Protein AF-0000000078802687 (afdb_homodimer)

Solvent-accessible surface area (backbone atoms only — not comparable to full-atom values): 29583 Å² total; per-residue (Å²): 138,76,59,78,44,52,25,27,7,28,20,50,43,70,62,38,30,32,38,32,34,28,34,64,87,77,72,41,74,79,43,75,52,71,48,68,23,56,48,91,68,33,53,70,45,31,53,50,41,49,50,50,52,51,49,52,50,27,66,76,66,72,50,68,71,58,44,36,7,31,13,31,63,26,30,59,27,67,86,78,52,20,25,40,79,30,81,54,57,67,48,41,71,31,45,57,58,61,53,47,24,66,76,67,70,31,49,61,46,80,38,25,46,36,39,10,34,19,38,14,26,49,72,74,16,38,40,26,71,78,40,72,81,50,48,28,36,36,16,35,34,25,21,84,45,35,37,21,9,39,23,51,73,82,38,72,46,49,39,55,67,38,42,21,14,42,48,23,54,37,66,73,33,86,82,40,55,79,37,95,84,75,49,38,10,20,38,24,50,52,58,4,41,59,22,40,27,51,51,37,19,71,74,70,71,46,88,52,57,52,72,56,40,52,53,38,23,77,71,64,35,65,63,29,40,51,41,51,48,50,41,32,46,51,46,6,49,58,49,19,48,46,36,25,33,55,12,33,37,28,36,35,31,31,48,70,53,39,66,44,63,62,46,67,73,49,20,60,62,37,18,48,76,53,33,77,50,97,66,83,79,52,44,72,41,60,58,67,50,65,89,49,16,36,25,48,6,6,14,45,67,60,103,138,75,58,78,43,54,25,27,5,28,20,51,42,70,61,40,30,34,39,33,35,28,34,64,88,78,70,42,74,78,43,75,51,73,48,70,23,55,49,91,68,33,52,71,45,32,53,49,41,50,48,50,51,50,50,52,51,26,67,75,67,73,51,70,72,59,46,36,8,32,13,30,64,26,29,56,27,67,83,79,54,21,26,39,78,29,79,54,57,68,46,41,72,32,46,59,58,59,54,47,24,66,76,67,71,30,50,61,46,79,40,25,47,36,40,10,35,18,38,15,27,49,72,72,16,37,39,25,73,77,40,73,82,50,49,29,36,36,17,34,34,25,21,84,43,36,39,21,8,40,24,50,73,82,39,71,48,49,39,55,66,39,42,21,14,42,47,24,55,36,67,72,34,87,83,41,54,79,38,95,83,75,48,38,10,19,38,23,50,52,58,5,39,59,22,41,25,50,52,38,19,70,75,70,71,47,87,52,60,52,72,58,39,53,52,39,23,76,71,63,34,64,62,30,40,51,41,52,47,50,40,33,46,50,46,6,48,56,49,18,48,46,35,24,32,56,13,35,38,29,35,34,31,31,49,70,53,40,67,45,64,62,47,66,72,49,20,60,62,37,17,47,76,53,33,76,50,96,68,81,78,53,43,72,42,59,59,66,50,65,90,48,16,34,26,49,7,6,15,45,69,60,102

Organism: NCBI:txid675817

InterPro domains:
  IPR000600 ROK family [PF00480] (7-303)
  IPR000600 ROK family [PTHR18964] (3-302)
  IPR043129 ATPase, nucleotide binding domain [SSF53067] (6-302)
  IPR049874 ROK, conserved site [PS01125] (142-169)

Secondary structure (DSSP, 8-state):
--GGGEEEEEEE-SSEEEEEEEETTT--EEEEEEEE--GGG-HHHHHHHHHHHHHHHHHHH----SEEEEEESSEE-TTT-SEES-SSGGGTT--HHHHHHHHH-SEEEEEEHHHHHHHHHHHTSHHHHH-TT-SEEEEEEESSSEEEEEEETTEE---SSS-TTGGGGSBSSTT--B-TTS-BSBHHHHHSHHHHHHHHHHHHS----HHHHHHHHHTT-HHHHHHHHHHHHHHHHHHHHHHHHH--SEEEEESSGGG-THHHHHHHHHHHTT-SSSS--SEEE--SSGGGHHHHHHHHTT-/--GGGEEEEEEE-SSEEEEEEEETTT--EEEEEEEE--GGG-HHHHHHHHHHHHHHHHHHH----SEEEEEESSEE-TTT-SEES-SSGGGTT--HHHHHHHHH-SEEEEEEHHHHHHHHHHHTSHHHHH-TT-SEEEEEEESSSEEEEEEETTEE---SSS-TTGGGGSBSSTT--B-TTS-BSBHHHHHSHHHHHHHHHHHHS----HHHHHHHHHTT-HHHHHHHHHHHHHHHHHHHHHHHHH--SEEEEESSGGG-THHHHHHHHHHHTT-SSSS--SEEE--SSGGGHHHHHHHHTT-

pLDDT: mean 95.71, std 6.41, range [32.69, 98.88]

Nearest PDB structures (foldseek):
  4db3-assembly1_A  TM=9.211E-01  e=9.855E-33  Vibrio vulnificus
  2ap1-assembly1_A  TM=9.062E-01  e=1.113E-32  Salmonella enterica subsp. enterica serovar Typhimurium
  3vov-assembly1_B  TM=9.106E-01  e=1.259E-29  Thermus thermophilus HB8
  3vov-assembly1_C  TM=9.259E-01  e=1.119E-26  Thermus thermophilus HB8
  3vov-assembly1_D  TM=9.141E-01  e=3.757E-27  Thermus thermophilus HB8

Foldseek 3Di:
DPQLQWFWFWEQDQFKIKIWIAGNVVRHTPDIDMDTQPLVVADVSSLVVVLVNQVVRCVVPVHQHQEFFYAFQFFQFPVLQATDDHPSCRRGPHNVQVSNCVSRVHHYHYAYQQLLLQLLCLPPKDVCVPPVPWQWEWEWEAELFIWIWIAGNSATDCDNGRRHGVLQQDADDQVAPDDPVGHHRGNGLCQHQVNLQVQLCVVPVDRDGLVVLCVCVVVPNPSSVVSVVSNLLSLLQSVLVVCQPVNTQEYEYHYPSLVRVVNQVRNLVSNCVNHPDNHDRRHYYYIGQHPNSRRSSSSSNSD/DPQLQWFKFWEDDQFKIKIWIAGNVVRDTPDIDMDTQPLVVADVSSLVVVLVNQVVRCVVPVHQHQEFFYEFQFFQFPVLQATDDHPSCRRGPHNVQVSNCVSRVHHYHYAYQQQLLQLLCLPPKDVCVVPVPWQWEKEWEAELFIWIWIAGNSATDCDNGRCHGVLQQDADDQVAPDDPVGHHRGNGCCQHQVNLQVQLCVVPVDRDGLVVLCVCVVVPNPSSVVSVVSNLLSLLQSVLVVCQPVNTQEYEYHYPSLVRVVNQVRNLVSNCVNHPDNHDRRHYYYIGQHPNSRRSSSSSNSD

Sequence (606 aa):
MKNEQYYWGVDLGGTKIECAVIDRNTEECVVRERIATEGQFGYEHVLNRIKELIDLCKEKSGITPARIGFGTPGTLDPKLGVMKNCNSTSLNGKPLDKDLERILGCDVVLANDANCFALAEAHFGAAKRLKPDAEVVFGIIMGTGVGSGIVVNGKVINGCHGIGGEWGHNVIEPNGRDCYCGKKGCLETVMSGKGLEAYYQQLTGQNLPLPEIVAKARLGDEDGIKTLSRMIETFGLAVSQIINTIDPDVIVVGGGVGNIDELYEQGPKAILAHLFNPELNTLIVKPDLGDSAGVFGAAALVKMKNEQYYWGVDLGGTKIECAVIDRNTEECVVRERIATEGQFGYEHVLNRIKELIDLCKEKSGITPARIGFGTPGTLDPKLGVMKNCNSTSLNGKPLDKDLERILGCDVVLANDANCFALAEAHFGAAKRLKPDAEVVFGIIMGTGVGSGIVVNGKVINGCHGIGGEWGHNVIEPNGRDCYCGKKGCLETVMSGKGLEAYYQQLTGQNLPLPEIVAKARLGDEDGIKTLSRMIETFGLAVSQIINTIDPDVIVVGGGVGNIDELYEQGPKAILAHLFNPELNTLIVKPDLGDSAGVFGAAALVK

Structure (mmCIF, N/CA/C/O backbone):
data_AF-0000000078802687-model_v1
#
loop_
_entity.id
_entity.type
_entity.pdbx_description
1 polymer 'ROK family protein'
#
loop_
_atom_site.group_PDB
_atom_site.id
_atom_site.type_symbol
_atom_site.label_atom_id
_atom_site.label_alt_id
_atom_site.label_comp_id
_atom_site.label_asym_id
_atom_site.label_entity_id
_atom_site.label_seq_id
_atom_site.pdbx_PDB_ins_code
_atom_site.Cartn_x
_atom_site.Cartn_y
_atom_site.Cartn_z
_atom_site.occupancy
_atom_site.B_iso_or_equiv
_atom_site.auth_seq_id
_atom_site.auth_comp_id
_atom_site.auth_asym_id
_atom_site.auth_atom_id
_atom_site.pdbx_PDB_model_num
ATOM 1 N N . MET A 1 1 ? -23.781 22.641 -16.25 1 32.69 1 MET A N 1
ATOM 2 C CA . MET A 1 1 ? -22.672 21.906 -16.859 1 32.69 1 MET A CA 1
ATOM 3 C C . MET A 1 1 ? -21.328 22.5 -16.422 1 32.69 1 MET A C 1
ATOM 5 O O . MET A 1 1 ? -20.266 22.062 -16.875 1 32.69 1 MET A O 1
ATOM 9 N N . LYS A 1 2 ? -21.391 23.953 -16.125 1 40.72 2 LYS A N 1
ATOM 10 C CA . LYS A 1 2 ? -20.469 25.078 -15.922 1 40.72 2 LYS A CA 1
ATOM 11 C C . LYS A 1 2 ? -19.75 24.969 -14.586 1 40.72 2 LYS A C 1
ATOM 13 O O . LYS A 1 2 ? -18.734 25.625 -14.375 1 40.72 2 LYS A O 1
ATOM 18 N N . ASN A 1 3 ? -20.297 24.484 -13.484 1 50.22 3 ASN A N 1
ATOM 19 C CA . ASN A 1 3 ? -19.922 24.5 -12.078 1 50.22 3 ASN A CA 1
ATOM 20 C C . ASN A 1 3 ? -18.844 23.453 -11.773 1 50.22 3 ASN A C 1
ATOM 22 O O . ASN A 1 3 ? -18.328 23.391 -10.656 1 50.22 3 ASN A O 1
ATOM 26 N N . GLU A 1 4 ? -18.469 22.672 -12.727 1 66.88 4 GLU A N 1
ATOM 27 C CA . GLU A 1 4 ? -17.484 21.594 -12.656 1 66.88 4 GLU A CA 1
ATOM 28 C C . GLU A 1 4 ? -16.094 22.078 -13.078 1 66.88 4 GLU A C 1
ATOM 30 O O . GLU A 1 4 ? -15.141 21.297 -13.102 1 66.88 4 GLU A O 1
ATOM 35 N N . GLN A 1 5 ? -15.969 23.438 -13.023 1 86.62 5 GLN A N 1
ATOM 36 C CA . GLN A 1 5 ? -14.734 24 -13.562 1 86.62 5 GLN A CA 1
ATOM 37 C C . GLN A 1 5 ? -13.727 24.297 -12.453 1 86.62 5 GLN A C 1
ATOM 39 O O . GLN A 1 5 ? -12.539 24.484 -12.727 1 86.62 5 GLN A O 1
ATOM 44 N N . TYR A 1 6 ? -14.273 24.25 -11.227 1 93.25 6 TYR A N 1
ATOM 45 C CA . TYR A 1 6 ? -13.383 24.625 -10.125 1 93.25 6 TYR A CA 1
ATOM 46 C C . TYR A 1 6 ? -13.375 23.547 -9.039 1 93.25 6 TYR A C 1
ATOM 48 O O . TYR A 1 6 ? -14.414 22.953 -8.758 1 93.25 6 TYR A O 1
ATOM 56 N N . TYR A 1 7 ? -12.203 23.344 -8.5 1 94.31 7 TYR A N 1
ATOM 57 C CA . TYR A 1 7 ? -12.07 22.547 -7.293 1 94.31 7 TYR A CA 1
ATOM 58 C C . TYR A 1 7 ? -11.961 23.422 -6.055 1 94.31 7 TYR A C 1
ATOM 60 O O . TYR A 1 7 ? -11.227 24.422 -6.051 1 94.31 7 TYR A O 1
ATOM 68 N N . TRP A 1 8 ? -12.758 23.078 -5.074 1 97.56 8 TRP A N 1
ATOM 69 C CA . TRP A 1 8 ? -12.68 23.781 -3.797 1 97.56 8 TRP A CA 1
ATOM 70 C C . TRP A 1 8 ? -12.047 22.891 -2.727 1 97.56 8 TRP A C 1
ATOM 72 O O . TRP A 1 8 ? -12.359 21.703 -2.623 1 97.56 8 TRP A O 1
ATOM 82 N N . GLY A 1 9 ? -11.094 23.469 -2.02 1 98.31 9 GLY A N 1
ATOM 83 C CA . GLY A 1 9 ? -10.492 22.797 -0.882 1 98.31 9 GLY A CA 1
ATOM 84 C C . GLY A 1 9 ? -10.453 23.656 0.369 1 98.31 9 GLY A C 1
ATOM 85 O O . GLY A 1 9 ? -10.219 24.859 0.293 1 98.31 9 GLY A O 1
ATOM 86 N N . VAL A 1 10 ? -10.703 23.062 1.479 1 98.56 10 VAL A N 1
ATOM 87 C CA . VAL A 1 10 ? -10.602 23.734 2.771 1 98.56 10 VAL A CA 1
ATOM 88 C C . VAL A 1 10 ? -9.656 22.953 3.682 1 98.56 10 VAL A C 1
ATOM 90 O O . VAL A 1 10 ? -9.797 21.75 3.85 1 98.56 10 VAL A O 1
ATOM 93 N N . ASP A 1 11 ? -8.695 23.562 4.168 1 97.94 11 ASP A N 1
ATOM 94 C CA . ASP A 1 11 ? -7.816 23.031 5.207 1 97.94 11 ASP A CA 1
ATOM 95 C C . ASP A 1 11 ? -8.281 23.469 6.594 1 97.94 11 ASP A C 1
ATOM 97 O O . ASP A 1 11 ? -8.141 24.625 6.969 1 97.94 11 ASP A O 1
ATOM 101 N N . LEU A 1 12 ? -8.805 22.531 7.344 1 97.19 12 LEU A N 1
ATOM 102 C CA . LEU A 1 12 ? -9.336 22.797 8.672 1 97.19 12 LEU A CA 1
ATOM 103 C C . LEU A 1 12 ? -8.258 22.641 9.734 1 97.19 12 LEU A C 1
ATOM 105 O O . LEU A 1 12 ? -8.07 21.562 10.281 1 97.19 12 LEU A O 1
ATOM 109 N N . GLY A 1 13 ? -7.641 23.75 10.055 1 93.44 13 GLY A N 1
ATOM 110 C CA . GLY A 1 13 ? -6.645 23.75 11.117 1 93.44 13 GLY A CA 1
ATOM 111 C C . GLY A 1 13 ? -7.215 24.109 12.469 1 93.44 13 GLY A C 1
ATOM 112 O O . GLY A 1 13 ? -8.336 24.609 12.562 1 93.44 13 GLY A O 1
ATOM 113 N N . GLY A 1 14 ? -6.469 23.859 13.477 1 90.88 14 GLY A N 1
ATOM 114 C CA . GLY A 1 14 ? -6.898 24.188 14.828 1 90.88 14 GLY A CA 1
ATOM 115 C C . GLY A 1 14 ? -6.965 25.688 15.07 1 90.88 14 GLY A C 1
ATOM 116 O O . GLY A 1 14 ? -7.836 26.156 15.805 1 90.88 14 GLY A O 1
ATOM 117 N N . THR A 1 15 ? -6.078 26.438 14.422 1 92.38 15 THR A N 1
ATOM 118 C CA . THR A 1 15 ? -5.98 27.875 14.648 1 92.38 15 THR A CA 1
ATOM 119 C C . THR A 1 15 ? -6.605 28.641 13.492 1 92.38 15 THR A C 1
ATOM 121 O O . THR A 1 15 ? -7.312 29.625 13.719 1 92.38 15 THR A O 1
ATOM 124 N N . LYS A 1 16 ? -6.355 28.141 12.328 1 95.56 16 LYS A N 1
ATOM 125 C CA . LYS A 1 16 ? -6.875 28.828 11.148 1 95.56 16 LYS A CA 1
ATOM 126 C C . LYS A 1 16 ? -7.52 27.828 10.18 1 95.56 16 LYS A C 1
ATOM 128 O O . LYS A 1 16 ? -7.137 26.656 10.141 1 95.56 16 LYS A O 1
ATOM 133 N N . ILE A 1 17 ? -8.461 28.328 9.477 1 97.62 17 ILE A N 1
ATOM 134 C CA . ILE A 1 17 ? -9.078 27.625 8.367 1 97.62 17 ILE A CA 1
ATOM 135 C C . ILE A 1 17 ? -8.781 28.344 7.059 1 97.62 17 ILE A C 1
ATOM 137 O O . ILE A 1 17 ? -8.828 29.578 7 1 97.62 17 ILE A O 1
ATOM 141 N N . GLU A 1 18 ? -8.43 27.578 6.07 1 97.94 18 GLU A N 1
ATOM 142 C CA . GLU A 1 18 ? -8.078 28.156 4.781 1 97.94 18 GLU A CA 1
ATOM 143 C C . GLU A 1 18 ? -8.867 27.516 3.646 1 97.94 18 GLU A C 1
ATOM 145 O O . GLU A 1 18 ? -9.078 26.297 3.646 1 97.94 18 GLU A O 1
ATOM 150 N N . CYS A 1 19 ? -9.312 28.312 2.723 1 98.44 19 CYS A N 1
ATOM 151 C CA . CYS A 1 19 ? -10.016 27.828 1.536 1 98.44 19 CYS A CA 1
ATOM 152 C C . CYS A 1 19 ? -9.289 28.266 0.265 1 98.44 19 CYS A C 1
ATOM 154 O O . CYS A 1 19 ? -8.797 29.391 0.173 1 98.44 19 CYS A O 1
ATOM 156 N N . ALA A 1 20 ? -9.18 27.312 -0.633 1 97.5 20 ALA A N 1
ATOM 157 C CA . ALA A 1 20 ? -8.633 27.609 -1.954 1 97.5 20 ALA A CA 1
ATOM 158 C C . ALA A 1 20 ? -9.586 27.156 -3.057 1 97.5 20 ALA A C 1
ATOM 160 O O . ALA A 1 20 ? -10.195 26.094 -2.961 1 97.5 20 ALA A O 1
ATOM 161 N N . VAL A 1 21 ? -9.773 28.016 -4.016 1 97.5 21 VAL A N 1
ATOM 162 C CA . VAL A 1 21 ? -10.531 27.719 -5.227 1 97.5 21 VAL A CA 1
ATOM 163 C C . VAL A 1 21 ? -9.586 27.641 -6.422 1 97.5 21 VAL A C 1
ATOM 165 O O . VAL A 1 21 ? -8.914 28.625 -6.754 1 97.5 21 VAL A O 1
ATOM 168 N N . ILE A 1 22 ? -9.539 26.453 -7.039 1 95.88 22 ILE A N 1
ATOM 169 C CA . ILE A 1 22 ? -8.562 26.219 -8.094 1 95.88 22 ILE A CA 1
ATOM 170 C C . ILE A 1 22 ? -9.273 26.016 -9.43 1 95.88 22 ILE A C 1
ATOM 172 O O . ILE A 1 22 ? -10.234 25.25 -9.516 1 95.88 22 ILE A O 1
ATOM 176 N N . ASP A 1 23 ? -8.766 26.672 -10.492 1 95 23 ASP A N 1
ATOM 177 C CA . ASP A 1 23 ? -9.305 26.516 -11.836 1 95 23 ASP A CA 1
ATOM 178 C C . ASP A 1 23 ? -8.883 25.203 -12.461 1 95 23 ASP A C 1
ATOM 180 O O . ASP A 1 23 ? -7.688 24.906 -12.562 1 95 23 ASP A O 1
ATOM 184 N N . ARG A 1 24 ? -9.805 24.391 -12.891 1 91.44 24 ARG A N 1
ATOM 185 C CA . ARG A 1 24 ? -9.531 23.047 -13.406 1 91.44 24 ARG A CA 1
ATOM 186 C C . ARG A 1 24 ? -8.711 23.109 -14.688 1 91.44 24 ARG A C 1
ATOM 188 O O . ARG A 1 24 ? -7.91 22.219 -14.969 1 91.44 24 ARG A O 1
ATOM 195 N N . ASN A 1 25 ? -8.852 24.141 -15.461 1 91.38 25 ASN A N 1
ATOM 196 C CA . ASN A 1 25 ? -8.211 24.25 -16.766 1 91.38 25 ASN A CA 1
ATOM 197 C C . ASN A 1 25 ? -6.773 24.75 -16.641 1 91.38 25 ASN A C 1
ATOM 199 O O . ASN A 1 25 ? -5.875 24.234 -17.312 1 91.38 25 ASN A O 1
ATOM 203 N N . THR A 1 26 ? -6.578 25.688 -15.742 1 91.31 26 THR A N 1
ATOM 204 C CA . THR A 1 26 ? -5.258 26.312 -15.648 1 91.31 26 THR A CA 1
ATOM 205 C C . THR A 1 26 ? -4.488 25.75 -14.453 1 91.31 26 THR A C 1
ATOM 207 O O . THR A 1 26 ? -3.277 25.953 -14.344 1 91.31 26 THR A O 1
ATOM 210 N N . GLU A 1 27 ? -5.18 25.109 -13.508 1 89.19 27 GLU A N 1
ATOM 211 C CA . GLU A 1 27 ? -4.617 24.594 -12.258 1 89.19 27 GLU A CA 1
ATOM 212 C C . GLU A 1 27 ? -4.102 25.734 -11.375 1 89.19 27 GLU A C 1
ATOM 214 O O . GLU A 1 27 ? -3.238 25.516 -10.523 1 89.19 27 GLU A O 1
ATOM 219 N N . GLU A 1 28 ? -4.688 26.938 -11.617 1 92.56 28 GLU A N 1
ATOM 220 C CA . GLU A 1 28 ? -4.301 28.094 -10.828 1 92.56 28 GLU A CA 1
ATOM 221 C C . GLU A 1 28 ? -5.316 28.375 -9.719 1 92.56 28 GLU A C 1
ATOM 223 O O . GLU A 1 28 ? -6.523 28.219 -9.922 1 92.56 28 GLU A O 1
ATOM 228 N N . CYS A 1 29 ? -4.793 28.797 -8.617 1 94.06 29 CYS A N 1
ATOM 229 C CA . CYS A 1 29 ? -5.645 29.219 -7.512 1 94.06 29 CYS A CA 1
ATOM 230 C C . CYS A 1 29 ? -6.227 30.594 -7.77 1 94.06 29 CYS A C 1
ATOM 232 O O . CYS A 1 29 ? -5.484 31.578 -7.859 1 94.06 29 CYS A O 1
ATOM 234 N N . VAL A 1 30 ? -7.527 30.734 -7.832 1 95.38 30 VAL A N 1
ATOM 235 C CA . VAL A 1 30 ? -8.148 32 -8.219 1 95.38 30 VAL A CA 1
ATOM 236 C C . VAL A 1 30 ? -8.625 32.75 -6.973 1 95.38 30 VAL A C 1
ATOM 238 O O . VAL A 1 30 ? -8.781 33.969 -6.996 1 95.38 30 VAL A O 1
ATOM 241 N N . VAL A 1 31 ? -8.906 32 -5.906 1 96.75 31 VAL A N 1
ATOM 242 C CA . VAL A 1 31 ? -9.273 32.594 -4.617 1 96.75 31 VAL A CA 1
ATOM 243 C C . VAL A 1 31 ? -8.602 31.797 -3.494 1 96.75 31 VAL A C 1
ATOM 245 O O . VAL A 1 31 ? -8.5 30.562 -3.566 1 96.75 31 VAL A O 1
ATOM 248 N N . ARG A 1 32 ? -8.07 32.469 -2.586 1 96.88 32 ARG A N 1
ATOM 249 C CA . ARG A 1 32 ? -7.504 31.875 -1.376 1 96.88 32 ARG A CA 1
ATOM 250 C C . ARG A 1 32 ? -7.746 32.781 -0.169 1 96.88 32 ARG A C 1
ATOM 252 O O . ARG A 1 32 ? -7.316 33.938 -0.154 1 96.88 32 ARG A O 1
ATOM 259 N N . GLU A 1 33 ? -8.484 32.281 0.81 1 97.94 33 GLU A N 1
ATOM 260 C CA . GLU A 1 33 ? -8.852 33.062 1.998 1 97.94 33 GLU A CA 1
ATOM 261 C C . GLU A 1 33 ? -8.609 32.25 3.271 1 97.94 33 GLU A C 1
ATOM 263 O O . GLU A 1 33 ? -8.641 31.016 3.244 1 97.94 33 GLU A O 1
ATOM 268 N N . ARG A 1 34 ? -8.352 32.938 4.32 1 97.56 34 ARG A N 1
ATOM 269 C CA . ARG A 1 34 ? -8.102 32.281 5.609 1 97.56 34 ARG A CA 1
ATOM 270 C C . ARG A 1 34 ? -8.727 33.094 6.746 1 97.56 34 ARG A C 1
ATOM 272 O O . ARG A 1 34 ? -8.727 34.312 6.723 1 97.56 34 ARG A O 1
ATOM 279 N N . ILE A 1 35 ? -9.289 32.406 7.699 1 98.25 35 ILE A N 1
ATOM 280 C CA . ILE A 1 35 ? -9.844 33.031 8.891 1 98.25 35 ILE A CA 1
ATOM 281 C C . ILE A 1 35 ? -9.492 32.188 10.125 1 98.25 35 ILE A C 1
ATOM 283 O O . ILE A 1 35 ? -9.039 31.047 10 1 98.25 35 ILE A O 1
ATOM 287 N N . ALA A 1 36 ? -9.703 32.781 11.281 1 97.81 36 ALA A N 1
ATOM 288 C CA . ALA A 1 36 ? -9.453 32.062 12.531 1 97.81 36 ALA A CA 1
ATOM 289 C C . ALA A 1 36 ? -10.469 30.938 12.727 1 97.81 36 ALA A C 1
ATOM 291 O O . ALA A 1 36 ? -11.656 31.109 12.453 1 97.81 36 ALA A O 1
ATOM 292 N N . THR A 1 37 ? -10.047 29.75 13.164 1 96.56 37 THR A N 1
ATOM 293 C CA . THR A 1 37 ? -10.914 28.594 13.398 1 96.56 37 THR A CA 1
ATOM 294 C C . THR A 1 37 ? -11.836 28.859 14.586 1 96.56 37 THR A C 1
ATOM 296 O O . THR A 1 37 ? -13.023 28.531 14.539 1 96.56 37 THR A O 1
ATOM 299 N N . GLU A 1 38 ? -11.18 29.516 15.656 1 96.38 38 GLU A N 1
ATOM 300 C CA . GLU A 1 38 ? -11.875 29.812 16.906 1 96.38 38 GLU A CA 1
ATOM 301 C C . GLU A 1 38 ? -12.492 28.547 17.5 1 96.38 38 GLU A C 1
ATOM 303 O O . GLU A 1 38 ? -13.672 28.547 17.875 1 96.38 38 GLU A O 1
ATOM 308 N N . GLY A 1 39 ? -11.68 27.5 17.562 1 93.81 39 GLY A N 1
ATOM 309 C CA . GLY A 1 39 ? -12.125 26.188 18.016 1 93.81 39 GLY A CA 1
ATOM 310 C C . GLY A 1 39 ? -12.562 26.188 19.469 1 93.81 39 GLY A C 1
ATOM 311 O O . GLY A 1 39 ? -13.375 25.359 19.875 1 93.81 39 GLY A O 1
ATOM 312 N N . GLN A 1 40 ? -12.07 27.078 20.234 1 93.88 40 GLN A N 1
ATOM 313 C CA . GLN A 1 40 ? -12.383 27.156 21.656 1 93.88 40 GLN A CA 1
ATOM 314 C C . GLN A 1 40 ? -13.875 27.406 21.875 1 93.88 40 GLN A C 1
ATOM 316 O O . GLN A 1 40 ? -14.398 27.188 22.969 1 93.88 40 GLN A O 1
ATOM 321 N N . PHE A 1 41 ? -14.516 27.875 20.828 1 96.19 41 PHE A N 1
ATOM 322 C CA . PHE A 1 41 ? -15.938 28.188 20.984 1 96.19 41 PHE A CA 1
ATOM 323 C C . PHE A 1 41 ? -16.797 26.984 20.609 1 96.19 41 PHE A C 1
ATOM 325 O O . PHE A 1 41 ? -18.031 27.062 20.625 1 96.19 41 PHE A O 1
ATOM 332 N N . GLY A 1 42 ? -16.203 25.891 20.234 1 95.5 42 GLY A N 1
ATOM 333 C CA . GLY A 1 42 ? -16.938 24.641 20.109 1 95.5 42 GLY A CA 1
ATOM 334 C C . GLY A 1 42 ? -17.219 24.25 18.672 1 95.5 42 GLY A C 1
ATOM 335 O O . GLY A 1 42 ? -16.969 25.031 17.75 1 95.5 42 GLY A O 1
ATOM 336 N N . TYR A 1 43 ? -17.812 23.125 18.5 1 97.5 43 TYR A N 1
ATOM 337 C CA . TYR A 1 43 ? -18.047 22.453 17.219 1 97.5 43 TYR A CA 1
ATOM 338 C C . TYR A 1 43 ? -18.969 23.297 16.344 1 97.5 43 TYR A C 1
ATOM 340 O O . TYR A 1 43 ? -18.672 23.531 15.172 1 97.5 43 TYR A O 1
ATOM 348 N N . GLU A 1 44 ? -20.047 23.734 16.875 1 98.06 44 GLU A N 1
ATOM 349 C CA . GLU A 1 44 ? -21.016 24.516 16.094 1 98.06 44 GLU A CA 1
ATOM 350 C C . GLU A 1 44 ? -20.406 25.812 15.594 1 98.06 44 GLU A C 1
ATOM 352 O O . GLU A 1 44 ? -20.688 26.25 14.484 1 98.06 44 GLU A O 1
ATOM 357 N N . HIS A 1 45 ? -19.625 26.391 16.438 1 98.06 45 HIS A N 1
ATOM 358 C CA . HIS A 1 45 ? -18.953 27.625 16.062 1 98.06 45 HIS A CA 1
ATOM 359 C C . HIS A 1 45 ? -17.984 27.375 14.898 1 98.06 45 HIS A C 1
ATOM 361 O O . HIS A 1 45 ? -17.938 28.172 13.953 1 98.06 45 HIS A O 1
ATOM 367 N N . VAL A 1 46 ? -17.234 26.328 14.93 1 97.75 46 VAL A N 1
ATOM 368 C CA . VAL A 1 46 ? -16.312 25.969 13.867 1 97.75 46 VAL A CA 1
ATOM 369 C C . VAL A 1 46 ? -17.062 25.781 12.555 1 97.75 46 VAL A C 1
ATOM 371 O O . VAL A 1 46 ? -16.641 26.266 11.5 1 97.75 46 VAL A O 1
ATOM 374 N N . LEU A 1 47 ? -18.219 25.109 12.609 1 98.44 47 LEU A N 1
ATOM 375 C CA . LEU A 1 47 ? -19.047 24.938 11.422 1 98.44 47 LEU A CA 1
ATOM 376 C C . LEU A 1 47 ? -19.438 26.281 10.828 1 98.44 47 LEU A C 1
ATOM 378 O O . LEU A 1 47 ? -19.375 26.469 9.617 1 98.44 47 LEU A O 1
ATOM 382 N N . ASN A 1 48 ? -19.781 27.125 11.688 1 98.31 48 ASN A N 1
ATOM 383 C CA . ASN A 1 48 ? -20.203 28.438 11.234 1 98.31 48 ASN A CA 1
ATOM 384 C C . ASN A 1 48 ? -19.031 29.219 10.625 1 98.31 48 ASN A C 1
ATOM 386 O O . ASN A 1 48 ? -19.219 29.984 9.672 1 98.31 48 ASN A O 1
ATOM 390 N N . ARG A 1 49 ? -17.875 29.094 11.258 1 98.38 49 ARG A N 1
ATOM 391 C CA . ARG A 1 49 ? -16.672 29.719 10.703 1 98.38 49 ARG A CA 1
ATOM 392 C C . ARG A 1 49 ? -16.391 29.203 9.297 1 98.38 49 ARG A C 1
ATOM 394 O O . ARG A 1 49 ? -16.016 29.984 8.414 1 98.38 49 ARG A O 1
ATOM 401 N N . ILE A 1 50 ? -16.547 27.953 9.117 1 98.62 50 ILE A N 1
ATOM 402 C CA . ILE A 1 50 ? -16.328 27.344 7.805 1 98.62 50 ILE A CA 1
ATOM 403 C C . ILE A 1 50 ? -17.328 27.938 6.805 1 98.62 50 ILE A C 1
ATOM 405 O O . ILE A 1 50 ? -16.953 28.312 5.695 1 98.62 50 ILE A O 1
ATOM 409 N N . LYS A 1 51 ? -18.578 28.016 7.191 1 98.62 51 LYS A N 1
ATOM 410 C CA . LYS A 1 51 ? -19.594 28.578 6.316 1 98.62 51 LYS A CA 1
ATOM 411 C C . LYS A 1 51 ? -19.266 30.016 5.945 1 98.62 51 LYS A C 1
ATOM 413 O O . LYS A 1 51 ? -19.406 30.422 4.785 1 98.62 51 LYS A O 1
ATOM 418 N N . GLU A 1 52 ? -18.812 30.719 6.945 1 98.69 52 GLU A N 1
ATOM 419 C CA . GLU A 1 52 ? -18.406 32.094 6.707 1 98.69 52 GLU A CA 1
ATOM 420 C C . GLU A 1 52 ? -17.297 32.188 5.672 1 98.69 52 GLU A C 1
ATOM 422 O O . GLU A 1 52 ? -17.344 33 4.766 1 98.69 52 GLU A O 1
ATOM 427 N N . LEU A 1 53 ? -16.344 31.344 5.836 1 98.69 53 LEU A N 1
ATOM 428 C CA . LEU A 1 53 ? -15.203 31.312 4.926 1 98.69 53 LEU A CA 1
ATOM 429 C C . LEU A 1 53 ? -15.656 30.969 3.51 1 98.69 53 LEU A C 1
ATOM 431 O O . LEU A 1 53 ? -15.211 31.578 2.541 1 98.69 53 LEU A O 1
ATOM 435 N N . ILE A 1 54 ? -16.516 29.953 3.379 1 98.5 54 ILE A N 1
ATOM 436 C CA . ILE A 1 54 ? -17 29.516 2.078 1 98.5 54 ILE A CA 1
ATOM 437 C C . ILE A 1 54 ? -17.812 30.641 1.431 1 98.5 54 ILE A C 1
ATOM 439 O O . ILE A 1 54 ? -17.656 30.922 0.242 1 98.5 54 ILE A O 1
ATOM 443 N N . ASP A 1 55 ? -18.641 31.266 2.201 1 98.31 55 ASP A N 1
ATOM 444 C CA . ASP A 1 55 ? -19.438 32.375 1.69 1 98.31 55 ASP A CA 1
ATOM 445 C C . ASP A 1 55 ? -18.547 33.531 1.206 1 98.31 55 ASP A C 1
ATOM 447 O O . ASP A 1 55 ? -18.812 34.125 0.176 1 98.31 55 ASP A O 1
ATOM 451 N N . LEU A 1 56 ? -17.516 33.781 2.004 1 98.31 56 LEU A N 1
ATOM 452 C CA . LEU A 1 56 ? -16.547 34.812 1.605 1 98.31 56 LEU A CA 1
ATOM 453 C C . LEU A 1 56 ? -15.938 34.469 0.254 1 98.31 56 LEU A C 1
ATOM 455 O O . LEU A 1 56 ? -15.82 35.344 -0.618 1 98.31 56 LEU A O 1
ATOM 459 N N . CYS A 1 57 ? -15.539 33.219 0.047 1 98.06 57 CYS A N 1
ATOM 460 C CA . CYS A 1 57 ? -14.922 32.781 -1.202 1 98.06 57 CYS A CA 1
ATOM 461 C C . CYS A 1 57 ? -15.93 32.844 -2.35 1 98.06 57 CYS A C 1
ATOM 463 O O . CYS A 1 57 ? -15.562 33.188 -3.479 1 98.06 57 CYS A O 1
ATOM 465 N N . LYS A 1 58 ? -17.219 32.5 -2.072 1 97.19 58 LYS A N 1
ATOM 466 C CA . LYS A 1 58 ? -18.266 32.625 -3.074 1 97.19 58 LYS A CA 1
ATOM 467 C C . LYS A 1 58 ? -18.406 34.062 -3.553 1 97.19 58 LYS A C 1
ATOM 469 O O . LYS A 1 58 ? -18.484 34.312 -4.758 1 97.19 58 LYS A O 1
ATOM 474 N N . GLU A 1 59 ? -18.406 34.875 -2.639 1 97.31 59 GLU A N 1
ATOM 475 C CA . GLU A 1 59 ? -18.562 36.312 -2.943 1 97.31 59 GLU A CA 1
ATOM 476 C C . GLU A 1 59 ? -17.406 36.812 -3.777 1 97.31 59 GLU A C 1
ATOM 478 O O . GLU A 1 59 ? -17.609 37.531 -4.762 1 97.31 59 GLU A O 1
ATOM 483 N N . LYS A 1 60 ? -16.234 36.469 -3.451 1 96.88 60 LYS A N 1
ATOM 484 C CA . LYS A 1 60 ? -15.031 36.969 -4.109 1 96.88 60 LYS A CA 1
ATOM 485 C C . LYS A 1 60 ? -14.883 36.375 -5.508 1 96.88 60 LYS A C 1
ATOM 487 O O . LYS A 1 60 ? -14.375 37.062 -6.418 1 96.88 60 LYS A O 1
ATOM 492 N N . SER A 1 61 ? -15.266 35.188 -5.66 1 93.88 61 SER A N 1
ATOM 493 C CA . SER A 1 61 ? -15.016 34.469 -6.918 1 93.88 61 SER A CA 1
ATOM 494 C C . SER A 1 61 ? -16.25 34.531 -7.824 1 93.88 61 SER A C 1
ATOM 496 O O . SER A 1 61 ? -16.125 34.375 -9.039 1 93.88 61 SER A O 1
ATOM 498 N N . GLY A 1 62 ? -17.438 34.656 -7.238 1 95.19 62 GLY A N 1
ATOM 499 C CA . GLY A 1 62 ? -18.688 34.5 -7.977 1 95.19 62 GLY A CA 1
ATOM 500 C C . GLY A 1 62 ? -19.016 33.094 -8.336 1 95.19 62 GLY A C 1
ATOM 501 O O . GLY A 1 62 ? -19.859 32.844 -9.195 1 95.19 62 GLY A O 1
ATOM 502 N N . ILE A 1 63 ? -18.297 32.188 -7.723 1 94.38 63 ILE A N 1
ATOM 503 C CA . ILE A 1 63 ? -18.453 30.781 -8.047 1 94.38 63 ILE A CA 1
ATOM 504 C C . ILE A 1 63 ? -19.125 30.047 -6.879 1 94.38 63 ILE A C 1
ATOM 506 O O . ILE A 1 63 ? -18.797 30.312 -5.715 1 94.38 63 ILE A O 1
ATOM 510 N N . THR A 1 64 ? -20.062 29.125 -7.168 1 95.06 64 THR A N 1
ATOM 511 C CA . THR A 1 64 ? -20.672 28.266 -6.168 1 95.06 64 THR A CA 1
ATOM 512 C C . THR A 1 64 ? -20.188 26.828 -6.332 1 95.06 64 THR A C 1
ATOM 514 O O . THR A 1 64 ? -20.266 26.266 -7.426 1 95.06 64 THR A O 1
ATOM 517 N N . PRO A 1 65 ? -19.703 26.281 -5.281 1 95.25 65 PRO A N 1
ATOM 518 C CA . PRO A 1 65 ? -19.156 24.922 -5.414 1 95.25 65 PRO A CA 1
ATOM 519 C C . PRO A 1 65 ? -20.25 23.844 -5.438 1 95.25 65 PRO A C 1
ATOM 521 O O . PRO A 1 65 ? -21.25 23.969 -4.73 1 95.25 65 PRO A O 1
ATOM 524 N N . ALA A 1 66 ? -20.016 22.797 -6.285 1 94.56 66 ALA A N 1
ATOM 525 C CA . ALA A 1 66 ? -20.844 21.594 -6.246 1 94.56 66 ALA A CA 1
ATOM 526 C C . ALA A 1 66 ? -20.312 20.594 -5.227 1 94.56 66 ALA A C 1
ATOM 528 O O . ALA A 1 66 ? -21.078 19.797 -4.66 1 94.56 66 ALA A O 1
ATOM 529 N N . ARG A 1 67 ? -19.047 20.562 -5.07 1 96.62 67 ARG A N 1
ATOM 530 C CA . ARG A 1 67 ? -18.328 19.688 -4.133 1 96.62 67 ARG A CA 1
ATOM 531 C C . ARG A 1 67 ? -17.172 20.438 -3.48 1 96.62 67 ARG A C 1
ATOM 533 O O . ARG A 1 67 ? -16.516 21.266 -4.121 1 96.62 67 ARG A O 1
ATOM 540 N N . ILE A 1 68 ? -16.859 20.172 -2.227 1 98.31 68 ILE A N 1
ATOM 541 C CA . ILE A 1 68 ? -15.734 20.75 -1.508 1 98.31 68 ILE A CA 1
ATOM 542 C C . ILE A 1 68 ? -14.945 19.656 -0.798 1 98.31 68 ILE A C 1
ATOM 544 O O . ILE A 1 68 ? -15.531 18.797 -0.144 1 98.31 68 ILE A O 1
ATOM 548 N N . GLY A 1 69 ? -13.648 19.625 -1.044 1 98.38 69 GLY A N 1
ATOM 549 C CA . GLY A 1 69 ? -12.773 18.781 -0.251 1 98.38 69 GLY A CA 1
ATOM 550 C C . GLY A 1 69 ? -12.305 19.438 1.031 1 98.38 69 GLY A C 1
ATOM 551 O O . GLY A 1 69 ? -12.008 20.625 1.048 1 98.38 69 GLY A O 1
ATOM 552 N N . PHE A 1 70 ? -12.211 18.672 2.078 1 98.44 70 PHE A N 1
ATOM 553 C CA . PHE A 1 70 ? -11.766 19.172 3.369 1 98.44 70 PHE A CA 1
ATOM 554 C C . PHE A 1 70 ? -10.586 18.359 3.891 1 98.44 70 PHE A C 1
ATOM 556 O O . PHE A 1 70 ? -10.664 17.141 3.98 1 98.44 70 PHE A O 1
ATOM 563 N N . GLY A 1 71 ? -9.484 18.969 4.168 1 97.62 71 GLY A N 1
ATOM 564 C CA . GLY A 1 71 ? -8.453 18.406 5.016 1 97.62 71 GLY A CA 1
ATOM 565 C C . GLY A 1 71 ? -8.727 18.594 6.496 1 97.62 71 GLY A C 1
ATOM 566 O O . GLY A 1 71 ? -8.961 19.719 6.957 1 97.62 71 GLY A O 1
ATOM 567 N N . THR A 1 72 ? -8.656 17.562 7.273 1 96.62 72 THR A N 1
ATOM 568 C CA . THR A 1 72 ? -9.039 17.609 8.68 1 96.62 72 THR A CA 1
ATOM 569 C C . THR A 1 72 ? -7.926 17.047 9.562 1 96.62 72 THR A C 1
ATOM 571 O O . THR A 1 72 ? -7.125 16.219 9.117 1 96.62 72 THR A O 1
ATOM 574 N N . PRO A 1 73 ? -7.711 17.531 10.938 1 90.69 73 PRO A N 1
ATOM 575 C CA . PRO A 1 73 ? -6.746 16.938 11.875 1 90.69 73 PRO A CA 1
ATOM 576 C C . PRO A 1 73 ? -7.164 15.555 12.359 1 90.69 73 PRO A C 1
ATOM 578 O O . PRO A 1 73 ? -6.508 14.984 13.234 1 90.69 73 PRO A O 1
ATOM 581 N N . GLY A 1 74 ? -7.797 14.742 11.766 1 91.62 74 GLY A N 1
ATOM 582 C CA . GLY A 1 74 ? -8.359 13.422 12.023 1 91.62 74 GLY A CA 1
ATOM 583 C C . GLY A 1 74 ? -9.047 12.82 10.812 1 91.62 74 GLY A C 1
ATOM 584 O O . GLY A 1 74 ? -8.773 13.219 9.68 1 91.62 74 GLY A O 1
ATOM 585 N N . THR A 1 75 ? -9.688 11.758 11.195 1 94.31 75 THR A N 1
ATOM 586 C CA . THR A 1 75 ? -10.305 11.07 10.062 1 94.31 75 THR A CA 1
ATOM 587 C C . THR A 1 75 ? -11.742 10.68 10.383 1 94.31 75 THR A C 1
ATOM 589 O O . THR A 1 75 ? -12.125 10.609 11.547 1 94.31 75 THR A O 1
ATOM 592 N N . LEU A 1 76 ? -12.5 10.609 9.359 1 95.06 76 LEU A N 1
ATOM 593 C CA . LEU A 1 76 ? -13.859 10.07 9.469 1 95.06 76 LEU A CA 1
ATOM 594 C C . LEU A 1 76 ? -13.836 8.547 9.531 1 95.06 76 LEU A C 1
ATOM 596 O O . LEU A 1 76 ? -13.266 7.891 8.664 1 95.06 76 LEU A O 1
ATOM 600 N N . ASP A 1 77 ? -14.414 8.008 10.609 1 94.12 77 ASP A N 1
ATOM 601 C CA . ASP A 1 77 ? -14.562 6.559 10.711 1 94.12 77 ASP A CA 1
ATOM 602 C C . ASP A 1 77 ? -15.594 6.039 9.719 1 94.12 77 ASP A C 1
ATOM 604 O O . ASP A 1 77 ? -16.781 6.371 9.812 1 94.12 77 ASP A O 1
ATOM 608 N N . PRO A 1 78 ? -15.172 5.195 8.805 1 92.88 78 PRO A N 1
ATOM 609 C CA . PRO A 1 78 ? -16.109 4.777 7.766 1 92.88 78 PRO A CA 1
ATOM 610 C C . PRO A 1 78 ? -17.297 3.988 8.32 1 92.88 78 PRO A C 1
ATOM 612 O O . PRO A 1 78 ? -18.391 4.027 7.754 1 92.88 78 PRO A O 1
ATOM 615 N N . LYS A 1 79 ? -17.109 3.32 9.375 1 91.06 79 LYS A N 1
ATOM 616 C CA . LYS A 1 79 ? -18.172 2.486 9.938 1 91.06 79 LYS A CA 1
ATOM 617 C C . LYS A 1 79 ? -19.125 3.314 10.797 1 91.06 79 LYS A C 1
ATOM 619 O O . LYS A 1 79 ? -20.344 3.242 10.633 1 91.06 79 LYS A O 1
ATOM 624 N N . LEU A 1 80 ? -18.562 4.199 11.656 1 93.69 80 LEU A N 1
ATOM 625 C CA . LEU A 1 80 ? -19.375 4.938 12.617 1 93.69 80 LEU A CA 1
ATOM 626 C C . LEU A 1 80 ? -19.875 6.246 12.023 1 93.69 80 LEU A C 1
ATOM 628 O O . LEU A 1 80 ? -20.844 6.828 12.516 1 93.69 80 LEU A O 1
ATOM 632 N N . GLY A 1 81 ? -19.172 6.738 11.07 1 96.12 81 GLY A N 1
ATOM 633 C CA . GLY A 1 81 ? -19.578 7.961 10.398 1 96.12 81 GLY A CA 1
ATOM 634 C C . GLY A 1 81 ? -19.297 9.211 11.211 1 96.12 81 GLY A C 1
ATOM 635 O O . GLY A 1 81 ? -19.969 10.234 11.047 1 96.12 81 GLY A O 1
ATOM 636 N N . VAL A 1 82 ? -18.328 9.062 12.148 1 97.69 82 VAL A N 1
ATOM 637 C CA . VAL A 1 82 ? -17.984 10.211 12.977 1 97.69 82 VAL A CA 1
ATOM 638 C C . VAL A 1 82 ? -16.469 10.383 12.992 1 97.69 82 VAL A C 1
ATOM 640 O O . VAL A 1 82 ? -15.719 9.438 12.703 1 97.69 82 VAL A 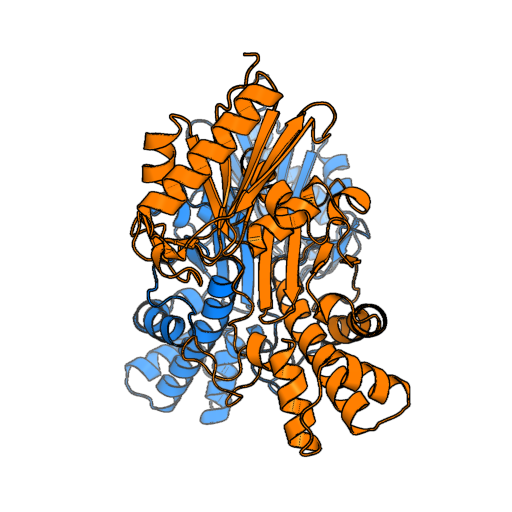O 1
ATOM 643 N N . MET A 1 83 ? -16.062 11.578 13.297 1 97.31 83 MET A N 1
ATOM 644 C CA . MET A 1 83 ? -14.633 11.898 13.352 1 97.31 83 MET A CA 1
ATOM 645 C C . MET A 1 83 ? -13.953 11.18 14.516 1 97.31 83 MET A C 1
ATOM 647 O O . MET A 1 83 ? -14.562 10.977 15.562 1 97.31 83 MET A O 1
ATOM 651 N N . LYS A 1 84 ? -12.703 10.789 14.281 1 94.62 84 LYS A N 1
ATOM 652 C CA . LYS A 1 84 ? -11.883 10.195 15.328 1 94.62 84 LYS A CA 1
ATOM 653 C C . LYS A 1 84 ? -10.438 10.68 15.242 1 94.62 84 LYS A C 1
ATOM 655 O O . LYS A 1 84 ? -10 11.156 14.188 1 94.62 84 LYS A O 1
ATOM 660 N N . ASN A 1 85 ? -9.68 10.688 16.328 1 89.69 85 ASN A N 1
ATOM 661 C CA . ASN A 1 85 ? -8.25 10.969 16.406 1 89.69 85 ASN A CA 1
ATOM 662 C C . ASN A 1 85 ? -7.938 12.406 16 1 89.69 85 ASN A C 1
ATOM 664 O O . ASN A 1 85 ? -6.914 12.672 15.367 1 89.69 85 ASN A O 1
ATOM 668 N N . CYS A 1 86 ? -8.875 13.305 16.312 1 92.5 86 CYS A N 1
ATOM 669 C CA . CYS A 1 86 ? -8.633 14.719 16.062 1 92.5 86 CYS A CA 1
ATOM 670 C C . CYS A 1 86 ? -7.918 15.367 17.234 1 92.5 86 CYS A C 1
ATOM 672 O O . CYS A 1 86 ? -8.32 15.188 18.391 1 92.5 86 CYS A O 1
ATOM 674 N N . ASN A 1 87 ? -6.879 16.078 16.922 1 87 87 ASN A N 1
ATOM 675 C CA . ASN A 1 87 ? -6.27 16.891 17.969 1 87 87 ASN A CA 1
ATOM 676 C C . ASN A 1 87 ? -7.199 18 18.438 1 87 87 ASN A C 1
ATOM 678 O O . ASN A 1 87 ? -7.113 18.453 19.578 1 87 87 ASN A O 1
ATOM 682 N N . SER A 1 88 ? -7.965 18.516 17.453 1 90.75 88 SER A N 1
ATOM 683 C CA . SER A 1 88 ? -9.102 19.344 17.828 1 90.75 88 SER A CA 1
ATOM 684 C C . SER A 1 88 ? -10.242 18.516 18.391 1 90.75 88 SER A C 1
ATOM 686 O O . SER A 1 88 ? -11.148 18.109 17.656 1 90.75 88 SER A O 1
ATOM 688 N N . THR A 1 89 ? -10.297 18.328 19.609 1 90.94 89 THR A N 1
ATOM 689 C CA . THR A 1 89 ? -11.062 17.266 20.266 1 90.94 89 THR A CA 1
ATOM 690 C C . THR A 1 89 ? -12.562 17.5 20.094 1 90.94 89 THR A C 1
ATOM 692 O O . THR A 1 89 ? -13.352 16.562 20.172 1 90.94 89 THR A O 1
ATOM 695 N N . SER A 1 90 ? -12.922 18.719 19.859 1 93.38 90 SER A N 1
ATOM 696 C CA . SER A 1 90 ? -14.344 19.016 19.688 1 93.38 90 SER A CA 1
ATOM 697 C C . SER A 1 90 ? -14.898 18.344 18.438 1 93.38 90 SER A C 1
ATOM 699 O O . SER A 1 90 ? -16.109 18.203 18.297 1 93.38 90 SER A O 1
ATOM 701 N N . LEU A 1 91 ? -14.023 17.938 17.562 1 96.06 91 LEU A N 1
ATOM 702 C CA . LEU A 1 91 ? -14.453 17.297 16.312 1 96.06 91 LEU A CA 1
ATOM 703 C C . LEU A 1 91 ? -14.742 15.82 16.531 1 96.06 91 LEU A C 1
ATOM 705 O O . LEU A 1 91 ? -15.484 15.203 15.766 1 96.06 91 LEU A O 1
ATOM 709 N N . ASN A 1 92 ? -14.117 15.203 17.516 1 96 92 ASN A N 1
ATOM 710 C CA . ASN A 1 92 ? -14.242 13.773 17.734 1 96 92 ASN A CA 1
ATOM 711 C C . ASN A 1 92 ? -15.688 13.383 18.062 1 96 92 ASN A C 1
ATOM 713 O O . ASN A 1 92 ? -16.359 14.062 18.844 1 96 92 ASN A O 1
ATOM 717 N N . GLY A 1 93 ? -16.125 12.359 17.406 1 97.25 93 GLY A N 1
ATOM 718 C CA . GLY A 1 93 ? -17.453 11.852 17.641 1 97.25 93 GLY A CA 1
ATOM 719 C C . GLY A 1 93 ? -18.531 12.602 16.859 1 97.25 93 GLY A C 1
ATOM 720 O O . GLY A 1 93 ? -19.719 12.281 16.953 1 97.25 93 GLY A O 1
ATOM 721 N N . LYS A 1 94 ? -18.141 13.586 16.047 1 98 94 LYS A N 1
ATOM 722 C CA . LYS A 1 94 ? -19.109 14.398 15.312 1 98 94 LYS A CA 1
ATOM 723 C C . LYS A 1 94 ? -19.219 13.938 13.859 1 98 94 LYS A C 1
ATOM 725 O O . LYS A 1 94 ? -18.203 13.57 13.242 1 98 94 LYS A O 1
ATOM 730 N N . PRO A 1 95 ? -20.438 13.961 13.305 1 98.25 95 PRO A N 1
ATOM 731 C CA . PRO A 1 95 ? -20.625 13.664 11.883 1 98.25 95 PRO A CA 1
ATOM 732 C C . PRO A 1 95 ? -20.297 14.867 10.992 1 98.25 95 PRO A C 1
ATOM 734 O O . PRO A 1 95 ? -21.203 15.406 10.336 1 98.25 95 PRO A O 1
ATOM 737 N N . LEU A 1 96 ? -19.062 15.203 10.93 1 98.12 96 LEU A N 1
ATOM 738 C CA . LEU A 1 96 ? -18.594 16.453 10.336 1 98.12 96 LEU A CA 1
ATOM 739 C C . LEU A 1 96 ? -19.016 16.547 8.875 1 98.12 96 LEU A C 1
ATOM 741 O O . LEU A 1 96 ? -19.469 17.609 8.422 1 98.12 96 LEU A O 1
ATOM 745 N N . ASP A 1 97 ? -18.891 15.445 8.117 1 98 97 ASP A N 1
ATOM 746 C CA . ASP A 1 97 ? -19.219 15.477 6.699 1 98 97 ASP A CA 1
ATOM 747 C C . ASP A 1 97 ? -20.703 15.797 6.492 1 98 97 ASP A C 1
ATOM 749 O O . ASP A 1 97 ? -21.047 16.672 5.703 1 98 97 ASP A O 1
ATOM 753 N N . LYS A 1 98 ? -21.562 15.18 7.258 1 98.31 98 LYS A N 1
ATOM 754 C CA . LYS A 1 98 ? -23 15.391 7.129 1 98.31 98 LYS A CA 1
ATOM 755 C C . LYS A 1 98 ? -23.391 16.797 7.562 1 98.31 98 LYS A C 1
ATOM 757 O O . LYS A 1 98 ? -24.234 17.438 6.93 1 98.31 98 LYS A O 1
ATOM 762 N N . ASP A 1 99 ? -22.781 17.203 8.648 1 98.62 99 ASP A N 1
ATOM 763 C CA . ASP A 1 99 ? -23.078 18.547 9.133 1 98.62 99 ASP A CA 1
ATOM 764 C C . ASP A 1 99 ? -22.625 19.609 8.141 1 98.62 99 ASP A C 1
ATOM 766 O O . ASP A 1 99 ? -23.328 20.594 7.906 1 98.62 99 ASP A O 1
ATOM 770 N N . LEU A 1 100 ? -21.484 19.406 7.562 1 98.56 100 LEU A N 1
ATOM 771 C CA . LEU A 1 100 ? -20.984 20.328 6.555 1 98.56 100 LEU A CA 1
ATOM 772 C C . LEU A 1 100 ? -21.875 20.344 5.32 1 98.56 100 LEU A C 1
ATOM 774 O O . LEU A 1 100 ? -22.172 21.391 4.766 1 98.56 100 LEU A O 1
ATOM 778 N N . GLU A 1 101 ? -22.266 19.156 4.906 1 98.38 101 GLU A N 1
ATOM 779 C CA . GLU A 1 101 ? -23.172 19.078 3.756 1 98.38 101 GLU A CA 1
ATOM 780 C C . GLU A 1 101 ? -24.469 19.828 4.016 1 98.38 101 GLU A C 1
ATOM 782 O O . GLU A 1 101 ? -24.969 20.531 3.131 1 98.38 101 GLU A O 1
ATOM 787 N N . ARG A 1 102 ? -24.969 19.672 5.16 1 98.06 102 ARG A N 1
ATOM 788 C CA . ARG A 1 102 ? -26.219 20.328 5.535 1 98.06 102 ARG A CA 1
ATOM 789 C C . ARG A 1 102 ? -26.078 21.844 5.492 1 98.06 102 ARG A C 1
ATOM 791 O O . ARG A 1 102 ? -26.938 22.531 4.938 1 98.06 102 ARG A O 1
ATOM 798 N N . ILE A 1 103 ? -25.047 22.391 5.996 1 97.81 103 ILE A N 1
ATOM 799 C CA . ILE A 1 103 ? -24.953 23.828 6.16 1 97.81 103 ILE A CA 1
ATOM 800 C C . ILE A 1 103 ? -24.453 24.469 4.867 1 97.81 103 ILE A C 1
ATOM 802 O O . ILE A 1 103 ? -24.734 25.641 4.59 1 97.81 103 ILE A O 1
ATOM 806 N N . LEU A 1 104 ? -23.672 23.719 4.094 1 97.88 104 LEU A N 1
ATOM 807 C CA . LEU A 1 104 ? -23.078 24.281 2.889 1 97.88 104 LEU A CA 1
ATOM 808 C C . LEU A 1 104 ? -23.938 24 1.668 1 97.88 104 LEU A C 1
ATOM 810 O O . LEU A 1 104 ? -23.812 24.656 0.636 1 97.88 104 LEU A O 1
ATOM 814 N N . GLY A 1 105 ? -24.75 22.953 1.736 1 96.94 105 GLY A N 1
ATOM 815 C CA . GLY A 1 105 ? -25.656 22.625 0.654 1 96.94 105 GLY A CA 1
ATOM 816 C C . GLY A 1 105 ? -24.969 22 -0.542 1 96.94 105 GLY A C 1
ATOM 817 O O . GLY A 1 105 ? -25.406 22.172 -1.68 1 96.94 105 GLY A O 1
ATOM 818 N N . CYS A 1 106 ? -23.859 21.422 -0.354 1 96.75 106 CYS A N 1
ATOM 819 C CA . CYS A 1 106 ? -23.109 20.766 -1.423 1 96.75 106 CYS A CA 1
ATOM 820 C C . CYS A 1 106 ? -22.406 19.516 -0.906 1 96.75 106 CYS A C 1
ATOM 822 O O . CYS A 1 106 ? -22.406 19.25 0.298 1 96.75 106 CYS A O 1
ATOM 824 N N . ASP A 1 107 ? -21.875 18.656 -1.837 1 96.81 107 ASP A N 1
ATOM 825 C CA . ASP A 1 107 ? -21.172 17.438 -1.463 1 96.81 107 ASP A CA 1
ATOM 826 C C . ASP A 1 107 ? -19.828 17.766 -0.799 1 96.81 107 ASP A C 1
ATOM 828 O O . ASP A 1 107 ? -19.156 18.719 -1.18 1 96.81 107 ASP A O 1
ATOM 832 N N . VAL A 1 108 ? -19.516 16.953 0.167 1 97.62 108 VAL A N 1
ATOM 833 C CA . VAL A 1 108 ? -18.281 17.156 0.921 1 97.62 108 VAL A CA 1
ATOM 834 C C . VAL A 1 108 ? -17.469 15.867 0.955 1 97.62 108 VAL A C 1
ATOM 836 O O . VAL A 1 108 ? -18.016 14.781 1.085 1 97.62 108 VAL A O 1
ATOM 839 N N . VAL A 1 109 ? -16.172 15.984 0.78 1 97.06 109 VAL A N 1
ATOM 840 C CA . VAL A 1 109 ? -15.25 14.867 0.917 1 97.06 109 VAL A CA 1
ATOM 841 C C . VAL A 1 109 ? -14.164 15.219 1.937 1 97.06 109 VAL A C 1
ATOM 843 O O . VAL A 1 109 ? -13.562 16.297 1.868 1 97.06 109 VAL A O 1
ATOM 846 N N . LEU A 1 110 ? -13.953 14.344 2.887 1 97.69 110 LEU A N 1
ATOM 847 C CA . LEU A 1 110 ? -12.984 14.602 3.945 1 97.69 110 LEU A CA 1
ATOM 848 C C . LEU A 1 110 ? -11.75 13.719 3.773 1 97.69 110 LEU A C 1
ATOM 850 O O . LEU A 1 110 ? -11.852 12.578 3.322 1 97.69 110 LEU A O 1
ATOM 854 N N . ALA A 1 111 ? -10.625 14.195 4.148 1 96.81 111 ALA A N 1
ATOM 855 C CA . ALA A 1 111 ? -9.391 13.422 4.293 1 96.81 111 ALA A CA 1
ATOM 856 C C . ALA A 1 111 ? -8.492 14.023 5.375 1 96.81 111 ALA A C 1
ATOM 858 O O . ALA A 1 111 ? -8.586 15.211 5.684 1 96.81 111 ALA A O 1
ATOM 859 N N . ASN A 1 112 ? -7.676 13.234 5.949 1 94.94 112 ASN A N 1
ATOM 860 C CA . ASN A 1 112 ? -6.777 13.75 6.977 1 94.94 112 ASN A CA 1
ATOM 861 C C . ASN A 1 112 ? -5.613 14.523 6.367 1 94.94 112 ASN A C 1
ATOM 863 O O . ASN A 1 112 ? -5.48 14.594 5.145 1 94.94 112 ASN A O 1
ATOM 867 N N . ASP A 1 113 ? -4.824 15.156 7.168 1 92.5 113 ASP A N 1
ATOM 868 C CA . ASP A 1 113 ? -3.762 16.062 6.762 1 92.5 113 ASP A CA 1
ATOM 869 C C . ASP A 1 113 ? -2.701 15.344 5.934 1 92.5 113 ASP A C 1
ATOM 871 O O . ASP A 1 113 ? -2.285 15.828 4.883 1 92.5 113 ASP A O 1
ATOM 875 N N . ALA A 1 114 ? -2.312 14.164 6.316 1 95.19 114 ALA A N 1
ATOM 876 C CA . ALA A 1 114 ? -1.29 13.414 5.586 1 95.19 114 ALA A CA 1
ATOM 877 C C . ALA A 1 114 ? -1.78 13.039 4.191 1 95.19 114 ALA A C 1
ATOM 879 O O . ALA A 1 114 ? -1.019 13.086 3.225 1 95.19 114 ALA A O 1
ATOM 880 N N . ASN A 1 115 ? -3.057 12.641 4.109 1 97.44 115 ASN A N 1
ATOM 881 C CA . ASN A 1 115 ? -3.65 12.352 2.807 1 97.44 115 ASN A CA 1
ATOM 882 C C . ASN A 1 115 ? -3.668 13.586 1.908 1 97.44 115 ASN A C 1
ATOM 884 O O . ASN A 1 115 ? -3.32 13.5 0.729 1 97.44 115 ASN A O 1
ATOM 888 N N . CYS A 1 116 ? -4.051 14.719 2.459 1 97.38 116 CYS A N 1
ATOM 889 C CA . CYS A 1 116 ? -4.07 15.945 1.681 1 97.38 116 CYS A CA 1
ATOM 890 C C . CYS A 1 116 ? -2.668 16.328 1.226 1 97.38 116 CYS A C 1
ATOM 892 O O . CYS A 1 116 ? -2.48 16.797 0.099 1 97.38 116 CYS A O 1
ATOM 894 N N . PHE A 1 117 ? -1.727 16.125 2.129 1 97 117 PHE A N 1
ATOM 895 C CA . PHE A 1 117 ? -0.341 16.375 1.76 1 97 117 PHE A CA 1
ATOM 896 C C . PHE A 1 117 ? 0.06 15.555 0.542 1 97 117 PHE A C 1
ATOM 898 O O . PHE A 1 117 ? 0.59 16.094 -0.432 1 97 117 PHE A O 1
ATOM 905 N N . ALA A 1 118 ? -0.203 14.242 0.598 1 98.31 118 ALA A N 1
ATOM 906 C CA . ALA A 1 118 ? 0.141 13.344 -0.5 1 98.31 118 ALA A CA 1
ATOM 907 C C . ALA A 1 118 ? -0.574 13.75 -1.785 1 98.31 118 ALA A C 1
ATOM 909 O O . ALA A 1 118 ? 0.035 13.789 -2.857 1 98.31 118 ALA A O 1
ATOM 910 N N . LEU A 1 119 ? -1.798 14.109 -1.674 1 98.12 119 LEU A N 1
ATOM 911 C CA . LEU A 1 119 ? -2.596 14.508 -2.83 1 98.12 119 LEU A CA 1
ATOM 912 C C . LEU A 1 119 ? -2.047 15.789 -3.451 1 98.12 119 LEU A C 1
ATOM 914 O O . LEU A 1 119 ? -1.94 15.891 -4.676 1 98.12 119 LEU A O 1
ATOM 918 N N . ALA A 1 120 ? -1.733 16.734 -2.568 1 97.88 120 ALA A N 1
ATOM 919 C CA . ALA A 1 120 ? -1.214 18.016 -3.055 1 97.88 120 ALA A CA 1
ATOM 920 C C . ALA A 1 120 ? 0.051 17.812 -3.883 1 97.88 120 ALA A C 1
ATOM 922 O O . ALA A 1 120 ? 0.171 18.344 -4.988 1 97.88 120 ALA A O 1
ATOM 923 N N . GLU A 1 121 ? 0.923 17 -3.373 1 98.06 121 GLU A N 1
ATOM 924 C CA . GLU A 1 121 ? 2.201 16.781 -4.047 1 98.06 121 GLU A CA 1
ATOM 925 C C . GLU A 1 121 ? 2.031 15.922 -5.297 1 98.06 121 GLU A C 1
ATOM 927 O O . GLU A 1 121 ? 2.752 16.109 -6.281 1 98.06 121 GLU A O 1
ATOM 932 N N . ALA A 1 122 ? 1.076 15.039 -5.34 1 98.06 122 ALA A N 1
ATOM 933 C CA . ALA A 1 122 ? 0.804 14.18 -6.492 1 98.06 122 ALA A CA 1
ATOM 934 C C . ALA A 1 122 ? 0.21 14.977 -7.645 1 98.06 122 ALA A C 1
ATOM 936 O O . ALA A 1 122 ? 0.537 14.734 -8.812 1 98.06 122 ALA A O 1
ATOM 937 N N . HIS A 1 123 ? -0.599 15.969 -7.324 1 96.56 123 HIS A N 1
ATOM 938 C CA . HIS A 1 123 ? -1.364 16.641 -8.367 1 96.56 123 HIS A CA 1
ATOM 939 C C . HIS A 1 123 ? -0.729 17.984 -8.734 1 96.56 123 HIS A C 1
ATOM 941 O O . HIS A 1 123 ? -0.86 18.438 -9.875 1 96.56 123 HIS A O 1
ATOM 947 N N . PHE A 1 124 ? -0.077 18.625 -7.703 1 95.5 124 PHE A N 1
ATOM 948 C CA . PHE A 1 124 ? 0.332 20 -7.938 1 95.5 124 PHE A CA 1
ATOM 949 C C . PHE A 1 124 ? 1.799 20.203 -7.578 1 95.5 124 PHE A C 1
ATOM 951 O O . PHE A 1 124 ? 2.383 21.25 -7.883 1 95.5 124 PHE A O 1
ATOM 958 N N . GLY A 1 125 ? 2.383 19.266 -6.953 1 97.06 125 GLY A N 1
ATOM 959 C CA . GLY A 1 125 ? 3.697 19.5 -6.379 1 97.06 125 GLY A CA 1
ATOM 960 C C . GLY A 1 125 ? 4.789 18.656 -7.012 1 97.06 125 GLY A C 1
ATOM 961 O O . GLY A 1 125 ? 4.844 18.516 -8.234 1 97.06 125 GLY A O 1
ATOM 962 N N . ALA A 1 126 ? 5.684 18.141 -6.164 1 98.31 126 ALA A N 1
ATOM 963 C CA . ALA A 1 126 ? 6.945 17.547 -6.594 1 98.31 126 ALA A CA 1
ATOM 964 C C . ALA A 1 126 ? 6.695 16.297 -7.438 1 98.31 126 ALA A C 1
ATOM 966 O O . ALA A 1 126 ? 7.363 16.078 -8.453 1 98.31 126 ALA A O 1
ATOM 967 N N . ALA A 1 127 ? 5.746 15.461 -7.016 1 98.38 127 ALA A N 1
ATOM 968 C CA . ALA A 1 127 ? 5.492 14.234 -7.773 1 98.38 127 ALA A CA 1
ATOM 969 C C . ALA A 1 127 ? 4.992 14.555 -9.18 1 98.38 127 ALA A C 1
ATOM 971 O O . ALA A 1 127 ? 5.422 13.938 -10.156 1 98.38 127 ALA A O 1
ATOM 972 N N . LYS A 1 128 ? 4.129 15.531 -9.242 1 97.06 128 LYS A N 1
ATOM 973 C CA . LYS A 1 128 ? 3.611 15.938 -10.539 1 97.06 128 LYS A CA 1
ATOM 974 C C . LYS A 1 128 ? 4.727 16.484 -11.43 1 97.06 128 LYS A C 1
ATOM 976 O O . LYS A 1 128 ? 4.801 16.172 -12.617 1 97.06 128 LYS A O 1
ATOM 981 N N . ARG A 1 129 ? 5.523 17.328 -10.836 1 97.88 129 ARG A N 1
ATOM 982 C CA . ARG A 1 129 ? 6.602 17.984 -11.578 1 97.88 129 ARG A CA 1
ATOM 983 C C . ARG A 1 129 ? 7.605 16.953 -12.086 1 97.88 129 ARG A C 1
ATOM 985 O O . ARG A 1 129 ? 8.008 17 -13.25 1 97.88 129 ARG A O 1
ATOM 992 N N . LEU A 1 130 ? 8.008 16.047 -11.312 1 98.38 130 LEU A N 1
ATOM 993 C CA . LEU A 1 130 ? 9.133 15.156 -11.602 1 98.38 130 LEU A CA 1
ATOM 994 C C . LEU A 1 130 ? 8.664 13.914 -12.352 1 98.38 130 LEU A C 1
ATOM 996 O O . LEU A 1 130 ? 9.414 13.352 -13.156 1 98.38 130 LEU A O 1
ATOM 1000 N N . LYS A 1 131 ? 7.453 13.406 -12.016 1 98.25 131 LYS A N 1
ATOM 1001 C CA . LYS A 1 131 ? 6.887 12.203 -12.609 1 98.25 131 LYS A CA 1
ATOM 1002 C C . LYS A 1 131 ? 5.383 12.359 -12.844 1 98.25 131 LYS A C 1
ATOM 1004 O O . LYS A 1 131 ? 4.578 11.734 -12.141 1 98.25 131 LYS A O 1
ATOM 1009 N N . PRO A 1 132 ? 4.973 13.031 -13.875 1 97.19 132 PRO A N 1
ATOM 1010 C CA . PRO A 1 132 ? 3.557 13.344 -14.102 1 97.19 132 PRO A CA 1
ATOM 1011 C C . PRO A 1 132 ? 2.705 12.094 -14.305 1 97.19 132 PRO A C 1
ATOM 1013 O O . PRO A 1 132 ? 1.496 12.117 -14.055 1 97.19 132 PRO A O 1
ATOM 1016 N N . ASP A 1 133 ? 3.318 10.969 -14.688 1 96.25 133 ASP A N 1
ATOM 1017 C CA . ASP A 1 133 ? 2.566 9.742 -14.938 1 96.25 133 ASP A CA 1
ATOM 1018 C C . ASP A 1 133 ? 2.703 8.766 -13.766 1 96.25 133 ASP A C 1
ATOM 1020 O O . ASP A 1 133 ? 2.457 7.566 -13.922 1 96.25 133 ASP A O 1
ATOM 1024 N N . ALA A 1 134 ? 3.086 9.273 -12.594 1 98.06 134 ALA A N 1
ATOM 1025 C CA . ALA A 1 134 ? 3.242 8.406 -11.438 1 98.06 134 ALA A CA 1
ATOM 1026 C C . ALA A 1 134 ? 1.931 7.703 -11.094 1 98.06 134 ALA A C 1
ATOM 1028 O O . ALA A 1 134 ? 0.884 8.344 -10.992 1 98.06 134 ALA A O 1
ATOM 1029 N N . GLU A 1 135 ? 2.004 6.402 -11 1 97.88 135 GLU A N 1
ATOM 1030 C CA . GLU A 1 135 ? 0.841 5.621 -10.586 1 97.88 135 GLU A CA 1
ATOM 1031 C C . GLU A 1 135 ? 0.667 5.648 -9.07 1 97.88 135 GLU A C 1
ATOM 1033 O O . GLU A 1 135 ? -0.451 5.789 -8.57 1 97.88 135 GLU A O 1
ATOM 1038 N N . VAL A 1 136 ? 1.756 5.496 -8.391 1 98.81 136 VAL A N 1
ATOM 1039 C CA . VAL A 1 136 ? 1.72 5.418 -6.93 1 98.81 136 VAL A CA 1
ATOM 1040 C C . VAL A 1 136 ? 2.629 6.492 -6.332 1 98.81 136 VAL A C 1
ATOM 1042 O O . VAL A 1 136 ? 3.816 6.559 -6.66 1 98.81 136 VAL A O 1
ATOM 1045 N N . VAL A 1 137 ? 2.086 7.391 -5.52 1 98.88 137 VAL A N 1
ATOM 1046 C CA . VAL A 1 137 ? 2.818 8.414 -4.777 1 98.88 137 VAL A CA 1
ATOM 1047 C C . VAL A 1 137 ? 2.629 8.195 -3.275 1 98.88 137 VAL A C 1
ATOM 1049 O O . VAL A 1 137 ? 1.507 7.984 -2.809 1 98.88 137 VAL A O 1
ATOM 1052 N N . PHE A 1 138 ? 3.732 8.117 -2.566 1 98.88 138 PHE A N 1
ATOM 1053 C CA . PHE A 1 138 ? 3.734 7.992 -1.113 1 98.88 138 PHE A CA 1
ATOM 1054 C C . PHE A 1 138 ? 4.219 9.281 -0.457 1 98.88 138 PHE A C 1
ATOM 1056 O O . PHE A 1 138 ? 5.379 9.664 -0.612 1 98.88 138 PHE A O 1
ATOM 1063 N N . GLY A 1 139 ? 3.295 9.969 0.229 1 98.31 139 GLY A N 1
ATOM 1064 C CA . GLY A 1 139 ? 3.65 11.18 0.952 1 98.31 139 GLY A CA 1
ATOM 1065 C C . GLY A 1 139 ? 3.885 10.945 2.432 1 98.31 139 GLY A C 1
ATOM 1066 O O . GLY A 1 139 ? 3.01 10.43 3.131 1 98.31 139 GLY A O 1
ATOM 1067 N N . ILE A 1 140 ? 5.02 11.328 2.889 1 97.81 140 ILE A N 1
ATOM 1068 C CA . ILE A 1 140 ? 5.387 11.18 4.293 1 97.81 140 ILE A CA 1
ATOM 1069 C C . ILE A 1 140 ? 5.48 12.562 4.945 1 97.81 140 ILE A C 1
ATOM 1071 O O . ILE A 1 140 ? 6.027 13.5 4.355 1 97.81 140 ILE A O 1
ATOM 1075 N N . ILE A 1 141 ? 4.891 12.703 6.059 1 95.25 141 ILE A N 1
ATOM 1076 C CA . ILE A 1 141 ? 5.109 13.883 6.887 1 95.25 141 ILE A CA 1
ATOM 1077 C C . ILE A 1 141 ? 5.859 13.492 8.156 1 95.25 141 ILE A C 1
ATOM 1079 O O . ILE A 1 141 ? 5.34 12.742 8.984 1 95.25 141 ILE A O 1
ATOM 1083 N N . MET A 1 142 ? 7.094 13.93 8.289 1 94.69 142 MET A N 1
ATOM 1084 C CA . MET A 1 142 ? 7.91 13.688 9.469 1 94.69 142 MET A CA 1
ATOM 1085 C C . MET A 1 142 ? 8.156 14.984 10.234 1 94.69 142 MET A C 1
ATOM 1087 O O . MET A 1 142 ? 8.938 15.828 9.797 1 94.69 142 MET A O 1
ATOM 1091 N N . GLY A 1 143 ? 7.539 15.211 11.281 1 92.62 143 GLY A N 1
ATOM 1092 C CA . GLY A 1 143 ? 7.684 16.344 12.172 1 92.62 143 GLY A CA 1
ATOM 1093 C C . GLY A 1 143 ? 7.473 15.992 13.633 1 92.62 143 GLY A C 1
ATOM 1094 O O . GLY A 1 143 ? 8.18 15.141 14.18 1 92.62 143 GLY A O 1
ATOM 1095 N N . THR A 1 144 ? 6.387 16.578 14.195 1 87.12 144 THR A N 1
ATOM 1096 C CA . THR A 1 144 ? 6.02 16.203 15.555 1 87.12 144 THR A CA 1
ATOM 1097 C C . THR A 1 144 ? 5.602 14.727 15.602 1 87.12 144 THR A C 1
ATOM 1099 O O . THR A 1 144 ? 5.891 14.023 16.578 1 87.12 144 THR A O 1
ATOM 1102 N N . GLY A 1 145 ? 4.988 14.312 14.609 1 90.75 145 GLY A N 1
ATOM 1103 C CA . GLY A 1 145 ? 4.648 12.914 14.391 1 90.75 145 GLY A CA 1
ATOM 1104 C C . GLY A 1 145 ? 5.113 12.391 13.047 1 90.75 145 GLY A C 1
ATOM 1105 O O . GLY A 1 145 ? 5.926 13.023 12.375 1 90.75 145 GLY A O 1
ATOM 1106 N N . VAL A 1 146 ? 4.801 11.188 12.781 1 94.69 146 VAL A N 1
ATOM 1107 C CA . VAL A 1 146 ? 5.074 10.586 11.484 1 94.69 146 VAL A CA 1
ATOM 1108 C C . VAL A 1 146 ? 3.777 10.078 10.867 1 94.69 146 VAL A C 1
ATOM 1110 O O . VAL A 1 146 ? 3.141 9.172 11.406 1 94.69 146 VAL A O 1
ATOM 1113 N N . GLY A 1 147 ? 3.289 10.703 9.812 1 94.25 147 GLY A N 1
ATOM 1114 C CA . GLY A 1 147 ? 2.121 10.305 9.047 1 94.25 147 GLY A CA 1
ATOM 1115 C C . GLY A 1 147 ? 2.406 10.148 7.566 1 94.25 147 GLY A C 1
ATOM 1116 O O . GLY A 1 147 ? 3.482 10.516 7.094 1 94.25 147 GLY A O 1
ATOM 1117 N N . SER A 1 148 ? 1.48 9.531 6.902 1 97.44 148 SER A N 1
ATOM 1118 C CA . SER A 1 148 ? 1.655 9.383 5.461 1 97.44 148 SER A CA 1
ATOM 1119 C C . SER A 1 148 ? 0.311 9.25 4.75 1 97.44 148 SER A C 1
ATOM 1121 O O . SER A 1 148 ? -0.725 9.086 5.398 1 97.44 148 SER A O 1
ATOM 1123 N N . GLY A 1 149 ? 0.328 9.5 3.521 1 98.06 149 GLY A N 1
ATOM 1124 C CA . GLY A 1 149 ? -0.764 9.227 2.6 1 98.06 149 GLY A CA 1
ATOM 1125 C C . GLY A 1 149 ? -0.319 8.492 1.349 1 98.06 149 GLY A C 1
ATOM 1126 O O . GLY A 1 149 ? 0.834 8.617 0.929 1 98.06 149 GLY A O 1
ATOM 1127 N N . ILE A 1 150 ? -1.226 7.719 0.804 1 98.81 150 ILE A N 1
ATOM 1128 C CA . ILE A 1 150 ? -0.945 6.941 -0.398 1 98.81 150 ILE A CA 1
ATOM 1129 C C . ILE A 1 150 ? -1.912 7.344 -1.51 1 98.81 150 ILE A C 1
ATOM 1131 O O . ILE A 1 150 ? -3.131 7.27 -1.337 1 98.81 150 ILE A O 1
ATOM 1135 N N . VAL A 1 151 ? -1.361 7.816 -2.578 1 98.69 151 VAL A N 1
ATOM 1136 C CA . VAL A 1 151 ? -2.143 8.18 -3.756 1 98.69 151 VAL A CA 1
ATOM 1137 C C . VAL A 1 151 ? -1.896 7.172 -4.875 1 98.69 151 VAL A C 1
ATOM 1139 O O . VAL A 1 151 ? -0.75 6.926 -5.254 1 98.69 151 VAL A O 1
ATOM 1142 N N . VAL A 1 152 ? -2.955 6.523 -5.363 1 98.69 152 VAL A N 1
ATOM 1143 C CA . VAL A 1 152 ? -2.893 5.582 -6.477 1 98.69 152 VAL A CA 1
ATOM 1144 C C . VAL A 1 152 ? -3.764 6.078 -7.629 1 98.69 152 VAL A C 1
ATOM 1146 O O . VAL A 1 152 ? -4.969 6.285 -7.457 1 98.69 152 VAL A O 1
ATOM 1149 N N . ASN A 1 153 ? -3.166 6.293 -8.742 1 97.38 153 ASN A N 1
ATOM 1150 C CA . ASN A 1 153 ? -3.85 6.828 -9.914 1 97.38 153 ASN A CA 1
ATOM 1151 C C . ASN A 1 153 ? -4.617 8.102 -9.586 1 97.38 153 ASN A C 1
ATOM 1153 O O . ASN A 1 153 ? -5.785 8.242 -9.953 1 97.38 153 ASN A O 1
ATOM 1157 N N . GLY A 1 154 ? -4.02 8.891 -8.766 1 97.06 154 GLY A N 1
ATOM 1158 C CA . GLY A 1 154 ? -4.504 10.227 -8.492 1 97.06 154 GLY A CA 1
ATOM 1159 C C . GLY A 1 154 ? -5.516 10.281 -7.367 1 97.06 154 GLY A C 1
ATOM 1160 O O . GLY A 1 154 ? -6.008 11.359 -7.012 1 97.06 154 GLY A O 1
ATOM 1161 N N . LYS A 1 155 ? -5.809 9.148 -6.762 1 97.38 155 LYS A N 1
ATOM 1162 C CA . LYS A 1 155 ? -6.781 9.094 -5.676 1 97.38 155 LYS A CA 1
ATOM 1163 C C . LYS A 1 155 ? -6.145 8.562 -4.395 1 97.38 155 LYS A C 1
ATOM 1165 O O . LYS A 1 155 ? -5.32 7.648 -4.434 1 97.38 155 LYS A O 1
ATOM 1170 N N . VAL A 1 156 ? -6.547 9.117 -3.291 1 97.25 156 VAL A N 1
ATOM 1171 C CA . VAL A 1 156 ? -5.977 8.703 -2.014 1 97.25 156 VAL A CA 1
ATOM 1172 C C . VAL A 1 156 ? -6.656 7.426 -1.535 1 97.25 156 VAL A C 1
ATOM 1174 O O . VAL A 1 156 ? -7.832 7.191 -1.828 1 97.25 156 VAL A O 1
ATOM 1177 N N . ILE A 1 157 ? -5.941 6.586 -0.824 1 97.44 157 ILE A N 1
ATOM 1178 C CA . ILE A 1 157 ? -6.5 5.434 -0.127 1 97.44 157 ILE A CA 1
ATOM 1179 C C . ILE A 1 157 ? -6.887 5.828 1.296 1 97.44 157 ILE A C 1
ATOM 1181 O O . ILE A 1 157 ? -6.02 6.051 2.143 1 97.44 157 ILE A O 1
ATOM 1185 N N . ASN A 1 158 ? -8.148 5.949 1.533 1 95.38 158 ASN A N 1
ATOM 1186 C CA . ASN A 1 158 ? -8.586 6.195 2.9 1 95.38 158 ASN A CA 1
ATOM 1187 C C . ASN A 1 158 ? -8.547 4.922 3.74 1 95.38 158 ASN A C 1
ATOM 1189 O O . ASN A 1 158 ? -8.031 4.926 4.859 1 95.38 158 ASN A O 1
ATOM 1193 N N . GLY A 1 159 ? -9.109 3.803 3.119 1 96.5 159 GLY A N 1
ATOM 1194 C CA . GLY A 1 159 ? -9 2.486 3.727 1 96.5 159 GLY A CA 1
ATOM 1195 C C . GLY A 1 159 ? -10.25 2.059 4.465 1 96.5 159 GLY A C 1
ATOM 1196 O O . GLY A 1 159 ? -11.109 2.889 4.773 1 96.5 159 GLY A O 1
ATOM 1197 N N . CYS A 1 160 ? -10.289 0.788 4.801 1 97.12 160 CYS A N 1
ATOM 1198 C CA . CYS A 1 160 ? -11.414 0.108 5.441 1 97.12 160 CYS A CA 1
ATOM 1199 C C . CYS A 1 160 ? -11.734 0.737 6.789 1 97.12 160 CYS A C 1
ATOM 1201 O O . CYS A 1 160 ? -12.898 0.891 7.148 1 97.12 160 CYS A O 1
ATOM 1203 N N . HIS A 1 161 ? -10.719 1.185 7.539 1 97 161 HIS A N 1
ATOM 1204 C CA . HIS A 1 161 ? -10.867 1.726 8.883 1 97 161 HIS A CA 1
ATOM 1205 C C . HIS A 1 161 ? -10.688 3.24 8.891 1 97 161 HIS A C 1
ATOM 1207 O O . HIS A 1 161 ? -10.859 3.883 9.93 1 97 161 HIS A O 1
ATOM 1213 N N . GLY A 1 162 ? -10.344 3.818 7.738 1 95.75 162 GLY A N 1
ATOM 1214 C CA . GLY A 1 162 ? -9.977 5.227 7.695 1 95.75 162 GLY A CA 1
ATOM 1215 C C . GLY A 1 162 ? -8.562 5.488 8.172 1 95.75 162 GLY A C 1
ATOM 1216 O O . GLY A 1 162 ? -8.242 6.602 8.594 1 95.75 162 GLY A O 1
ATOM 1217 N N . ILE A 1 163 ? -7.738 4.453 8.125 1 96.38 163 ILE A N 1
ATOM 1218 C CA . ILE A 1 163 ? -6.402 4.641 8.68 1 96.38 163 ILE A CA 1
ATOM 1219 C C . ILE A 1 163 ? -5.355 4.387 7.594 1 96.38 163 ILE A C 1
ATOM 1221 O O . ILE A 1 163 ? -4.188 4.125 7.898 1 96.38 163 ILE A O 1
ATOM 1225 N N . GLY A 1 164 ? -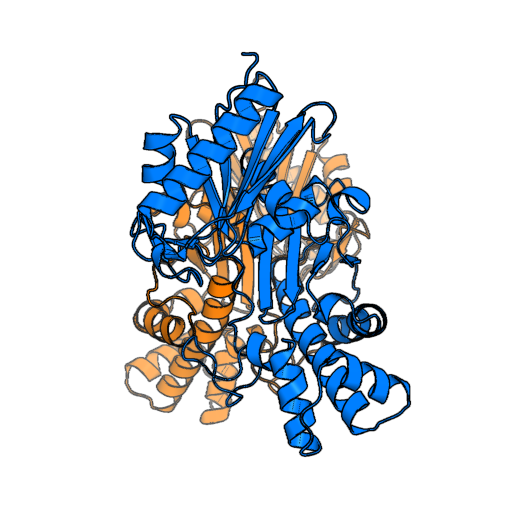5.793 4.375 6.277 1 97.12 164 GLY A N 1
ATOM 1226 C CA . GLY A 1 164 ? -4.805 4.266 5.215 1 97.12 164 GLY A CA 1
ATOM 1227 C C . GLY A 1 164 ? -3.674 5.266 5.344 1 97.12 164 GLY A C 1
ATOM 1228 O O . GLY A 1 164 ? -3.912 6.473 5.449 1 97.12 164 GLY A O 1
ATOM 1229 N N . GLY A 1 165 ? -2.41 4.711 5.406 1 96.81 165 GLY A N 1
ATOM 1230 C CA . GLY A 1 165 ? -1.251 5.582 5.516 1 96.81 165 GLY A CA 1
ATOM 1231 C C . GLY A 1 165 ? -0.736 5.711 6.938 1 96.81 165 GLY A C 1
ATOM 1232 O O . GLY A 1 165 ? 0.288 6.355 7.176 1 96.81 165 GLY A O 1
ATOM 1233 N N . GLU A 1 166 ? -1.362 5.109 7.922 1 96.5 166 GLU A N 1
ATOM 1234 C CA . GLU A 1 166 ? -0.898 5.223 9.297 1 96.5 166 GLU A CA 1
ATOM 1235 C C . GLU A 1 166 ? 0.289 4.301 9.562 1 96.5 166 GLU A C 1
ATOM 1237 O O . GLU A 1 166 ? 0.337 3.619 10.586 1 96.5 166 GLU A O 1
ATOM 1242 N N . TRP A 1 167 ? 1.136 4.383 8.609 1 94.56 167 TRP A N 1
ATOM 1243 C CA . TRP A 1 167 ? 2.375 3.613 8.578 1 94.56 167 TRP A CA 1
ATOM 1244 C C . TRP A 1 167 ? 3.27 3.963 9.758 1 94.56 167 TRP A C 1
ATOM 1246 O O . TRP A 1 167 ? 4.09 3.148 10.188 1 94.56 167 TRP A O 1
ATOM 1256 N N . GLY A 1 168 ? 3.176 5.148 10.344 1 96.62 168 GLY A N 1
ATOM 1257 C CA . GLY A 1 168 ? 3.973 5.645 11.453 1 96.62 168 GLY A CA 1
ATOM 1258 C C . GLY A 1 168 ? 3.746 4.875 12.742 1 96.62 168 GLY A C 1
ATOM 1259 O O . GLY A 1 168 ? 4.531 4.988 13.688 1 96.62 168 GLY A O 1
ATOM 1260 N N . HIS A 1 169 ? 2.729 4.035 12.758 1 97.12 169 HIS A N 1
ATOM 1261 C CA . HIS A 1 169 ? 2.387 3.332 13.992 1 97.12 169 HIS A CA 1
ATOM 1262 C C . HIS A 1 169 ? 2.707 1.845 13.883 1 97.12 169 HIS A C 1
ATOM 1264 O O . HIS A 1 169 ? 2.283 1.051 14.727 1 97.12 169 HIS A O 1
ATOM 1270 N N . ASN A 1 170 ? 3.4 1.495 12.852 1 97.38 170 ASN A N 1
ATOM 1271 C CA . ASN A 1 170 ? 4.039 0.183 12.836 1 97.38 170 ASN A CA 1
ATOM 1272 C C . ASN A 1 170 ? 5.254 0.141 13.758 1 97.38 170 ASN A C 1
ATOM 1274 O O . ASN A 1 170 ? 6.055 1.075 13.781 1 97.38 170 ASN A O 1
ATOM 1278 N N . VAL A 1 171 ? 5.383 -0.916 14.484 1 95.62 171 VAL A N 1
ATOM 1279 C CA . VAL A 1 171 ? 6.461 -1.058 15.453 1 95.62 171 VAL A CA 1
ATOM 1280 C C . VAL A 1 171 ? 7.77 -1.387 14.734 1 95.62 171 VAL A C 1
ATOM 1282 O O . VAL A 1 171 ? 7.809 -2.283 13.891 1 95.62 171 VAL A O 1
ATOM 1285 N N . ILE A 1 172 ? 8.805 -0.676 15.031 1 94.5 172 ILE A N 1
ATOM 1286 C CA . ILE A 1 172 ? 10.109 -0.921 14.43 1 94.5 172 ILE A CA 1
ATOM 1287 C C . ILE A 1 172 ? 11.109 -1.318 15.508 1 94.5 172 ILE A C 1
ATOM 1289 O O . ILE A 1 172 ? 12.102 -2.002 15.219 1 94.5 172 ILE A O 1
ATOM 1293 N N . GLU A 1 173 ? 10.938 -0.896 16.688 1 93.31 173 GLU A N 1
ATOM 1294 C CA . GLU A 1 173 ? 11.742 -1.264 17.859 1 93.31 173 GLU A CA 1
ATOM 1295 C C . GLU A 1 173 ? 10.883 -1.897 18.938 1 93.31 173 GLU A C 1
ATOM 1297 O O . GLU A 1 173 ? 10.398 -1.203 19.844 1 93.31 173 GLU A O 1
ATOM 1302 N N . PRO A 1 174 ? 11.008 -3.23 18.828 1 88.06 174 PRO A N 1
ATOM 1303 C CA . PRO A 1 174 ? 10.25 -3.869 19.906 1 88.06 174 PRO A CA 1
ATOM 1304 C C . PRO A 1 174 ? 10.742 -3.473 21.297 1 88.06 174 PRO A C 1
ATOM 1306 O O . PRO A 1 174 ? 11.953 -3.336 21.516 1 88.06 174 PRO A O 1
ATOM 1309 N N . ASN A 1 175 ? 10.055 -3.031 22.188 1 90.19 175 ASN A N 1
ATOM 1310 C CA . ASN A 1 175 ? 10.367 -2.592 23.547 1 90.19 175 ASN A CA 1
ATOM 1311 C C . ASN A 1 175 ? 10.852 -1.146 23.562 1 90.19 175 ASN A C 1
ATOM 1313 O O . ASN A 1 175 ? 11.57 -0.739 24.484 1 90.19 175 ASN A O 1
ATOM 1317 N N . GLY A 1 176 ? 10.664 -0.47 22.531 1 93.94 176 GLY A N 1
ATOM 1318 C CA . GLY A 1 176 ? 11.023 0.937 22.469 1 93.94 176 GLY A CA 1
ATOM 1319 C C . GLY A 1 176 ? 10.125 1.825 23.312 1 93.94 176 GLY A C 1
ATOM 1320 O O . GLY A 1 176 ? 9.531 1.367 24.281 1 93.94 176 GLY A O 1
ATOM 1321 N N . ARG A 1 177 ? 10.141 3.113 23.047 1 94.5 177 ARG A N 1
ATOM 1322 C CA . ARG A 1 177 ? 9.414 4.125 23.797 1 94.5 177 ARG A CA 1
ATOM 1323 C C . ARG A 1 177 ? 7.906 3.943 23.641 1 94.5 177 ARG A C 1
ATOM 1325 O O . ARG A 1 177 ? 7.438 3.469 22.609 1 94.5 177 ARG A O 1
ATOM 1332 N N . ASP A 1 178 ? 7.191 4.426 24.594 1 95.69 178 ASP A N 1
ATOM 1333 C CA . ASP A 1 178 ? 5.73 4.391 24.562 1 95.69 178 ASP A CA 1
ATOM 1334 C C . ASP A 1 178 ? 5.184 5.309 23.469 1 95.69 178 ASP A C 1
ATOM 1336 O O . ASP A 1 178 ? 5.703 6.406 23.266 1 95.69 178 ASP A O 1
ATOM 1340 N N . CYS A 1 179 ? 4.242 4.805 22.859 1 95.06 179 CYS A N 1
ATOM 1341 C CA . CYS A 1 179 ? 3.48 5.613 21.922 1 95.06 179 CYS A CA 1
ATOM 1342 C C . CYS A 1 179 ? 2.07 5.875 22.438 1 95.06 179 CYS A C 1
ATOM 1344 O O . CYS A 1 179 ? 1.5 5.047 23.141 1 95.06 179 CYS A O 1
ATOM 1346 N N . TYR A 1 180 ? 1.484 6.945 22.078 1 90.44 180 TYR A N 1
ATOM 1347 C CA . TYR A 1 180 ? 0.143 7.281 22.547 1 90.44 180 TYR A CA 1
ATOM 1348 C C . TYR A 1 180 ? -0.878 6.27 22.031 1 90.44 180 TYR A C 1
ATOM 1350 O O . TYR A 1 180 ? -1.986 6.176 22.562 1 90.44 180 TYR A O 1
ATOM 1358 N N . CYS A 1 181 ? -0.556 5.508 21 1 91.94 181 CYS A N 1
ATOM 1359 C CA . CYS A 1 181 ? -1.488 4.562 20.391 1 91.94 181 CYS A CA 1
ATOM 1360 C C . CYS A 1 181 ? -1.589 3.291 21.234 1 91.94 181 CYS A C 1
ATOM 1362 O O . CYS A 1 181 ? -2.35 2.383 20.891 1 91.94 181 CYS A O 1
ATOM 1364 N N . GLY A 1 182 ? -0.797 3.182 22.219 1 93.19 182 GLY A N 1
ATOM 1365 C CA . GLY A 1 182 ? -0.843 2.039 23.109 1 93.19 182 GLY A CA 1
ATOM 1366 C C . GLY A 1 182 ? 0.254 1.025 22.844 1 93.19 182 GLY A C 1
ATOM 1367 O O . GLY A 1 182 ? 0.426 0.072 23.609 1 93.19 182 GLY A O 1
ATOM 1368 N N . LYS A 1 183 ? 1.065 1.232 21.812 1 94.88 183 LYS A N 1
ATOM 1369 C CA . LYS A 1 183 ? 2.178 0.34 21.5 1 94.88 183 LYS A CA 1
ATOM 1370 C C . LYS A 1 183 ? 3.512 0.969 21.891 1 94.88 183 LYS A C 1
ATOM 1372 O O . LYS A 1 183 ? 3.555 2.111 22.359 1 94.88 183 LYS A O 1
ATOM 1377 N N . LYS A 1 184 ? 4.527 0.167 21.719 1 95.56 184 LYS A N 1
ATOM 1378 C CA . LYS A 1 184 ? 5.883 0.639 21.984 1 95.56 184 LYS A CA 1
ATOM 1379 C C . LYS A 1 184 ? 6.758 0.554 20.734 1 95.56 184 LYS A C 1
ATOM 1381 O O . LYS A 1 184 ? 6.699 -0.433 20 1 95.56 184 LYS A O 1
ATOM 1386 N N . GLY A 1 185 ? 7.496 1.566 20.578 1 96.12 185 GLY A N 1
ATOM 1387 C CA . GLY A 1 185 ? 8.531 1.519 19.562 1 96.12 185 GLY A CA 1
ATOM 1388 C C . GLY A 1 185 ? 7.992 1.693 18.156 1 96.12 185 GLY A C 1
ATOM 1389 O O . GLY A 1 185 ? 8.547 1.138 17.203 1 96.12 185 GLY A O 1
ATOM 1390 N N . CYS A 1 186 ? 6.867 2.457 18.047 1 97.44 186 CYS A N 1
ATOM 1391 C CA . CYS A 1 186 ? 6.363 2.797 16.719 1 97.44 186 CYS A CA 1
ATOM 1392 C C . CYS A 1 186 ? 7.375 3.637 15.945 1 97.44 186 CYS A C 1
ATOM 1394 O O . CYS A 1 186 ? 8.195 4.336 16.547 1 97.44 186 CYS A O 1
ATOM 1396 N N . LEU A 1 187 ? 7.297 3.596 14.648 1 97.56 187 LEU A N 1
ATOM 1397 C CA . LEU A 1 187 ? 8.133 4.418 13.781 1 97.56 187 LEU A CA 1
ATOM 1398 C C . LEU A 1 187 ? 8.117 5.875 14.234 1 97.56 187 LEU A C 1
ATOM 1400 O O . LEU A 1 187 ? 9.164 6.531 14.258 1 97.56 187 LEU A O 1
ATOM 1404 N N . GLU A 1 188 ? 6.973 6.359 14.602 1 96.88 188 GLU A N 1
ATOM 1405 C CA . GLU A 1 188 ? 6.805 7.742 15.047 1 96.88 188 GLU A CA 1
ATOM 1406 C C . GLU A 1 188 ? 7.691 8.047 16.25 1 96.88 188 GLU A C 1
ATOM 1408 O O . GLU A 1 188 ? 8.297 9.125 16.328 1 96.88 188 GLU A O 1
ATOM 1413 N N . THR A 1 189 ? 7.812 7.145 17.188 1 96.44 189 THR A N 1
ATOM 1414 C CA . THR A 1 189 ? 8.578 7.379 18.406 1 96.44 189 THR A CA 1
ATOM 1415 C C . THR A 1 189 ? 10.078 7.383 18.109 1 96.44 189 THR A C 1
ATOM 1417 O O . THR A 1 189 ? 10.875 7.828 18.938 1 96.44 189 THR A O 1
ATOM 1420 N N . VAL A 1 190 ? 10.445 6.934 16.938 1 96.38 190 VAL A N 1
ATOM 1421 C CA . VAL A 1 190 ? 11.859 6.801 16.609 1 96.38 190 VAL A CA 1
ATOM 1422 C C . VAL A 1 190 ? 12.266 7.914 15.641 1 96.38 190 VAL A C 1
ATOM 1424 O O . VAL A 1 190 ? 13.305 8.555 15.828 1 96.38 190 VAL A O 1
ATOM 1427 N N . MET A 1 191 ? 11.367 8.219 14.703 1 95.75 191 MET A N 1
ATOM 1428 C CA . MET A 1 191 ? 11.797 9.023 13.562 1 95.75 191 MET A CA 1
ATOM 1429 C C . MET A 1 191 ? 11.25 10.445 13.664 1 95.75 191 MET A C 1
ATOM 1431 O O . MET A 1 191 ? 11.664 11.328 12.922 1 95.75 191 MET A O 1
ATOM 1435 N N . SER A 1 192 ? 10.328 10.695 14.555 1 96.44 192 SER A N 1
ATOM 1436 C CA . SER A 1 192 ? 9.805 12.055 14.711 1 96.44 192 SER A CA 1
ATOM 1437 C C . SER A 1 192 ? 10.844 12.984 15.32 1 96.44 192 SER A C 1
ATOM 1439 O O . SER A 1 192 ? 11.844 12.523 15.875 1 96.44 192 SER A O 1
ATOM 1441 N N . GLY A 1 193 ? 10.586 14.281 15.148 1 96.5 193 GLY A N 1
ATOM 1442 C CA . GLY A 1 193 ? 11.469 15.242 15.797 1 96.5 193 GLY A CA 1
ATOM 1443 C C . GLY A 1 193 ? 11.648 14.969 17.281 1 96.5 193 GLY A C 1
ATOM 1444 O O . GLY A 1 193 ? 12.773 14.867 17.766 1 96.5 193 GLY A O 1
ATOM 1445 N N . LYS A 1 194 ? 10.594 14.727 17.953 1 95.44 194 LYS A N 1
ATOM 1446 C CA . LYS A 1 194 ? 10.625 14.445 19.391 1 95.44 194 LYS A CA 1
ATOM 1447 C C . LYS A 1 194 ? 11.344 13.125 19.672 1 95.44 194 LYS A C 1
ATOM 1449 O O . LYS A 1 194 ? 12.031 12.992 20.688 1 95.44 194 LYS A O 1
ATOM 1454 N N . GLY A 1 195 ? 11.125 12.18 18.797 1 96.56 195 GLY A N 1
ATOM 1455 C CA . GLY A 1 195 ? 11.812 10.914 18.953 1 96.56 195 GLY A CA 1
ATOM 1456 C C . GLY A 1 195 ? 13.328 11.039 18.859 1 96.56 195 GLY A C 1
ATOM 1457 O O . GLY A 1 195 ? 14.055 10.461 19.672 1 96.56 195 GLY A O 1
ATOM 1458 N N . LEU A 1 196 ? 13.758 11.82 17.938 1 97.75 196 LEU A N 1
ATOM 1459 C CA . LEU A 1 196 ? 15.188 12.023 17.734 1 97.75 196 LEU A CA 1
ATOM 1460 C C . LEU A 1 196 ? 15.789 12.844 18.875 1 97.75 196 LEU A C 1
ATOM 1462 O O . LEU A 1 196 ? 16.891 12.539 19.344 1 97.75 196 LEU A O 1
ATOM 1466 N N . GLU A 1 197 ? 15.062 13.852 19.281 1 98.06 197 GLU A N 1
ATOM 1467 C CA . GLU A 1 197 ? 15.508 14.641 20.438 1 98.06 197 GLU A CA 1
ATOM 1468 C C . GLU A 1 197 ? 15.641 13.773 21.672 1 98.06 197 GLU A C 1
ATOM 1470 O O . GLU A 1 197 ? 16.625 13.875 22.406 1 98.06 197 GLU A O 1
ATOM 1475 N N . ALA A 1 198 ? 14.688 12.906 21.906 1 97.31 198 ALA A N 1
ATOM 1476 C CA . ALA A 1 198 ? 14.719 12.016 23.062 1 97.31 198 ALA A CA 1
ATOM 1477 C C . ALA A 1 198 ? 15.914 11.07 23 1 97.31 198 ALA A C 1
ATOM 1479 O O . ALA A 1 198 ? 16.531 10.773 24.031 1 97.31 198 ALA A O 1
ATOM 1480 N N . TYR A 1 199 ? 16.203 10.57 21.859 1 97.56 199 TYR A N 1
ATOM 1481 C CA . TYR A 1 199 ? 17.344 9.68 21.688 1 97.56 199 TYR A CA 1
ATOM 1482 C C . TYR A 1 199 ? 18.656 10.391 22.031 1 97.56 199 TYR A C 1
ATOM 1484 O O . TYR A 1 199 ? 19.5 9.844 22.75 1 97.56 199 TYR A O 1
ATOM 1492 N N . TYR A 1 200 ? 18.812 11.594 21.5 1 98.5 200 TYR A N 1
ATOM 1493 C CA . TYR A 1 200 ? 19.984 12.383 21.797 1 98.5 200 TYR A CA 1
ATOM 1494 C C . TYR A 1 200 ? 20.109 12.633 23.297 1 98.5 200 TYR A C 1
ATOM 1496 O O . TYR A 1 200 ? 21.203 12.547 23.859 1 98.5 200 TYR A O 1
ATOM 1504 N N . GLN A 1 201 ? 19.031 12.938 23.891 1 98.38 201 GLN A N 1
ATOM 1505 C CA . GLN A 1 201 ? 19 13.156 25.328 1 98.38 201 GLN A CA 1
ATOM 1506 C C . GLN A 1 201 ? 19.438 11.906 26.094 1 98.38 201 GLN A C 1
ATOM 1508 O O . GLN A 1 201 ? 20.172 11.992 27.094 1 98.38 201 GLN A O 1
ATOM 1513 N N . GLN A 1 202 ? 18.984 10.844 25.656 1 97.5 202 GLN A N 1
ATOM 1514 C CA . GLN A 1 202 ? 19.375 9.578 26.281 1 97.5 202 GLN A CA 1
ATOM 1515 C C . GLN A 1 202 ? 20.875 9.367 26.203 1 97.5 202 GLN A C 1
ATOM 1517 O O . GLN A 1 202 ? 21.484 8.836 27.141 1 97.5 202 GLN A O 1
ATOM 1522 N N . LEU A 1 203 ? 21.438 9.781 25.109 1 97.88 203 LEU A N 1
ATOM 1523 C CA . LEU A 1 203 ? 22.875 9.578 24.891 1 97.88 203 LEU A CA 1
ATOM 1524 C C . LEU A 1 203 ? 23.703 10.562 25.719 1 97.88 203 LEU A C 1
ATOM 1526 O O . LEU A 1 203 ? 24.781 10.219 26.188 1 97.88 203 LEU A O 1
ATOM 1530 N N . THR A 1 204 ? 23.172 11.773 25.906 1 98.25 204 THR A N 1
ATOM 1531 C CA . THR A 1 204 ? 24.062 12.836 26.359 1 98.25 204 THR A CA 1
ATOM 1532 C C . THR A 1 204 ? 23.578 13.414 27.688 1 98.25 204 THR A C 1
ATOM 1534 O O . THR A 1 204 ? 24.328 14.117 28.375 1 98.25 204 THR A O 1
ATOM 1537 N N . GLY A 1 205 ? 22.297 13.227 27.922 1 97.94 205 GLY A N 1
ATOM 1538 C CA . GLY A 1 205 ? 21.688 13.883 29.062 1 97.94 205 GLY A CA 1
ATOM 1539 C C . GLY A 1 205 ? 21.234 15.297 28.766 1 97.94 205 GLY A C 1
ATOM 1540 O O . GLY A 1 205 ? 20.625 15.945 29.609 1 97.94 205 GLY A O 1
ATOM 1541 N N . GLN A 1 206 ? 21.391 15.773 27.547 1 97.81 206 GLN A N 1
ATOM 1542 C CA . GLN A 1 206 ? 21.062 17.141 27.172 1 97.81 206 GLN A CA 1
ATOM 1543 C C . GLN A 1 206 ? 19.781 17.188 26.344 1 97.81 206 GLN A C 1
ATOM 1545 O O . GLN A 1 206 ? 19.594 16.375 25.422 1 97.81 206 GLN A O 1
ATOM 1550 N N . ASN A 1 207 ? 18.922 18.078 26.719 1 97.25 207 ASN A N 1
ATOM 1551 C CA . ASN A 1 207 ? 17.719 18.344 25.938 1 97.25 207 ASN A CA 1
ATOM 1552 C C . ASN A 1 207 ? 17.969 19.438 24.891 1 97.25 207 ASN A C 1
ATOM 1554 O O . ASN A 1 207 ? 18.125 20.609 25.234 1 97.25 207 ASN A O 1
ATOM 1558 N N . LEU A 1 208 ? 18.062 19.078 23.672 1 97.81 208 LEU A N 1
ATOM 1559 C CA . LEU A 1 208 ? 18.297 20.031 22.578 1 97.81 208 LEU A CA 1
ATOM 1560 C C . LEU A 1 208 ? 17.25 19.859 21.484 1 97.81 208 LEU A C 1
ATOM 1562 O O . LEU A 1 208 ? 16.859 18.734 21.156 1 97.81 208 LEU A O 1
ATOM 1566 N N . PRO A 1 209 ? 16.891 21.016 20.906 1 97.5 209 PRO A N 1
ATOM 1567 C CA . PRO A 1 209 ? 16.031 20.891 19.734 1 97.5 209 PRO A CA 1
ATOM 1568 C C . PRO A 1 209 ? 16.734 20.234 18.547 1 97.5 209 PRO A C 1
ATOM 1570 O O . PRO A 1 209 ? 17.953 20.344 18.422 1 97.5 209 PRO A O 1
ATOM 1573 N N . LEU A 1 210 ? 15.961 19.625 17.703 1 97.31 210 LEU A N 1
ATOM 1574 C CA . LEU A 1 210 ? 16.484 18.828 16.594 1 97.31 210 LEU A CA 1
ATOM 1575 C C . LEU A 1 210 ? 17.406 19.656 15.719 1 97.31 210 LEU A C 1
ATOM 1577 O O . LEU A 1 210 ? 18.484 19.188 15.336 1 97.31 210 LEU A O 1
ATOM 1581 N N . PRO A 1 211 ? 17.031 20.922 15.391 1 97.5 211 PRO A N 1
ATOM 1582 C CA . PRO A 1 211 ? 17.953 21.703 14.547 1 97.5 211 PRO A CA 1
ATOM 1583 C C . PRO A 1 211 ? 19.344 21.844 15.172 1 97.5 211 PRO A C 1
ATOM 1585 O O . PRO A 1 211 ? 20.344 21.828 14.461 1 97.5 211 PRO A O 1
ATOM 1588 N N . GLU A 1 212 ? 19.422 21.953 16.406 1 98.38 212 GLU A N 1
ATOM 1589 C CA . GLU A 1 212 ? 20.703 22.062 17.094 1 98.38 212 GLU A CA 1
ATOM 1590 C C . GLU A 1 212 ? 21.453 20.734 17.047 1 98.38 212 GLU A C 1
ATOM 1592 O O . GLU A 1 212 ? 22.688 20.719 16.906 1 98.38 212 GLU A O 1
ATOM 1597 N N . ILE A 1 213 ? 20.781 19.672 17.234 1 98.44 213 ILE A N 1
ATOM 1598 C CA . ILE A 1 213 ? 21.391 18.359 17.188 1 98.44 213 ILE A CA 1
ATOM 1599 C C . ILE A 1 213 ? 22 18.125 15.797 1 98.44 213 ILE A C 1
ATOM 1601 O O . ILE A 1 213 ? 23.141 17.656 15.68 1 98.44 213 ILE A O 1
ATOM 1605 N N . VAL A 1 214 ? 21.281 18.5 14.758 1 98.38 214 VAL A N 1
ATOM 1606 C CA . VAL A 1 214 ? 21.75 18.359 13.383 1 98.38 214 VAL A CA 1
ATOM 1607 C C . VAL A 1 214 ? 23.016 19.203 13.188 1 98.38 214 VAL A C 1
ATOM 1609 O O . VAL A 1 214 ? 24 18.734 12.594 1 98.38 214 VAL A O 1
ATOM 1612 N N . ALA A 1 215 ? 22.953 20.391 13.703 1 98.44 215 ALA A N 1
ATOM 1613 C CA . ALA A 1 215 ? 24.109 21.281 13.602 1 98.44 215 ALA A CA 1
ATOM 1614 C C . ALA A 1 215 ? 25.328 20.656 14.289 1 98.44 215 ALA A C 1
ATOM 1616 O O . ALA A 1 215 ? 26.438 20.719 13.758 1 98.44 215 ALA A O 1
ATOM 1617 N N . LYS A 1 216 ? 25.141 20.109 15.391 1 98.38 216 LYS A N 1
ATOM 1618 C CA . LYS A 1 216 ? 26.219 19.469 16.125 1 98.38 216 LYS A CA 1
ATOM 1619 C C . LYS A 1 216 ? 26.781 18.266 15.352 1 98.38 216 LYS A C 1
ATOM 1621 O O . LYS A 1 216 ? 28 18.062 15.32 1 98.38 216 LYS A O 1
ATOM 1626 N N . ALA A 1 217 ? 25.906 17.484 14.836 1 98.44 217 ALA A N 1
ATOM 1627 C CA . ALA A 1 217 ? 26.344 16.359 14.023 1 98.44 217 ALA A CA 1
ATOM 1628 C C . ALA A 1 217 ? 27.234 16.812 12.875 1 98.44 217 ALA A C 1
ATOM 1630 O O . ALA A 1 217 ? 28.281 16.203 12.617 1 98.44 217 ALA A O 1
ATOM 1631 N N . ARG A 1 218 ? 26.844 17.875 12.234 1 98.06 218 ARG A N 1
ATOM 1632 C CA . ARG A 1 218 ? 27.594 18.406 11.094 1 98.06 218 ARG A CA 1
ATOM 1633 C C . ARG A 1 218 ? 28.953 18.938 11.523 1 98.06 218 ARG A C 1
ATOM 1635 O O . ARG A 1 218 ? 29.875 19 10.719 1 98.06 218 ARG A O 1
ATOM 1642 N N . LEU A 1 219 ? 29.047 19.219 12.734 1 98.25 219 LEU A N 1
ATOM 1643 C CA . LEU A 1 219 ? 30.312 19.719 13.281 1 98.25 219 LEU A CA 1
ATOM 1644 C C . LEU A 1 219 ? 31.125 18.562 13.875 1 98.25 219 LEU A C 1
ATOM 1646 O O . LEU A 1 219 ? 32.156 18.797 14.5 1 98.25 219 LEU A O 1
ATOM 1650 N N . GLY A 1 220 ? 30.609 17.344 13.766 1 98.06 220 GLY A N 1
ATOM 1651 C CA . GLY A 1 220 ? 31.406 16.188 14.133 1 98.06 220 GLY A CA 1
ATOM 1652 C C . GLY A 1 220 ? 31.062 15.648 15.508 1 98.06 220 GLY A C 1
ATOM 1653 O O . GLY A 1 220 ? 31.734 14.75 16.016 1 98.06 220 GLY A O 1
ATOM 1654 N N . ASP A 1 221 ? 30.031 16.188 16.109 1 98.25 221 ASP A N 1
ATOM 1655 C CA . ASP A 1 221 ? 29.594 15.641 17.391 1 98.25 221 ASP A CA 1
ATOM 1656 C C . ASP A 1 221 ? 29.188 14.18 17.25 1 98.25 221 ASP A C 1
ATOM 1658 O O . ASP A 1 221 ? 28.25 13.852 16.5 1 98.25 221 ASP A O 1
ATOM 1662 N N . GLU A 1 222 ? 29.781 13.32 18.047 1 98.44 222 GLU A N 1
ATOM 1663 C CA . GLU A 1 222 ? 29.594 11.883 17.906 1 98.44 222 GLU A CA 1
ATOM 1664 C C . GLU A 1 222 ? 28.141 11.484 18.203 1 98.44 222 GLU A C 1
ATOM 1666 O O . GLU A 1 222 ? 27.562 10.656 17.484 1 98.44 222 GLU A O 1
ATOM 1671 N N . ASP A 1 223 ? 27.578 12.07 19.25 1 98.56 223 ASP A N 1
ATOM 1672 C CA . ASP A 1 223 ? 26.203 11.719 19.625 1 98.56 223 ASP A CA 1
ATOM 1673 C C . ASP A 1 223 ? 25.203 12.266 18.625 1 98.56 223 ASP A C 1
ATOM 1675 O O . ASP A 1 223 ? 24.188 11.641 18.344 1 98.56 223 ASP A O 1
ATOM 1679 N N . GLY A 1 224 ? 25.5 13.469 18.078 1 98.44 224 GLY A N 1
ATOM 1680 C CA . GLY A 1 224 ? 24.703 13.984 16.969 1 98.44 224 GLY A CA 1
ATOM 1681 C C . GLY A 1 224 ? 24.719 13.094 15.75 1 98.44 224 GLY A C 1
ATOM 1682 O O . GLY A 1 224 ? 23.688 12.82 15.156 1 98.44 224 GLY A O 1
ATOM 1683 N N . ILE A 1 225 ? 25.938 12.609 15.469 1 98.56 225 ILE A N 1
ATOM 1684 C CA . ILE A 1 225 ? 26.109 11.727 14.32 1 98.56 225 ILE A CA 1
ATOM 1685 C C . ILE A 1 225 ? 25.344 10.422 14.547 1 98.56 225 ILE A C 1
ATOM 1687 O O . ILE A 1 225 ? 24.672 9.922 13.648 1 98.56 225 ILE A O 1
ATOM 1691 N N . LYS A 1 226 ? 25.406 9.914 15.742 1 98.5 226 LYS A N 1
ATOM 1692 C CA . LYS A 1 226 ? 24.672 8.711 16.094 1 98.5 226 LYS A CA 1
ATOM 1693 C C . LYS A 1 226 ? 23.172 8.93 15.93 1 98.5 226 LYS A C 1
ATOM 1695 O O . LYS A 1 226 ? 22.453 8.047 15.445 1 98.5 226 LYS A O 1
ATOM 1700 N N . THR A 1 227 ? 22.734 10.07 16.328 1 98.44 227 THR A N 1
ATOM 1701 C CA . THR A 1 227 ? 21.312 10.391 16.266 1 98.44 227 THR A CA 1
ATOM 1702 C C . THR A 1 227 ? 20.844 10.477 14.812 1 98.44 227 THR A C 1
ATOM 1704 O O . THR A 1 227 ? 19.812 9.891 14.453 1 98.44 227 THR A O 1
ATOM 1707 N N . LEU A 1 228 ? 21.594 11.102 13.969 1 98.06 228 LEU A N 1
ATOM 1708 C CA . LEU A 1 228 ? 21.25 11.211 12.555 1 98.06 228 LEU A CA 1
ATOM 1709 C C . LEU A 1 228 ? 21.328 9.852 11.875 1 98.06 228 LEU A C 1
ATOM 1711 O O . LEU A 1 228 ? 20.5 9.523 11.023 1 98.06 228 LEU A O 1
ATOM 1715 N N . SER A 1 229 ? 22.344 9.109 12.266 1 98.25 229 SER A N 1
ATOM 1716 C CA . SER A 1 229 ? 22.484 7.777 11.703 1 98.25 229 SER A CA 1
ATOM 1717 C C . SER A 1 229 ? 21.281 6.902 12.031 1 98.25 229 SER A C 1
ATOM 1719 O O . SER A 1 229 ? 20.812 6.141 11.188 1 98.25 229 SER A O 1
ATOM 1721 N N . ARG A 1 230 ? 20.812 7.047 13.25 1 97.06 230 ARG A N 1
ATOM 1722 C CA . ARG A 1 230 ? 19.625 6.312 13.664 1 97.06 230 ARG A CA 1
ATOM 1723 C C . ARG A 1 230 ? 18.422 6.676 12.789 1 97.06 230 ARG A C 1
ATOM 1725 O O . ARG A 1 230 ? 17.672 5.797 12.375 1 97.06 230 ARG A O 1
ATOM 1732 N N . MET A 1 231 ? 18.281 7.945 12.578 1 97.31 231 MET A N 1
ATOM 1733 C CA . MET A 1 231 ? 17.172 8.422 11.734 1 97.31 231 MET A CA 1
ATOM 1734 C C . MET A 1 231 ? 17.281 7.844 10.328 1 97.31 231 MET A C 1
ATOM 1736 O O . MET A 1 231 ? 16.312 7.309 9.797 1 97.31 231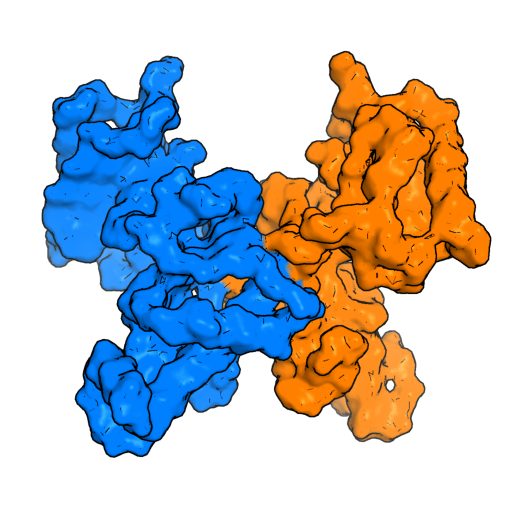 MET A O 1
ATOM 1740 N N . ILE A 1 232 ? 18.453 7.883 9.75 1 98.06 232 ILE A N 1
ATOM 1741 C CA . ILE A 1 232 ? 18.688 7.48 8.367 1 98.06 232 ILE A CA 1
ATOM 1742 C C . ILE A 1 232 ? 18.5 5.973 8.234 1 98.06 232 ILE A C 1
ATOM 1744 O O . ILE A 1 232 ? 17.859 5.504 7.293 1 98.06 232 ILE A O 1
ATOM 1748 N N . GLU A 1 233 ? 19 5.242 9.172 1 97.62 233 GLU A N 1
ATOM 1749 C CA . GLU A 1 233 ? 18.891 3.785 9.141 1 97.62 233 GLU A CA 1
ATOM 1750 C C . GLU A 1 233 ? 17.453 3.334 9.328 1 97.62 233 GLU A C 1
ATOM 1752 O O . GLU A 1 233 ? 16.984 2.422 8.641 1 97.62 233 GLU A O 1
ATOM 1757 N N . THR A 1 234 ? 16.797 3.971 10.273 1 97.44 234 THR A N 1
ATOM 1758 C CA . THR A 1 234 ? 15.391 3.643 10.492 1 97.44 234 THR A CA 1
ATOM 1759 C C . THR A 1 234 ? 14.555 4.008 9.273 1 97.44 234 THR A C 1
ATOM 1761 O O . THR A 1 234 ? 13.688 3.234 8.859 1 97.44 234 THR A O 1
ATOM 1764 N N . PHE A 1 235 ? 14.859 5.141 8.703 1 98.19 235 PHE A N 1
ATOM 1765 C CA . PHE A 1 235 ? 14.188 5.562 7.48 1 98.19 235 PHE A CA 1
ATOM 1766 C C . PHE A 1 235 ? 14.391 4.547 6.367 1 98.19 235 PHE A C 1
ATOM 1768 O O . PHE A 1 235 ? 13.438 4.137 5.703 1 98.19 235 PHE A O 1
ATOM 1775 N N . GLY A 1 236 ? 15.609 4.148 6.176 1 98.38 236 GLY A N 1
ATOM 1776 C CA . GLY A 1 236 ? 15.93 3.172 5.148 1 98.38 236 GLY A CA 1
ATOM 1777 C C . GLY A 1 236 ? 15.148 1.878 5.289 1 98.38 236 GLY A C 1
ATOM 1778 O O . GLY A 1 236 ? 14.578 1.382 4.316 1 98.38 236 GLY A O 1
ATOM 1779 N N . LEU A 1 237 ? 15.125 1.392 6.484 1 97.25 237 LEU A N 1
ATOM 1780 C CA . LEU A 1 237 ? 14.422 0.142 6.758 1 97.25 237 LEU A CA 1
ATOM 1781 C C . LEU A 1 237 ? 12.922 0.3 6.527 1 97.25 237 LEU A C 1
ATOM 1783 O O . LEU A 1 237 ? 12.312 -0.491 5.805 1 97.25 237 LEU A O 1
ATOM 1787 N N . ALA A 1 238 ? 12.352 1.309 7.113 1 97.75 238 ALA A N 1
ATOM 1788 C CA . ALA A 1 238 ? 10.906 1.51 7.078 1 97.75 238 ALA A CA 1
ATOM 1789 C C . ALA A 1 238 ? 10.422 1.785 5.652 1 97.75 238 ALA A C 1
ATOM 1791 O O . ALA A 1 238 ? 9.406 1.241 5.219 1 97.75 238 ALA A O 1
ATOM 1792 N N . VAL A 1 239 ? 11.141 2.568 4.922 1 98.5 239 VAL A N 1
ATOM 1793 C CA . VAL A 1 239 ? 10.75 2.951 3.566 1 98.5 239 VAL A CA 1
ATOM 1794 C C . VAL A 1 239 ? 10.953 1.771 2.619 1 98.5 239 VAL A C 1
ATOM 1796 O O . VAL A 1 239 ? 10.164 1.567 1.693 1 98.5 239 VAL A O 1
ATOM 1799 N N . SER A 1 240 ? 12.008 0.972 2.828 1 98.38 240 SER A N 1
ATOM 1800 C CA . SER A 1 240 ? 12.188 -0.211 1.994 1 98.38 240 SER A CA 1
ATOM 1801 C C . SER A 1 240 ? 10.992 -1.147 2.09 1 98.38 240 SER A C 1
ATOM 1803 O O . SER A 1 240 ? 10.602 -1.767 1.098 1 98.38 240 SER A O 1
ATOM 1805 N N . GLN A 1 241 ? 10.438 -1.253 3.258 1 98 241 GLN A N 1
ATOM 1806 C CA . GLN A 1 241 ? 9.273 -2.113 3.447 1 98 241 GLN A CA 1
ATOM 1807 C C . GLN A 1 241 ? 8.07 -1.59 2.666 1 98 241 GLN A C 1
ATOM 1809 O O . GLN A 1 241 ? 7.273 -2.373 2.143 1 98 241 GLN A O 1
ATOM 1814 N N . ILE A 1 242 ? 7.949 -0.275 2.572 1 98.62 242 ILE A N 1
ATOM 1815 C CA . ILE A 1 242 ? 6.898 0.35 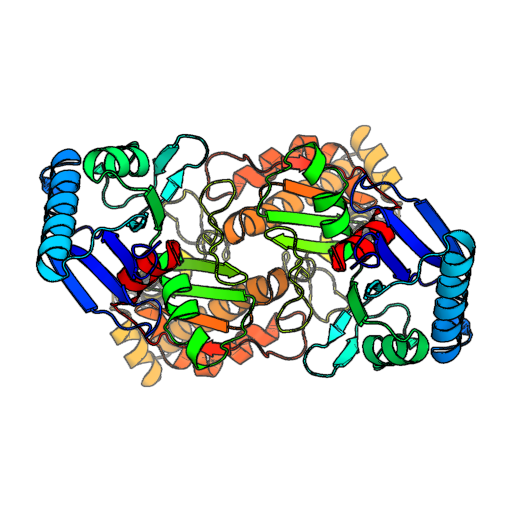1.773 1 98.62 242 ILE A CA 1
ATOM 1816 C C . ILE A 1 242 ? 7.137 0.064 0.293 1 98.62 242 ILE A C 1
ATOM 1818 O O . ILE A 1 242 ? 6.211 -0.311 -0.431 1 98.62 242 ILE A O 1
ATOM 1822 N N . ILE A 1 243 ? 8.406 0.168 -0.11 1 98.69 243 ILE A N 1
ATOM 1823 C CA . ILE A 1 243 ? 8.727 -0.062 -1.513 1 98.69 243 ILE A CA 1
ATOM 1824 C C . ILE A 1 243 ? 8.5 -1.531 -1.861 1 98.69 243 ILE A C 1
ATOM 1826 O O . ILE A 1 243 ? 7.914 -1.846 -2.898 1 98.69 243 ILE A O 1
ATOM 1830 N N . ASN A 1 244 ? 8.836 -2.428 -0.99 1 98.12 244 ASN A N 1
ATOM 1831 C CA . ASN A 1 244 ? 8.609 -3.85 -1.227 1 98.12 244 ASN A CA 1
ATOM 1832 C C . ASN A 1 244 ? 7.117 -4.184 -1.266 1 98.12 244 ASN A C 1
ATOM 1834 O O . ASN A 1 244 ? 6.727 -5.223 -1.795 1 98.12 244 ASN A O 1
ATOM 1838 N N . THR A 1 245 ? 6.289 -3.318 -0.732 1 98 245 THR A N 1
ATOM 1839 C CA . THR A 1 245 ? 4.859 -3.598 -0.619 1 98 245 THR A CA 1
ATOM 1840 C C . THR A 1 245 ? 4.086 -2.906 -1.736 1 98 245 THR A C 1
ATOM 1842 O O . THR A 1 245 ? 3.42 -3.566 -2.537 1 98 245 THR A O 1
ATOM 1845 N N . ILE A 1 246 ? 4.293 -1.558 -1.86 1 98.56 246 ILE A N 1
ATOM 1846 C CA . ILE A 1 246 ? 3.443 -0.854 -2.816 1 98.56 246 ILE A CA 1
ATOM 1847 C C . ILE A 1 246 ? 4.301 -0.269 -3.936 1 98.56 246 ILE A C 1
ATOM 1849 O O . ILE A 1 246 ? 3.777 0.239 -4.93 1 98.56 246 ILE A O 1
ATOM 1853 N N . ASP A 1 247 ? 5.594 -0.217 -3.83 1 98.62 247 ASP A N 1
ATOM 1854 C CA . ASP A 1 247 ? 6.562 0.093 -4.879 1 98.62 247 ASP A CA 1
ATOM 1855 C C . ASP A 1 247 ? 6.223 1.414 -5.566 1 98.62 247 ASP A C 1
ATOM 1857 O O . ASP A 1 247 ? 6.047 1.459 -6.785 1 98.62 247 ASP A O 1
ATOM 1861 N N . PRO A 1 248 ? 6.203 2.508 -4.746 1 98.88 248 PRO A N 1
ATOM 1862 C CA . PRO A 1 248 ? 5.797 3.805 -5.293 1 98.88 248 PRO A CA 1
ATOM 1863 C C . PRO A 1 248 ? 6.789 4.348 -6.32 1 98.88 248 PRO A C 1
ATOM 1865 O O . PRO A 1 248 ? 7.977 4.016 -6.277 1 98.88 248 PRO A O 1
ATOM 1868 N N . ASP A 1 249 ? 6.262 5.215 -7.203 1 98.75 249 ASP A N 1
ATOM 1869 C CA . ASP A 1 249 ? 7.086 5.949 -8.164 1 98.75 249 ASP A CA 1
ATOM 1870 C C . ASP A 1 249 ? 7.863 7.066 -7.473 1 98.75 249 ASP A C 1
ATOM 1872 O O . ASP A 1 249 ? 9.031 7.297 -7.781 1 98.75 249 ASP A O 1
ATOM 1876 N N . VAL A 1 250 ? 7.152 7.719 -6.555 1 98.88 250 VAL A N 1
ATOM 1877 C CA . VAL A 1 250 ? 7.703 8.883 -5.871 1 98.88 250 VAL A CA 1
ATOM 1878 C C . VAL A 1 250 ? 7.348 8.82 -4.387 1 98.88 250 VAL A C 1
ATOM 1880 O O . VAL A 1 250 ? 6.215 8.5 -4.027 1 98.88 250 VAL A O 1
ATOM 1883 N N . ILE A 1 251 ? 8.297 9.078 -3.592 1 98.81 251 ILE A N 1
ATOM 1884 C CA . ILE A 1 251 ? 8.117 9.344 -2.168 1 98.81 251 ILE A CA 1
ATOM 1885 C C . ILE A 1 251 ? 8.461 10.797 -1.861 1 98.81 251 ILE A C 1
ATOM 1887 O O . ILE A 1 251 ? 9.586 11.234 -2.078 1 98.81 251 ILE A O 1
ATOM 1891 N N . VAL A 1 252 ? 7.449 11.539 -1.42 1 98.62 252 VAL A N 1
ATOM 1892 C CA . VAL A 1 252 ? 7.648 12.93 -1.025 1 98.62 252 VAL A CA 1
ATOM 1893 C C . VAL A 1 252 ? 7.711 13.031 0.497 1 98.62 252 VAL A C 1
ATOM 1895 O O . VAL A 1 252 ? 6.82 12.547 1.194 1 98.62 252 VAL A O 1
ATOM 1898 N N . VAL A 1 253 ? 8.781 13.656 1.01 1 97.94 253 VAL A N 1
ATOM 1899 C CA . VAL A 1 253 ? 8.969 13.695 2.455 1 97.94 253 VAL A CA 1
ATOM 1900 C C . VAL A 1 253 ? 8.859 15.141 2.953 1 97.94 253 VAL A C 1
ATOM 1902 O O . VAL A 1 253 ? 9.766 15.945 2.732 1 97.94 253 VAL A O 1
ATOM 1905 N N . GLY A 1 254 ? 7.707 15.359 3.609 1 96.69 254 GLY A N 1
ATOM 1906 C CA . GLY A 1 254 ? 7.5 16.672 4.211 1 96.69 254 GLY A CA 1
ATOM 1907 C C . GLY A 1 254 ? 7.766 16.688 5.703 1 96.69 254 GLY A C 1
ATOM 1908 O O . GLY A 1 254 ? 8.305 15.727 6.258 1 96.69 254 GLY A O 1
ATOM 1909 N N . GLY A 1 255 ? 7.457 17.875 6.344 1 93.88 255 GLY A N 1
ATOM 1910 C CA . GLY A 1 255 ? 7.68 18.047 7.77 1 93.88 255 GLY A CA 1
ATOM 1911 C C . GLY A 1 255 ? 9.062 18.562 8.102 1 93.88 255 GLY A C 1
ATOM 1912 O O . GLY A 1 255 ? 9.961 18.547 7.25 1 93.88 255 GLY A O 1
ATOM 1913 N N . GLY A 1 256 ? 9.195 18.969 9.32 1 93.62 256 GLY A N 1
ATOM 1914 C CA . GLY A 1 256 ? 10.453 19.547 9.758 1 93.62 256 GLY A CA 1
ATOM 1915 C C . GLY A 1 256 ? 11.633 18.594 9.609 1 93.62 256 GLY A C 1
ATOM 1916 O O . GLY A 1 256 ? 12.719 19 9.188 1 93.62 256 GLY A O 1
ATOM 1917 N N . VAL A 1 257 ? 11.477 17.344 9.945 1 95.19 257 VAL A N 1
ATOM 1918 C CA . VAL A 1 257 ? 12.531 16.328 9.836 1 95.19 257 VAL A CA 1
ATOM 1919 C C . VAL A 1 257 ? 12.859 16.078 8.367 1 95.19 257 VAL A C 1
ATOM 1921 O O . VAL A 1 257 ? 14.016 15.828 8.016 1 95.19 257 VAL A O 1
ATOM 1924 N N . GLY A 1 258 ? 11.836 16.188 7.496 1 95.5 258 GLY A N 1
ATOM 1925 C CA . GLY A 1 258 ? 12.008 15.992 6.066 1 95.5 258 GLY A CA 1
ATOM 1926 C C . GLY A 1 258 ? 12.914 17.016 5.426 1 95.5 258 GLY A C 1
ATOM 1927 O O . GLY A 1 258 ? 13.359 16.844 4.289 1 95.5 258 GLY A O 1
ATOM 1928 N N . ASN A 1 259 ? 13.25 18.062 6.148 1 95.06 259 ASN A N 1
ATOM 1929 C CA . ASN A 1 259 ? 14.109 19.109 5.609 1 95.06 259 ASN A CA 1
ATOM 1930 C C . ASN A 1 259 ? 15.586 18.797 5.816 1 95.06 259 ASN A C 1
ATOM 1932 O O . ASN A 1 259 ? 16.453 19.5 5.297 1 95.06 259 ASN A O 1
ATOM 1936 N N . ILE A 1 260 ? 15.914 17.797 6.512 1 97.12 260 ILE A N 1
ATOM 1937 C CA . ILE A 1 260 ? 17.297 17.422 6.797 1 97.12 260 ILE A CA 1
ATOM 1938 C C . ILE A 1 260 ? 17.922 16.781 5.555 1 97.12 260 ILE A C 1
ATOM 1940 O O . ILE A 1 260 ? 17.531 15.688 5.137 1 97.12 260 ILE A O 1
ATOM 1944 N N . ASP A 1 261 ? 18.969 17.359 5.008 1 97.81 261 ASP A N 1
ATOM 1945 C CA . ASP A 1 261 ? 19.547 17 3.717 1 97.81 261 ASP A CA 1
ATOM 1946 C C . ASP A 1 261 ? 20.156 15.594 3.754 1 97.81 261 ASP A C 1
ATOM 1948 O O . ASP A 1 261 ? 20.141 14.883 2.748 1 97.81 261 ASP A O 1
ATOM 1952 N N . GLU A 1 262 ? 20.641 15.219 4.883 1 97.81 262 GLU A N 1
ATOM 1953 C CA . GLU A 1 262 ? 21.312 13.93 5.031 1 97.81 262 GLU A CA 1
ATOM 1954 C C . GLU A 1 262 ? 20.375 12.773 4.723 1 97.81 262 GLU A C 1
ATOM 1956 O O . GLU A 1 262 ? 20.812 11.703 4.305 1 97.81 262 GLU A O 1
ATOM 1961 N N . LEU A 1 263 ? 19.109 13.047 4.898 1 97.38 263 LEU A N 1
ATOM 1962 C CA . LEU A 1 263 ? 18.094 12.039 4.59 1 97.38 263 LEU A CA 1
ATOM 1963 C C . LEU A 1 263 ? 18.141 11.664 3.111 1 97.38 263 LEU A C 1
ATOM 1965 O O . LEU A 1 263 ? 18.016 10.484 2.766 1 97.38 263 LEU A O 1
ATOM 1969 N N . TYR A 1 264 ? 18.328 12.602 2.266 1 98.12 264 TYR A N 1
ATOM 1970 C CA . TYR A 1 264 ? 18.297 12.391 0.823 1 98.12 264 TYR A CA 1
ATOM 1971 C C . TYR A 1 264 ? 19.672 11.961 0.315 1 98.12 264 TYR A C 1
ATOM 1973 O O . TYR A 1 264 ? 19.781 11.258 -0.695 1 98.12 264 TYR A O 1
ATOM 1981 N N . GLU A 1 265 ? 20.703 12.352 0.988 1 98.12 265 GLU A N 1
ATOM 1982 C CA . GLU A 1 265 ? 22.062 12 0.61 1 98.12 265 GLU A CA 1
ATOM 1983 C C . GLU A 1 265 ? 22.375 10.555 0.974 1 98.12 265 GLU A C 1
ATOM 1985 O O . GLU A 1 265 ? 23.016 9.836 0.199 1 98.12 265 GLU A O 1
ATOM 1990 N N . GLN A 1 266 ? 21.922 10.125 2.133 1 98.25 266 GLN A N 1
ATOM 1991 C CA . GLN A 1 266 ? 22.312 8.82 2.662 1 98.25 266 GLN A CA 1
ATOM 1992 C C . GLN A 1 266 ? 21.125 7.859 2.66 1 98.25 266 GLN A C 1
ATOM 1994 O O . GLN A 1 266 ? 21.312 6.645 2.768 1 98.25 266 GLN A O 1
ATOM 1999 N N . GLY A 1 267 ? 19.922 8.359 2.541 1 97.94 267 GLY A N 1
ATOM 2000 C CA . GLY A 1 267 ? 18.703 7.57 2.598 1 97.94 267 GLY A CA 1
ATOM 2001 C C . GLY A 1 267 ? 18.656 6.488 1.537 1 97.94 267 GLY A C 1
ATOM 2002 O O . GLY A 1 267 ? 18.344 5.328 1.839 1 97.94 267 GLY A O 1
ATOM 2003 N N . PRO A 1 268 ? 18.984 6.84 0.305 1 98.44 268 PRO A N 1
ATOM 2004 C CA . PRO A 1 268 ? 18.906 5.844 -0.77 1 98.44 268 PRO A CA 1
ATOM 2005 C C . PRO A 1 268 ? 19.766 4.613 -0.494 1 98.44 268 PRO A C 1
ATOM 2007 O O . PRO A 1 268 ? 19.312 3.484 -0.72 1 98.44 268 PRO A O 1
ATOM 2010 N N . LYS A 1 269 ? 20.953 4.82 -0.002 1 98.31 269 LYS A N 1
ATOM 2011 C CA . LYS A 1 269 ? 21.812 3.691 0.329 1 98.31 269 LYS A CA 1
ATOM 2012 C C . LYS A 1 269 ? 21.219 2.855 1.456 1 98.31 269 LYS A C 1
ATOM 2014 O O . LYS A 1 269 ? 21.266 1.624 1.411 1 98.31 269 LYS A O 1
ATOM 2019 N N . ALA A 1 270 ? 20.703 3.518 2.473 1 98.44 270 ALA A N 1
ATOM 2020 C CA . ALA A 1 270 ? 20.062 2.828 3.596 1 98.44 270 ALA A CA 1
ATOM 2021 C C . ALA A 1 270 ? 18.859 2.014 3.133 1 98.44 270 ALA A C 1
ATOM 2023 O O . ALA A 1 270 ? 18.625 0.91 3.629 1 98.44 270 ALA A O 1
ATOM 2024 N N . ILE A 1 271 ? 18.109 2.533 2.18 1 98.62 271 ILE A N 1
ATOM 2025 C CA . ILE A 1 271 ? 16.938 1.844 1.632 1 98.62 271 ILE A CA 1
ATOM 2026 C C . ILE A 1 271 ? 17.391 0.607 0.858 1 98.62 271 ILE A C 1
ATOM 2028 O O . ILE A 1 271 ? 16.859 -0.487 1.06 1 98.62 271 ILE A O 1
ATOM 2032 N N . LEU A 1 272 ? 18.359 0.794 0.017 1 98 272 LEU A N 1
ATOM 2033 C CA . LEU A 1 272 ? 18.828 -0.264 -0.874 1 98 272 LEU A CA 1
ATOM 2034 C C . LEU A 1 272 ? 19.281 -1.487 -0.078 1 98 272 LEU A C 1
ATOM 2036 O O . LEU A 1 272 ? 19.094 -2.623 -0.523 1 98 272 LEU A O 1
ATOM 2040 N N . ALA A 1 273 ? 19.766 -1.298 1.092 1 96.25 273 ALA A N 1
ATOM 2041 C CA . ALA A 1 273 ? 20.281 -2.371 1.936 1 96.25 273 ALA A CA 1
ATOM 2042 C C . ALA A 1 273 ? 19.188 -3.352 2.318 1 96.25 273 ALA A C 1
ATOM 2044 O O . ALA A 1 273 ? 19.453 -4.508 2.643 1 96.25 273 ALA A O 1
ATOM 2045 N N . HIS A 1 274 ? 17.938 -2.926 2.256 1 96.56 274 HIS A N 1
ATOM 2046 C CA . HIS A 1 274 ? 16.828 -3.756 2.703 1 96.56 274 HIS A CA 1
ATOM 2047 C C . HIS A 1 274 ? 15.859 -4.039 1.56 1 96.56 274 HIS A C 1
ATOM 2049 O O . HIS A 1 274 ? 14.852 -4.727 1.75 1 96.56 274 HIS A O 1
ATOM 2055 N N . LEU A 1 275 ? 16.156 -3.529 0.402 1 96.94 275 LEU A N 1
ATOM 2056 C CA . LEU A 1 275 ? 15.242 -3.584 -0.734 1 96.94 275 LEU A CA 1
ATOM 2057 C C . LEU A 1 275 ? 15.32 -4.941 -1.428 1 96.94 275 LEU A C 1
ATOM 2059 O O . LEU A 1 275 ? 16.406 -5.48 -1.625 1 96.94 275 LEU A O 1
ATOM 2063 N N . PHE A 1 276 ? 14.188 -5.473 -1.763 1 96.44 276 PHE A N 1
ATOM 2064 C CA . PHE A 1 276 ? 14.148 -6.715 -2.525 1 96.44 276 PHE A CA 1
ATOM 2065 C C . PHE A 1 276 ? 14.758 -6.52 -3.91 1 96.44 276 PHE A C 1
ATOM 2067 O O . PHE A 1 276 ? 15.406 -7.422 -4.445 1 96.44 276 PHE A O 1
ATOM 2074 N N . ASN A 1 277 ? 14.594 -5.406 -4.484 1 95.44 277 ASN A N 1
ATOM 2075 C CA . ASN A 1 277 ? 15.117 -5.062 -5.801 1 95.44 277 ASN A CA 1
ATOM 2076 C C . ASN A 1 277 ? 16.578 -4.598 -5.715 1 95.44 277 ASN A C 1
ATOM 2078 O O . ASN A 1 277 ? 16.938 -3.867 -4.793 1 95.44 277 ASN A O 1
ATOM 2082 N N . PRO A 1 278 ? 17.359 -4.922 -6.668 1 93.75 278 PRO A N 1
ATOM 2083 C CA . PRO A 1 278 ? 18.797 -4.613 -6.582 1 93.75 278 PRO A CA 1
ATOM 2084 C C . PRO A 1 278 ? 19.094 -3.141 -6.84 1 93.75 278 PRO A C 1
ATOM 2086 O O . PRO A 1 278 ? 20.203 -2.682 -6.586 1 93.75 278 PRO A O 1
ATOM 2089 N N . GLU A 1 279 ? 18.156 -2.41 -7.371 1 95.81 279 GLU A N 1
ATOM 2090 C CA . GLU A 1 279 ? 18.297 -0.981 -7.633 1 95.81 279 GLU A CA 1
ATOM 2091 C C . GLU A 1 279 ? 17.125 -0.192 -7.062 1 95.81 279 GLU A C 1
ATOM 2093 O O . GLU A 1 279 ? 16.016 -0.72 -6.941 1 95.81 279 GLU A O 1
ATOM 2098 N N . LEU A 1 280 ? 17.469 1.02 -6.703 1 98.19 280 LEU A N 1
ATOM 2099 C CA . LEU A 1 280 ? 16.422 1.926 -6.242 1 98.19 280 LEU A CA 1
ATOM 2100 C C . LEU A 1 280 ? 16.078 2.957 -7.312 1 98.19 280 LEU A C 1
ATOM 2102 O O . LEU A 1 280 ? 16.891 3.836 -7.609 1 98.19 280 LEU A O 1
ATOM 2106 N N . ASN A 1 281 ? 14.852 2.842 -7.844 1 97.88 281 ASN A N 1
ATOM 2107 C CA . ASN A 1 281 ? 14.422 3.756 -8.891 1 97.88 281 ASN A CA 1
ATOM 2108 C C . ASN A 1 281 ? 13.344 4.715 -8.398 1 97.88 281 ASN A C 1
ATOM 2110 O O . ASN A 1 281 ? 13.039 5.707 -9.055 1 97.88 281 ASN A O 1
ATOM 2114 N N . THR A 1 282 ? 12.758 4.441 -7.211 1 98.56 282 THR A N 1
ATOM 2115 C CA . THR A 1 282 ? 11.805 5.355 -6.598 1 98.56 282 THR A CA 1
ATOM 2116 C C . THR A 1 282 ? 12.453 6.703 -6.301 1 98.56 282 THR A C 1
ATOM 2118 O O . THR A 1 282 ? 13.555 6.758 -5.738 1 98.56 282 THR A O 1
ATOM 2121 N N . LEU A 1 283 ? 11.812 7.777 -6.656 1 98.62 283 LEU A N 1
ATOM 2122 C CA . LEU A 1 283 ? 12.32 9.102 -6.32 1 98.62 283 LEU A CA 1
ATOM 2123 C C . LEU A 1 283 ? 11.969 9.469 -4.883 1 98.62 283 LEU A C 1
ATOM 2125 O O . LEU A 1 283 ? 10.82 9.312 -4.457 1 98.62 283 LEU A O 1
ATOM 2129 N N . ILE A 1 284 ? 12.922 9.828 -4.125 1 98.69 284 ILE A N 1
ATOM 2130 C CA . ILE A 1 284 ? 12.742 10.367 -2.781 1 98.69 284 ILE A CA 1
ATOM 2131 C C . ILE A 1 284 ? 13.047 11.859 -2.779 1 98.69 284 ILE A C 1
ATOM 2133 O O . ILE A 1 284 ? 14.203 12.266 -2.949 1 98.69 284 ILE A O 1
ATOM 2137 N N . VAL A 1 285 ? 11.953 12.703 -2.514 1 98.38 285 VAL A N 1
ATOM 2138 C CA . VAL A 1 285 ? 12.164 14.117 -2.801 1 98.38 285 VAL A CA 1
ATOM 2139 C C . VAL A 1 285 ? 11.492 14.969 -1.723 1 98.38 285 VAL A C 1
ATOM 2141 O O . VAL A 1 285 ? 10.617 14.492 -1 1 98.38 285 VAL A O 1
ATOM 2144 N N . LYS A 1 286 ? 11.961 16.203 -1.579 1 98 286 LYS A N 1
ATOM 2145 C CA . LYS A 1 286 ? 11.305 17.234 -0.763 1 98 286 LYS A CA 1
ATOM 2146 C C . LYS A 1 286 ? 10.031 17.734 -1.438 1 98 286 LYS A C 1
ATOM 2148 O O . LYS A 1 286 ? 9.906 17.672 -2.662 1 98 286 LYS A O 1
ATOM 2153 N N . PRO A 1 287 ? 9.109 18.203 -0.669 1 97.88 287 PRO A N 1
ATOM 2154 C CA . PRO A 1 287 ? 7.887 18.734 -1.271 1 97.88 287 PRO A CA 1
ATOM 2155 C C . PRO A 1 287 ? 8.102 20.109 -1.927 1 97.88 287 PRO A C 1
ATOM 2157 O O . PRO A 1 287 ? 9.062 20.812 -1.594 1 97.88 287 PRO A O 1
ATOM 2160 N N . ASP A 1 288 ? 7.266 20.375 -2.898 1 97.31 288 ASP A N 1
ATOM 2161 C CA . ASP A 1 288 ? 7.277 21.688 -3.537 1 97.31 288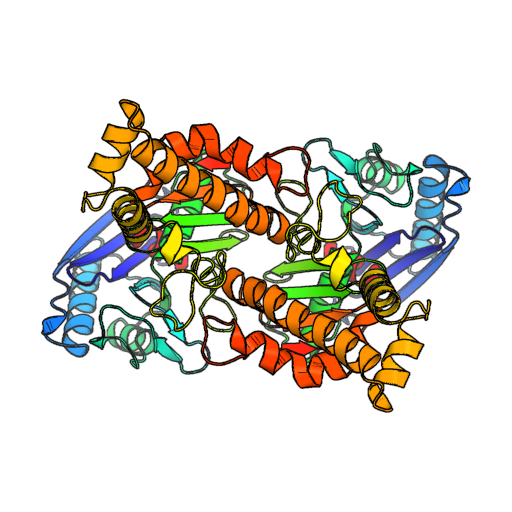 ASP A CA 1
ATOM 2162 C C . ASP A 1 288 ? 6.359 22.672 -2.807 1 97.31 288 ASP A C 1
ATOM 2164 O O . ASP A 1 288 ? 6.641 23.875 -2.744 1 97.31 288 ASP A O 1
ATOM 2168 N N . LEU A 1 289 ? 5.219 22.188 -2.215 1 93.56 289 LEU A N 1
ATOM 2169 C CA . LEU A 1 289 ? 4.129 23.078 -1.831 1 93.56 289 LEU A CA 1
ATOM 2170 C C . LEU A 1 289 ? 4.23 23.453 -0.357 1 93.56 289 LEU A C 1
ATOM 2172 O O . LEU A 1 289 ? 3.664 24.453 0.068 1 93.56 289 LEU A O 1
ATOM 2176 N N . GLY A 1 290 ? 4.953 22.703 0.428 1 80.88 290 GLY A N 1
ATOM 2177 C CA . GLY A 1 290 ? 5.133 23.078 1.822 1 80.88 290 GLY A CA 1
ATOM 2178 C C . GLY A 1 290 ? 3.826 23.328 2.549 1 80.88 290 GLY A C 1
ATOM 2179 O O . GLY A 1 290 ? 2.926 22.484 2.521 1 80.88 290 GLY A O 1
ATOM 2180 N N . ASP A 1 291 ? 3.691 24.578 3.037 1 77.06 291 ASP A N 1
ATOM 2181 C CA . ASP A 1 291 ? 2.561 24.984 3.871 1 77.06 291 ASP A CA 1
ATOM 2182 C C . ASP A 1 291 ? 1.259 24.969 3.074 1 77.06 291 ASP A C 1
ATOM 2184 O O . ASP A 1 291 ? 0.171 24.938 3.654 1 77.06 291 ASP A O 1
ATOM 2188 N N . SER A 1 292 ? 1.322 24.953 1.824 1 84.06 292 SER A N 1
ATOM 2189 C CA . SER A 1 292 ? 0.13 25 0.984 1 84.06 292 SER A CA 1
ATOM 2190 C C . SER A 1 292 ? -0.395 23.594 0.69 1 84.06 292 SER A C 1
ATOM 2192 O O . SER A 1 292 ? -1.467 23.438 0.102 1 84.06 292 SER A O 1
ATOM 2194 N N . ALA A 1 293 ? 0.259 22.609 1.171 1 91.69 293 ALA A N 1
ATOM 2195 C CA . ALA A 1 293 ? -0.101 21.25 0.809 1 91.69 293 ALA A CA 1
ATOM 2196 C C . ALA A 1 293 ? -1.471 20.875 1.368 1 91.69 293 ALA A C 1
ATOM 2198 O O . ALA A 1 293 ? -2.217 20.109 0.746 1 91.69 293 ALA A O 1
ATOM 2199 N N . GLY A 1 294 ? -1.802 21.453 2.469 1 93.81 294 GLY A N 1
ATOM 2200 C CA . GLY A 1 294 ? -3.074 21.109 3.08 1 93.81 294 GLY A CA 1
ATOM 2201 C C . GLY A 1 294 ? -4.27 21.5 2.238 1 93.81 294 GLY A C 1
ATOM 2202 O O . GLY A 1 294 ? -5.082 20.656 1.861 1 93.81 294 GLY A O 1
ATOM 2203 N N . VAL A 1 295 ? -4.297 22.828 1.862 1 96.56 295 VAL A N 1
ATOM 2204 C CA . VAL A 1 295 ? -5.48 23.344 1.19 1 96.56 295 VAL A CA 1
ATOM 2205 C C . VAL A 1 295 ? -5.512 22.859 -0.257 1 96.56 295 VAL A C 1
ATOM 2207 O O . VAL A 1 295 ? -6.578 22.562 -0.794 1 96.56 295 VAL A O 1
ATOM 2210 N N . PHE A 1 296 ? -4.406 22.688 -0.921 1 96.94 296 PHE A N 1
ATOM 2211 C CA . PHE A 1 296 ? -4.355 22.188 -2.287 1 96.94 296 PHE A CA 1
ATOM 2212 C C . PHE A 1 296 ? -4.707 20.703 -2.326 1 96.94 296 PHE A C 1
ATOM 2214 O O . PHE A 1 296 ? -5.367 20.234 -3.258 1 96.94 296 PHE A O 1
ATOM 2221 N N . GLY A 1 297 ? -4.219 19.984 -1.314 1 97.81 297 GLY A N 1
ATOM 2222 C CA . GLY A 1 297 ? -4.605 18.578 -1.191 1 97.81 297 GLY A CA 1
ATOM 2223 C C . GLY A 1 297 ? -6.098 18.391 -1.013 1 97.81 297 GLY A C 1
ATOM 2224 O O . GLY A 1 297 ? -6.691 17.484 -1.61 1 97.81 297 GLY A O 1
ATOM 2225 N N . ALA A 1 298 ? -6.656 19.266 -0.189 1 97.88 298 ALA A N 1
ATOM 2226 C CA . ALA A 1 298 ? -8.102 19.219 0.019 1 97.88 298 ALA A CA 1
ATOM 2227 C C . ALA A 1 298 ? -8.852 19.453 -1.288 1 97.88 298 ALA A C 1
ATOM 2229 O O . ALA A 1 298 ? -9.828 18.766 -1.585 1 97.88 298 ALA A O 1
ATOM 2230 N N . ALA A 1 299 ? -8.367 20.391 -2.076 1 97.19 299 ALA A N 1
ATOM 2231 C CA . ALA A 1 299 ? -8.984 20.656 -3.371 1 97.19 299 ALA A CA 1
ATOM 2232 C C . ALA A 1 299 ? -8.867 19.453 -4.305 1 97.19 299 ALA A C 1
ATOM 2234 O O . ALA A 1 299 ? -9.812 19.125 -5.027 1 97.19 299 ALA A O 1
ATOM 2235 N N . ALA A 1 300 ? -7.789 18.781 -4.188 1 96.38 300 ALA A N 1
ATOM 2236 C CA . ALA A 1 300 ? -7.531 17.641 -5.07 1 96.38 300 ALA A CA 1
ATOM 2237 C C . ALA A 1 300 ? -8.461 16.469 -4.746 1 96.38 300 ALA A C 1
ATOM 2239 O O . ALA A 1 300 ? -8.625 15.555 -5.559 1 96.38 300 ALA A O 1
ATOM 2240 N N . LEU A 1 301 ? -9.047 16.484 -3.568 1 96.88 301 LEU A N 1
ATOM 2241 C CA . LEU A 1 301 ? -9.984 15.43 -3.172 1 96.88 301 LEU A CA 1
ATOM 2242 C C . LEU A 1 301 ? -11.188 15.398 -4.102 1 96.88 301 LEU A C 1
ATOM 2244 O O . LEU A 1 301 ? -11.852 14.367 -4.23 1 96.88 301 LEU A O 1
ATOM 2248 N N . VAL A 1 302 ? -11.516 16.547 -4.664 1 94.88 302 VAL A N 1
ATOM 2249 C CA . VAL A 1 302 ? -12.727 16.609 -5.477 1 94.88 302 VAL A CA 1
ATOM 2250 C C . VAL A 1 302 ? -12.352 16.859 -6.938 1 94.88 302 VAL A C 1
ATOM 2252 O O . VAL A 1 302 ? -13.156 17.375 -7.715 1 94.88 302 VAL A O 1
ATOM 2255 N N . LYS A 1 303 ? -11.055 16.578 -7.258 1 89.69 303 LYS A N 1
ATOM 2256 C CA . LYS A 1 303 ? -10.594 16.609 -8.641 1 89.69 303 LYS A CA 1
ATOM 2257 C C . LYS A 1 303 ? -11.094 15.383 -9.406 1 89.69 303 LYS A C 1
ATOM 2259 O O . LYS A 1 303 ? -11.117 14.273 -8.875 1 89.69 303 LYS A O 1
ATOM 2264 N N . MET B 1 1 ? -16.406 -2.285 -32.812 1 32.69 1 MET B N 1
ATOM 2265 C CA . MET B 1 1 ? -16.953 -1.885 -31.516 1 32.69 1 MET B CA 1
ATOM 2266 C C . MET B 1 1 ? -17.141 -3.094 -30.594 1 32.69 1 MET B C 1
ATOM 2268 O O . MET B 1 1 ? -17.688 -2.973 -29.5 1 32.69 1 MET B O 1
ATOM 2272 N N . LYS B 1 2 ? -17.391 -4.34 -31.344 1 40.75 2 LYS B N 1
ATOM 2273 C CA . LYS B 1 2 ? -17.828 -5.703 -31.062 1 40.75 2 LYS B CA 1
ATOM 2274 C C . LYS B 1 2 ? -16.766 -6.477 -30.281 1 40.75 2 LYS B C 1
ATOM 2276 O O . LYS B 1 2 ? -17.047 -7.508 -29.672 1 40.75 2 LYS B O 1
ATOM 2281 N N . ASN B 1 3 ? -15.477 -6.332 -30.469 1 50.38 3 ASN B N 1
ATOM 2282 C CA . ASN B 1 3 ? -14.281 -7.059 -30.047 1 50.38 3 ASN B CA 1
ATOM 2283 C C . ASN B 1 3 ? -13.922 -6.754 -28.594 1 50.38 3 ASN B C 1
ATOM 2285 O O . ASN B 1 3 ? -13.078 -7.434 -28.016 1 50.38 3 ASN B O 1
ATOM 2289 N N . GLU B 1 4 ? -14.594 -5.852 -27.969 1 66.81 4 GLU B N 1
ATOM 2290 C CA . GLU B 1 4 ? -14.398 -5.387 -26.594 1 66.81 4 GLU B CA 1
ATOM 2291 C C . GLU B 1 4 ? -15.328 -6.113 -25.641 1 66.81 4 GLU B C 1
ATOM 2293 O O . GLU B 1 4 ? -15.312 -5.848 -24.422 1 66.81 4 GLU B O 1
ATOM 2298 N N . GLN B 1 5 ? -15.812 -7.293 -26.141 1 86.69 5 GLN B N 1
ATOM 2299 C CA . GLN B 1 5 ? -16.844 -7.973 -25.359 1 86.69 5 GLN B CA 1
ATOM 2300 C C . GLN B 1 5 ? -16.234 -9.086 -24.516 1 86.69 5 GLN B C 1
ATOM 2302 O O . GLN B 1 5 ? -16.859 -9.555 -23.547 1 86.69 5 GLN B O 1
ATOM 2307 N N . TYR B 1 6 ? -14.984 -9.422 -24.906 1 93.31 6 TYR B N 1
ATOM 2308 C CA . TYR B 1 6 ? -14.391 -10.555 -24.203 1 93.31 6 TYR B CA 1
ATOM 2309 C C . TYR B 1 6 ? -13.023 -10.188 -23.625 1 93.31 6 TYR B C 1
ATOM 2311 O O . TYR B 1 6 ? -12.266 -9.445 -24.25 1 93.31 6 TYR B O 1
ATOM 2319 N N . TYR B 1 7 ? -12.773 -10.703 -22.453 1 94.25 7 TYR B N 1
ATOM 2320 C CA . TYR B 1 7 ? -11.43 -10.641 -21.891 1 94.25 7 TYR B CA 1
ATOM 2321 C C . TYR B 1 7 ? -10.711 -11.969 -22.062 1 94.25 7 TYR B C 1
ATOM 2323 O O . TYR B 1 7 ? -11.289 -13.031 -21.844 1 94.25 7 TYR B O 1
ATOM 2331 N N . TRP B 1 8 ? -9.477 -11.844 -22.531 1 97.56 8 TRP B N 1
ATOM 2332 C CA . TRP B 1 8 ? -8.633 -13.023 -22.672 1 97.56 8 TRP B CA 1
ATOM 2333 C C . TRP B 1 8 ? -7.531 -13.039 -21.625 1 97.56 8 TRP B C 1
ATOM 2335 O O . TRP B 1 8 ? -6.91 -12.016 -21.344 1 97.56 8 TRP B O 1
ATOM 2345 N N . GLY B 1 9 ? -7.383 -14.188 -20.984 1 98.31 9 GLY B N 1
ATOM 2346 C CA . GLY B 1 9 ? -6.285 -14.391 -20.047 1 98.31 9 GLY B CA 1
ATOM 2347 C C . GLY B 1 9 ? -5.508 -15.664 -20.312 1 98.31 9 GLY B C 1
ATOM 2348 O O . GLY B 1 9 ? -6.086 -16.688 -20.656 1 98.31 9 GLY B O 1
ATOM 2349 N N . VAL B 1 10 ? -4.23 -15.594 -20.188 1 98.56 10 VAL B N 1
ATOM 2350 C CA . VAL B 1 10 ? -3.361 -16.766 -20.312 1 98.56 10 VAL B CA 1
ATOM 2351 C C . VAL B 1 10 ? -2.521 -16.906 -19.047 1 98.56 10 VAL B C 1
ATOM 2353 O O . VAL B 1 10 ? -1.879 -15.953 -18.594 1 98.56 10 VAL B O 1
ATOM 2356 N N . ASP B 1 11 ? -2.58 -17.984 -18.422 1 97.94 11 ASP B N 1
ATOM 2357 C CA . ASP B 1 11 ? -1.696 -18.359 -17.328 1 97.94 11 ASP B CA 1
ATOM 2358 C C . ASP B 1 11 ? -0.501 -19.172 -17.828 1 97.94 11 ASP B C 1
ATOM 2360 O O . ASP B 1 11 ? -0.648 -20.328 -18.219 1 97.94 11 ASP B O 1
ATOM 2364 N N . LEU B 1 12 ? 0.662 -18.547 -17.797 1 97.19 12 LEU B N 1
ATOM 2365 C CA . LEU B 1 12 ? 1.88 -19.188 -18.297 1 97.19 12 LEU B CA 1
ATOM 2366 C C . LEU B 1 12 ? 2.588 -19.953 -17.188 1 97.19 12 LEU B C 1
ATOM 2368 O O . LEU B 1 12 ? 3.434 -19.391 -16.484 1 97.19 12 LEU B O 1
ATOM 2372 N N . GLY B 1 13 ? 2.287 -21.219 -17.125 1 93.38 13 GLY B N 1
ATOM 2373 C CA . GLY B 1 13 ? 2.957 -22.078 -16.156 1 93.38 13 GLY B CA 1
ATOM 2374 C C . GLY B 1 13 ? 4.18 -22.766 -16.719 1 93.38 13 GLY B C 1
ATOM 2375 O O . GLY B 1 13 ? 4.379 -22.781 -17.938 1 93.38 13 GLY B O 1
ATOM 2376 N N . GLY B 1 14 ? 4.961 -23.281 -15.859 1 90.81 14 GLY B N 1
ATOM 2377 C CA . GLY B 1 14 ? 6.145 -24.016 -16.281 1 90.81 14 GLY B CA 1
ATOM 2378 C C . GLY B 1 14 ? 5.824 -25.297 -17.016 1 90.81 14 GLY B C 1
ATOM 2379 O O . GLY B 1 14 ? 6.531 -25.688 -17.953 1 90.81 14 GLY B O 1
ATOM 2380 N N . THR B 1 15 ? 4.727 -25.953 -16.625 1 92.38 15 THR B N 1
ATOM 2381 C CA . THR B 1 15 ? 4.367 -27.25 -17.188 1 92.38 15 THR B CA 1
ATOM 2382 C C . THR B 1 15 ? 3.225 -27.109 -18.188 1 92.38 15 THR B C 1
ATOM 2384 O O . THR B 1 15 ? 3.244 -27.734 -19.25 1 92.38 15 THR B O 1
ATOM 2387 N N . LYS B 1 16 ? 2.32 -26.266 -17.828 1 95.5 16 LYS B N 1
ATOM 2388 C CA . LYS B 1 16 ? 1.158 -26.078 -18.688 1 95.5 16 LYS B CA 1
ATOM 2389 C C . LYS B 1 16 ? 0.853 -24.594 -18.891 1 95.5 16 LYS B C 1
ATOM 2391 O O . LYS B 1 16 ? 1.153 -23.781 -18.016 1 95.5 16 LYS B O 1
ATOM 2396 N N . ILE B 1 17 ? 0.285 -24.344 -20 1 97.62 17 ILE B N 1
ATOM 2397 C CA . ILE B 1 17 ? -0.265 -23.031 -20.312 1 97.62 17 ILE B CA 1
ATOM 2398 C C . ILE B 1 17 ? -1.78 -23.125 -20.469 1 97.62 17 ILE B C 1
ATOM 2400 O O . ILE B 1 17 ? -2.281 -24.078 -21.078 1 97.62 17 ILE B O 1
ATOM 2404 N N . GLU B 1 18 ? -2.457 -22.188 -19.891 1 97.94 18 GLU B N 1
ATOM 2405 C CA . GLU B 1 18 ? -3.916 -22.203 -19.938 1 97.94 18 GLU B CA 1
ATOM 2406 C C . GLU B 1 18 ? -4.465 -20.859 -20.438 1 97.94 18 GLU B C 1
ATOM 2408 O O . GLU B 1 18 ? -3.953 -19.797 -20.062 1 97.94 18 GLU B O 1
ATOM 2413 N N . CYS B 1 19 ? -5.465 -20.906 -21.266 1 98.44 19 CYS B N 1
ATOM 2414 C CA . CYS B 1 19 ? -6.152 -19.719 -21.766 1 98.44 19 CYS B CA 1
ATOM 2415 C C . CYS B 1 19 ? -7.633 -19.766 -21.406 1 98.44 19 CYS B C 1
ATOM 2417 O O . CYS B 1 19 ? -8.273 -20.812 -21.5 1 98.44 19 CYS B O 1
ATOM 2419 N N . ALA B 1 20 ? -8.102 -18.625 -20.953 1 97.5 20 ALA B N 1
ATOM 2420 C CA . ALA B 1 20 ? -9.539 -18.469 -20.703 1 97.5 20 ALA B CA 1
ATOM 2421 C C . ALA B 1 20 ? -10.086 -17.25 -21.438 1 97.5 20 ALA B C 1
ATOM 2423 O O . ALA B 1 20 ? -9.438 -16.203 -21.469 1 97.5 20 ALA B O 1
ATOM 2424 N N . VAL B 1 21 ? -11.203 -17.422 -22.062 1 97.5 21 VAL B N 1
ATOM 2425 C CA . VAL B 1 21 ? -11.961 -16.344 -22.688 1 97.5 21 VAL B CA 1
ATOM 2426 C C . VAL B 1 21 ? -13.25 -16.094 -21.922 1 97.5 21 VAL B C 1
ATOM 2428 O O . VAL B 1 21 ? -14.094 -16.984 -21.797 1 97.5 21 VAL B O 1
ATOM 2431 N N . ILE B 1 22 ? -13.375 -14.875 -21.391 1 95.81 22 ILE B N 1
ATOM 2432 C CA . ILE B 1 22 ? -14.492 -14.57 -20.5 1 95.81 22 ILE B CA 1
ATOM 2433 C C . ILE B 1 22 ? -15.398 -13.531 -21.156 1 95.81 22 ILE B C 1
ATOM 2435 O O . ILE B 1 22 ? -14.93 -12.516 -21.656 1 95.81 22 ILE B O 1
ATOM 2439 N N . ASP B 1 23 ? -16.734 -13.766 -21.062 1 95 23 ASP B N 1
ATOM 2440 C CA . ASP B 1 23 ? -17.719 -12.82 -21.594 1 95 23 ASP B CA 1
ATOM 2441 C C . ASP B 1 23 ? -17.875 -11.625 -20.656 1 95 23 ASP B C 1
ATOM 2443 O O . ASP B 1 23 ? -18.188 -11.797 -19.469 1 9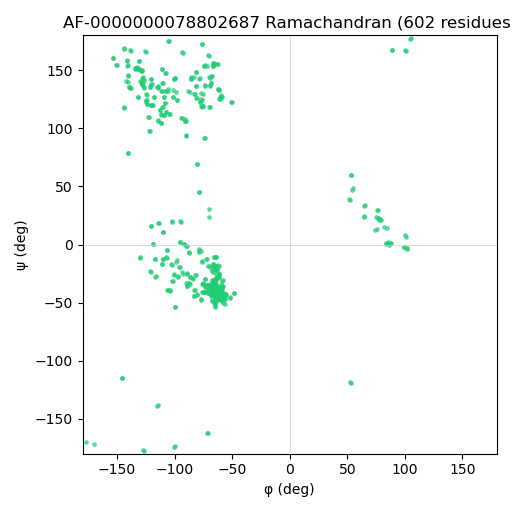5 23 ASP B O 1
ATOM 2447 N N . ARG B 1 24 ? -17.703 -10.43 -21.125 1 91.38 24 ARG B N 1
ATOM 2448 C CA . ARG B 1 24 ? -17.734 -9.219 -20.312 1 91.38 24 ARG B CA 1
ATOM 2449 C C . ARG B 1 24 ? -19.109 -8.992 -19.703 1 91.38 24 ARG B C 1
ATOM 2451 O O . ARG B 1 24 ? -19.234 -8.445 -18.609 1 91.38 24 ARG B O 1
ATOM 2458 N N . ASN B 1 25 ? -20.141 -9.406 -20.375 1 91.31 25 ASN B N 1
ATOM 2459 C CA . ASN B 1 25 ? -21.516 -9.141 -19.953 1 91.31 25 ASN B CA 1
ATOM 2460 C C . ASN B 1 25 ? -21.984 -10.141 -18.906 1 91.31 25 ASN B C 1
ATOM 2462 O O . ASN B 1 25 ? -22.641 -9.766 -17.922 1 91.31 25 ASN B O 1
ATOM 2466 N N . THR B 1 26 ? -21.594 -11.383 -19.094 1 91.31 26 THR B N 1
ATOM 2467 C CA . THR B 1 26 ? -22.109 -12.422 -18.188 1 91.31 26 THR B CA 1
ATOM 2468 C C . THR B 1 26 ? -21.047 -12.812 -17.172 1 91.31 26 THR B C 1
ATOM 2470 O O . THR B 1 26 ? -21.359 -13.484 -16.172 1 91.31 26 THR B O 1
ATOM 2473 N N . GLU B 1 27 ? -19.781 -12.484 -17.406 1 89.12 27 GLU B N 1
ATOM 2474 C CA . GLU B 1 27 ? -18.641 -12.852 -16.594 1 89.12 27 GLU B CA 1
ATOM 2475 C C . GLU B 1 27 ? -18.422 -14.367 -16.578 1 89.12 27 GLU B C 1
ATOM 2477 O O . GLU B 1 27 ? -17.812 -14.906 -15.664 1 89.12 27 GLU B O 1
ATOM 2482 N N . GLU B 1 28 ? -18.938 -15 -17.672 1 92.56 28 GLU B N 1
ATOM 2483 C CA . GLU B 1 28 ? -18.781 -16.453 -17.797 1 92.56 28 GLU B CA 1
ATOM 2484 C C . GLU B 1 28 ? -17.625 -16.797 -18.734 1 92.56 28 GLU B C 1
ATOM 2486 O O . GLU B 1 28 ? -17.406 -16.125 -19.75 1 92.56 28 GLU B O 1
ATOM 2491 N N . CYS B 1 29 ? -16.938 -17.828 -18.391 1 94.06 29 CYS B N 1
ATOM 2492 C CA . CYS B 1 29 ? -15.883 -18.359 -19.234 1 94.06 29 CYS B CA 1
ATOM 2493 C C . CYS B 1 29 ? -16.469 -19.141 -20.406 1 94.06 29 CYS B C 1
ATOM 2495 O O . CYS B 1 29 ? -17.109 -20.172 -20.219 1 94.06 29 CYS B O 1
ATOM 2497 N N . VAL B 1 30 ? -16.219 -18.719 -21.625 1 95.31 30 VAL B N 1
ATOM 2498 C CA . VAL B 1 30 ? -16.875 -19.328 -22.781 1 95.31 30 VAL B CA 1
ATOM 2499 C C . VAL B 1 30 ? -15.914 -20.312 -23.453 1 95.31 30 VAL B C 1
ATOM 2501 O O . VAL B 1 30 ? -16.344 -21.234 -24.156 1 95.31 30 VAL B O 1
ATOM 2504 N N . VAL B 1 31 ? -14.617 -20.109 -23.281 1 96.75 31 VAL B N 1
ATOM 2505 C CA . VAL B 1 31 ? -13.586 -21.016 -23.766 1 96.75 31 VAL B CA 1
ATOM 2506 C C . VAL B 1 31 ? -12.477 -21.141 -22.719 1 96.75 31 VAL B C 1
ATOM 2508 O O . VAL B 1 31 ? -12.109 -20.172 -22.078 1 96.75 31 VAL B O 1
ATOM 2511 N N . ARG B 1 32 ? -12.062 -22.297 -22.484 1 96.94 32 ARG B N 1
ATOM 2512 C CA . ARG B 1 32 ? -10.93 -22.594 -21.625 1 96.94 32 ARG B CA 1
ATOM 2513 C C . ARG B 1 32 ? -10.133 -23.781 -22.156 1 96.94 32 ARG B C 1
ATOM 2515 O O . ARG B 1 32 ? -10.664 -24.891 -22.297 1 96.94 32 ARG B O 1
ATOM 2522 N N . GLU B 1 33 ? -8.875 -23.562 -22.516 1 97.88 33 GLU B N 1
ATOM 2523 C CA . GLU B 1 33 ? -8.008 -24.578 -23.094 1 97.88 33 GLU B CA 1
ATOM 2524 C C . GLU B 1 33 ? -6.645 -24.594 -22.422 1 97.88 33 GLU B C 1
ATOM 2526 O O . GLU B 1 33 ? -6.195 -23.578 -21.891 1 97.88 33 GLU B O 1
ATOM 2531 N N . ARG B 1 34 ? -6.031 -25.719 -22.406 1 97.56 34 ARG B N 1
ATOM 2532 C CA . ARG B 1 34 ? -4.715 -25.875 -21.797 1 97.56 34 ARG B CA 1
ATOM 2533 C C . ARG B 1 34 ? -3.834 -26.797 -22.625 1 97.56 34 ARG B C 1
ATOM 2535 O O . ARG B 1 34 ? -4.32 -27.781 -23.203 1 97.56 34 ARG B O 1
ATOM 2542 N N . ILE B 1 35 ? -2.58 -26.469 -22.75 1 98.25 35 ILE B N 1
ATOM 2543 C CA . ILE B 1 35 ? -1.604 -27.312 -23.438 1 98.25 35 ILE B CA 1
ATOM 2544 C C . ILE B 1 35 ? -0.299 -27.344 -22.641 1 98.25 35 ILE B C 1
ATOM 2546 O O . ILE B 1 35 ? -0.105 -26.531 -21.719 1 98.25 35 ILE B O 1
ATOM 2550 N N . ALA B 1 36 ? 0.563 -28.266 -23 1 97.81 36 ALA B N 1
ATOM 2551 C CA . ALA B 1 36 ? 1.869 -28.344 -22.344 1 97.81 36 ALA B CA 1
ATOM 2552 C C . ALA B 1 36 ? 2.742 -27.156 -22.719 1 97.81 36 ALA B C 1
ATOM 2554 O O . ALA B 1 36 ? 2.756 -26.719 -23.875 1 97.81 36 ALA B O 1
ATOM 2555 N N . THR B 1 37 ? 3.451 -26.547 -21.766 1 96.5 37 THR B N 1
ATOM 2556 C CA . THR B 1 37 ? 4.324 -25.406 -22 1 96.5 37 THR B CA 1
ATOM 2557 C C . THR B 1 37 ? 5.535 -25.797 -22.828 1 96.5 37 THR B C 1
ATOM 2559 O O . THR B 1 37 ? 5.938 -25.078 -23.734 1 96.5 37 THR B O 1
ATOM 2562 N N . GLU B 1 38 ? 6.059 -27.078 -22.469 1 96.31 38 GLU B N 1
ATOM 2563 C CA . GLU B 1 38 ? 7.242 -27.625 -23.125 1 96.31 38 GLU B CA 1
ATOM 2564 C C . GLU B 1 38 ? 8.414 -26.656 -23.047 1 96.31 38 GLU B C 1
ATOM 2566 O O . GLU B 1 38 ? 9.062 -26.375 -24.047 1 96.31 38 GLU B O 1
ATOM 2571 N N . GLY B 1 39 ? 8.641 -26.125 -21.844 1 93.69 39 GLY B N 1
ATOM 2572 C CA . GLY B 1 39 ? 9.664 -25.125 -21.594 1 93.69 39 GLY B CA 1
ATOM 2573 C C . GLY B 1 39 ? 11.07 -25.625 -21.875 1 93.69 39 GLY B C 1
ATOM 2574 O O . GLY B 1 39 ? 11.969 -24.828 -22.172 1 93.69 39 GLY B O 1
ATOM 2575 N N . GLN B 1 40 ? 11.273 -26.875 -21.781 1 93.88 40 GLN B N 1
ATOM 2576 C CA . GLN B 1 40 ? 12.586 -27.469 -21.984 1 93.88 40 GLN B CA 1
ATOM 2577 C C . GLN B 1 40 ? 13.086 -27.219 -23.406 1 93.88 40 GLN B C 1
ATOM 2579 O O . GLN B 1 40 ? 14.289 -27.328 -23.672 1 93.88 40 GLN B O 1
ATOM 2584 N N . PHE B 1 41 ? 12.164 -26.875 -24.266 1 96.19 41 PHE B N 1
ATOM 2585 C CA . PHE B 1 41 ? 12.562 -26.656 -25.656 1 96.19 41 PHE B CA 1
ATOM 2586 C C . PHE B 1 41 ? 12.914 -25.188 -25.891 1 96.19 41 PHE B C 1
ATOM 2588 O O . PHE B 1 41 ? 13.227 -24.812 -27.016 1 96.19 41 PHE B O 1
ATOM 2595 N N . GLY B 1 42 ? 12.836 -24.359 -24.906 1 95.5 42 GLY B N 1
ATOM 2596 C CA . GLY B 1 42 ? 13.391 -23.031 -24.984 1 95.5 42 GLY B CA 1
ATOM 2597 C C . GLY B 1 42 ? 12.336 -21.953 -25.156 1 95.5 42 GLY B C 1
ATOM 2598 O O . GLY B 1 42 ? 11.164 -22.25 -25.375 1 95.5 42 GLY B O 1
ATOM 2599 N N . TYR B 1 43 ? 12.789 -20.734 -25.188 1 97.5 43 TYR B N 1
ATOM 2600 C CA . TYR B 1 43 ? 11.969 -19.531 -25.188 1 97.5 43 TYR B CA 1
ATOM 2601 C C . TYR B 1 43 ? 11.125 -19.438 -26.453 1 97.5 43 TYR B C 1
ATOM 2603 O O . TYR B 1 43 ? 9.914 -19.234 -26.375 1 97.5 43 TYR B O 1
ATOM 2611 N N . GLU B 1 44 ? 11.727 -19.641 -27.562 1 98.06 44 GLU B N 1
ATOM 2612 C CA . GLU B 1 44 ? 11.008 -19.547 -28.828 1 98.06 44 GLU B CA 1
ATOM 2613 C C . GLU B 1 44 ? 9.906 -20.594 -28.922 1 98.06 44 GLU B C 1
ATOM 2615 O O . GLU B 1 44 ? 8.828 -20.328 -29.469 1 98.06 44 GLU B O 1
ATOM 2620 N N . HIS B 1 45 ? 10.219 -21.734 -28.438 1 98 45 HIS B N 1
ATOM 2621 C CA . HIS B 1 45 ? 9.234 -22.797 -28.438 1 98 45 HIS B CA 1
ATOM 2622 C C . HIS B 1 45 ? 8.031 -22.438 -27.578 1 98 45 HIS B C 1
ATOM 2624 O O . HIS B 1 45 ? 6.887 -22.672 -27.969 1 98 45 HIS B O 1
ATOM 2630 N N . VAL B 1 46 ? 8.266 -21.906 -26.422 1 97.75 46 VAL B N 1
ATOM 2631 C CA . VAL B 1 46 ? 7.195 -21.484 -25.516 1 97.75 46 VAL B CA 1
ATOM 2632 C C . VAL B 1 46 ? 6.312 -20.438 -26.203 1 97.75 46 VAL B C 1
ATOM 2634 O O . VAL B 1 46 ? 5.086 -20.516 -26.125 1 97.75 46 VAL B O 1
ATOM 2637 N N . LEU B 1 47 ? 6.922 -19.5 -26.906 1 98.44 47 LEU B N 1
ATOM 2638 C CA . LEU B 1 47 ? 6.164 -18.5 -27.641 1 98.44 47 LEU B CA 1
ATOM 2639 C C . LEU B 1 47 ? 5.238 -19.156 -28.656 1 98.44 47 LEU B C 1
ATOM 2641 O O . LEU B 1 47 ? 4.07 -18.781 -28.781 1 98.44 47 LEU B O 1
ATOM 2645 N N . ASN B 1 48 ? 5.77 -20.094 -29.297 1 98.31 48 ASN B N 1
ATOM 2646 C CA . ASN B 1 48 ? 4.984 -20.797 -30.297 1 98.31 48 ASN B CA 1
ATOM 2647 C C . ASN B 1 48 ? 3.84 -21.594 -29.672 1 98.31 48 ASN B C 1
ATOM 2649 O O . ASN B 1 48 ? 2.758 -21.703 -30.25 1 98.31 48 ASN B O 1
ATOM 2653 N N . ARG B 1 49 ? 4.137 -22.203 -28.531 1 98.38 49 ARG B N 1
ATOM 2654 C CA . ARG B 1 49 ? 3.092 -22.922 -27.797 1 98.38 49 ARG B CA 1
ATOM 2655 C C . ARG B 1 49 ? 1.955 -21.969 -27.422 1 98.38 49 ARG B C 1
ATOM 2657 O O . ARG B 1 49 ? 0.781 -22.328 -27.516 1 98.38 49 ARG B O 1
ATOM 2664 N N . ILE B 1 50 ? 2.314 -20.812 -27 1 98.62 50 ILE B N 1
ATOM 2665 C CA . ILE B 1 50 ? 1.321 -19.812 -26.641 1 98.62 50 ILE B CA 1
ATOM 2666 C C . ILE B 1 50 ? 0.483 -19.453 -27.859 1 98.62 50 ILE B C 1
ATOM 2668 O O . ILE B 1 50 ? -0.747 -19.406 -27.797 1 98.62 50 ILE B O 1
ATOM 2672 N N . LYS B 1 51 ? 1.132 -19.219 -28.969 1 98.62 51 LYS B N 1
ATOM 2673 C CA . LYS B 1 51 ? 0.423 -18.891 -30.203 1 98.62 51 LYS B CA 1
ATOM 2674 C C . LYS B 1 51 ? -0.54 -20.016 -30.594 1 98.62 51 LYS B C 1
ATOM 2676 O O . LYS B 1 51 ? -1.674 -19.75 -31 1 98.62 51 LYS B O 1
ATOM 2681 N N . GLU B 1 52 ? -0.039 -21.203 -30.438 1 98.69 52 GLU B N 1
ATOM 2682 C CA . GLU B 1 52 ? -0.876 -22.359 -30.734 1 98.69 52 GLU B CA 1
ATOM 2683 C C . GLU B 1 52 ? -2.129 -22.375 -29.859 1 98.69 52 GLU B C 1
ATOM 2685 O O . GLU B 1 52 ? -3.232 -22.609 -30.359 1 98.69 52 GLU B O 1
ATOM 2690 N N . LEU B 1 53 ? -1.923 -22.141 -28.625 1 98.69 53 LEU B N 1
ATOM 2691 C CA . LEU B 1 53 ? -3.029 -22.125 -27.688 1 98.69 53 LEU B CA 1
ATOM 2692 C C . LEU B 1 53 ? -4.027 -21.016 -28.031 1 98.69 53 LEU B C 1
ATOM 2694 O O . LEU B 1 53 ? -5.242 -21.25 -28 1 98.69 53 LEU B O 1
ATOM 2698 N N . ILE B 1 54 ? -3.539 -19.812 -28.328 1 98.5 54 ILE B N 1
ATOM 2699 C CA . ILE B 1 54 ? -4.395 -18.688 -28.672 1 98.5 54 ILE B CA 1
ATOM 2700 C C . ILE B 1 54 ? -5.168 -19 -29.953 1 98.5 54 ILE B C 1
ATOM 2702 O O . ILE B 1 54 ? -6.375 -18.75 -30.031 1 98.5 54 ILE B O 1
ATOM 2706 N N . ASP B 1 55 ? -4.5 -19.547 -30.922 1 98.31 55 ASP B N 1
ATOM 2707 C CA . ASP B 1 55 ? -5.152 -19.906 -32.156 1 98.31 55 ASP B CA 1
ATOM 2708 C C . ASP B 1 55 ? -6.25 -20.953 -31.938 1 98.31 55 ASP B C 1
ATOM 2710 O O . ASP B 1 55 ? -7.32 -20.875 -32.562 1 98.31 55 ASP B O 1
ATOM 2714 N N . LEU B 1 56 ? -5.922 -21.906 -31.094 1 98.31 56 LEU B N 1
ATOM 2715 C CA . LEU B 1 56 ? -6.918 -22.906 -30.734 1 98.31 56 LEU B CA 1
ATOM 2716 C C . LEU B 1 56 ? -8.156 -22.25 -30.141 1 98.31 56 LEU B C 1
ATOM 2718 O O . LEU B 1 56 ? -9.289 -22.594 -30.5 1 98.31 56 LEU B O 1
ATOM 2722 N N . CYS B 1 57 ? -7.984 -21.297 -29.25 1 98.06 57 CYS B N 1
ATOM 2723 C CA . CYS B 1 57 ? -9.094 -20.609 -28.609 1 98.06 57 CYS B CA 1
ATOM 2724 C C . CYS B 1 57 ? -9.859 -19.75 -29.609 1 98.06 57 CYS B C 1
ATOM 2726 O O . CYS B 1 57 ? -11.086 -19.641 -29.531 1 98.06 57 CYS B O 1
ATOM 2728 N N . LYS B 1 58 ? -9.133 -19.125 -30.562 1 97.19 58 LYS B N 1
ATOM 2729 C CA . LYS B 1 58 ? -9.781 -18.375 -31.641 1 97.19 58 LYS B CA 1
ATOM 2730 C C . LYS B 1 58 ? -10.703 -19.266 -32.469 1 97.19 58 LYS B C 1
ATOM 2732 O O . LYS B 1 58 ? -11.844 -18.891 -32.75 1 97.19 58 LYS B O 1
ATOM 2737 N N . GLU B 1 59 ? -10.211 -20.344 -32.75 1 97.31 59 GLU B N 1
ATOM 2738 C CA . GLU B 1 59 ? -10.969 -21.297 -33.562 1 97.31 59 GLU B CA 1
ATOM 2739 C C . GLU B 1 59 ? -12.219 -21.766 -32.844 1 97.31 59 GLU B C 1
ATOM 2741 O O . GLU B 1 59 ? -13.305 -21.828 -33.438 1 97.31 59 GLU B O 1
ATOM 2746 N N . LYS B 1 60 ? -12.117 -22.062 -31.609 1 96.88 60 LYS B N 1
ATOM 2747 C CA . LYS B 1 60 ? -13.219 -22.625 -30.844 1 96.88 60 LYS B CA 1
ATOM 2748 C C . LYS B 1 60 ? -14.281 -21.562 -30.547 1 96.88 60 LYS B C 1
ATOM 2750 O O . LYS B 1 60 ? -15.469 -21.875 -30.469 1 96.88 60 LYS B O 1
ATOM 2755 N N . SER B 1 61 ? -13.859 -20.391 -30.344 1 93.81 61 SER B N 1
ATOM 2756 C CA . SER B 1 61 ? -14.781 -19.344 -29.906 1 93.81 61 SER B CA 1
ATOM 2757 C C . SER B 1 61 ? -15.266 -18.5 -31.078 1 93.81 61 SER B C 1
ATOM 2759 O O . SER B 1 61 ? -16.328 -17.875 -31 1 93.81 61 SER B O 1
ATOM 2761 N N . GLY B 1 62 ? -14.469 -18.406 -32.125 1 95.19 62 GLY B N 1
ATOM 2762 C CA . GLY B 1 62 ? -14.742 -17.5 -33.25 1 95.19 62 GLY B CA 1
ATOM 2763 C C . GLY B 1 62 ? -14.43 -16.062 -32.906 1 95.19 62 GLY B C 1
ATOM 2764 O O . GLY B 1 62 ? -14.867 -15.148 -33.625 1 95.19 62 GLY B O 1
ATOM 2765 N N . ILE B 1 63 ? -13.742 -15.883 -31.828 1 94.44 63 ILE B N 1
ATOM 2766 C CA . ILE B 1 63 ? -13.453 -14.539 -31.344 1 94.44 63 ILE B CA 1
ATOM 2767 C C . ILE B 1 63 ? -11.961 -14.242 -31.5 1 94.44 63 ILE B C 1
ATOM 2769 O O . ILE B 1 63 ? -11.117 -15.102 -31.25 1 94.44 63 ILE B O 1
ATOM 2773 N N . THR B 1 64 ? -11.625 -13.016 -31.938 1 95.12 64 THR B N 1
ATOM 2774 C CA . THR B 1 64 ? -10.242 -12.547 -32 1 95.12 64 THR B CA 1
ATOM 2775 C C . THR B 1 64 ? -9.977 -11.492 -30.938 1 95.12 64 THR B C 1
ATOM 2777 O O . THR B 1 64 ? -10.719 -10.508 -30.828 1 95.12 64 THR B O 1
ATOM 2780 N N . PRO B 1 65 ? -8.969 -11.719 -30.172 1 95.19 65 PRO B N 1
ATOM 2781 C CA . PRO B 1 65 ? -8.727 -10.773 -29.078 1 95.19 65 PRO B CA 1
ATOM 2782 C C . PRO B 1 65 ? -8.055 -9.484 -29.562 1 95.19 65 PRO B C 1
ATOM 2784 O O . PRO B 1 65 ? -7.195 -9.523 -30.438 1 95.19 65 PRO B O 1
ATOM 2787 N N . ALA B 1 66 ? -8.469 -8.328 -28.938 1 94.56 66 ALA B N 1
ATOM 2788 C CA . ALA B 1 66 ? -7.762 -7.066 -29.109 1 94.56 66 ALA B CA 1
ATOM 2789 C C . ALA B 1 66 ? -6.629 -6.922 -28.109 1 94.56 66 ALA B C 1
ATOM 2791 O O . ALA B 1 66 ? -5.629 -6.254 -28.375 1 94.56 66 ALA B O 1
ATOM 2792 N N . ARG B 1 67 ? -6.824 -7.438 -26.953 1 96.56 67 ARG B N 1
ATOM 2793 C CA . ARG B 1 67 ? -5.863 -7.434 -25.859 1 96.56 67 ARG B CA 1
ATOM 2794 C C . ARG B 1 67 ? -5.879 -8.766 -25.109 1 96.56 67 ARG B C 1
ATOM 2796 O O . ARG B 1 67 ? -6.938 -9.375 -24.953 1 96.56 67 ARG B O 1
ATOM 2803 N N . ILE B 1 68 ? -4.754 -9.242 -24.609 1 98.31 68 ILE B N 1
ATOM 2804 C CA . ILE B 1 68 ? -4.645 -10.469 -23.828 1 98.31 68 ILE B CA 1
ATOM 2805 C C . ILE B 1 68 ? -3.818 -10.203 -22.562 1 98.31 68 ILE B C 1
ATOM 2807 O O . ILE B 1 68 ? -2.754 -9.578 -22.641 1 98.31 68 ILE B O 1
ATOM 2811 N N . GLY B 1 69 ? -4.383 -10.562 -21.422 1 98.38 69 GLY B N 1
ATOM 2812 C CA . GLY B 1 69 ? -3.596 -10.57 -20.203 1 98.38 69 GLY B CA 1
ATOM 2813 C C . GLY B 1 69 ? -2.836 -11.859 -19.984 1 98.38 69 GLY B C 1
ATOM 2814 O O . GLY B 1 69 ? -3.348 -12.945 -20.266 1 98.38 69 GLY B O 1
ATOM 2815 N N . PHE B 1 70 ? -1.646 -11.75 -19.469 1 98.44 70 PHE B N 1
ATOM 2816 C CA . PHE B 1 70 ? -0.812 -12.914 -19.203 1 98.44 70 PHE B CA 1
ATOM 2817 C C . PHE B 1 70 ? -0.367 -12.938 -17.75 1 98.44 70 PHE B C 1
ATOM 2819 O O . PHE B 1 70 ? 0.196 -11.961 -17.25 1 98.44 70 PHE B O 1
ATOM 2826 N N . GLY B 1 71 ? -0.642 -13.984 -17.031 1 97.62 71 GLY B N 1
ATOM 2827 C CA . GLY B 1 71 ? 0.039 -14.305 -15.789 1 97.62 71 GLY B CA 1
ATOM 2828 C C . GLY B 1 71 ? 1.357 -15.023 -15.992 1 97.62 71 GLY B C 1
ATOM 2829 O O . GLY B 1 71 ? 1.409 -16.047 -16.688 1 97.62 71 GLY B O 1
ATOM 2830 N N . THR B 1 72 ? 2.412 -14.555 -15.383 1 96.62 72 THR B N 1
ATOM 2831 C CA . THR B 1 72 ? 3.744 -15.094 -15.633 1 96.62 72 THR B CA 1
ATOM 2832 C C . THR B 1 72 ? 4.43 -15.469 -14.32 1 96.62 72 THR B C 1
ATOM 2834 O O . THR B 1 72 ? 4.125 -14.898 -13.273 1 96.62 72 THR B O 1
ATOM 2837 N N . PRO B 1 73 ? 5.398 -16.547 -14.219 1 90.56 73 PRO B N 1
ATOM 2838 C CA . PRO B 1 73 ? 6.18 -16.875 -13.023 1 90.56 73 PRO B CA 1
ATOM 2839 C C . PRO B 1 73 ? 7.238 -15.828 -12.703 1 90.56 73 PRO B C 1
ATOM 2841 O O . PRO B 1 73 ? 7.992 -15.984 -11.742 1 90.56 73 PRO B O 1
ATOM 2844 N N . GLY B 1 74 ? 7.227 -14.672 -13.031 1 91.44 74 GLY B N 1
ATOM 2845 C CA . GLY B 1 74 ? 8.102 -13.516 -12.906 1 91.44 74 GLY B CA 1
ATOM 2846 C C . GLY B 1 74 ? 7.445 -12.219 -13.336 1 91.44 74 GLY B C 1
ATOM 2847 O O . GLY B 1 74 ? 6.215 -12.125 -13.375 1 91.44 74 GLY B O 1
ATOM 2848 N N . THR B 1 75 ? 8.359 -11.289 -13.352 1 94.31 75 THR B N 1
ATOM 2849 C CA . THR B 1 75 ? 7.777 -9.992 -13.672 1 94.31 75 THR B CA 1
ATOM 2850 C C . THR B 1 75 ? 8.594 -9.281 -14.742 1 94.31 75 THR B C 1
ATOM 2852 O O . THR B 1 75 ? 9.766 -9.609 -14.961 1 94.31 75 THR B O 1
ATOM 2855 N N . LEU B 1 76 ? 7.93 -8.469 -15.461 1 95 76 LEU B N 1
ATOM 2856 C CA . LEU B 1 76 ? 8.594 -7.578 -16.406 1 95 76 LEU B CA 1
ATOM 2857 C C . LEU B 1 76 ? 9.211 -6.383 -15.695 1 95 76 LEU B C 1
ATOM 2859 O O . LEU B 1 76 ? 8.523 -5.664 -14.961 1 95 76 LEU B O 1
ATOM 2863 N N . ASP B 1 77 ? 10.523 -6.223 -15.867 1 94.12 77 ASP B N 1
ATOM 2864 C CA . ASP B 1 77 ? 11.188 -5.043 -15.328 1 94.12 77 ASP B CA 1
ATOM 2865 C C . ASP B 1 77 ? 10.773 -3.783 -16.078 1 94.12 77 ASP B C 1
ATOM 2867 O O . ASP B 1 77 ? 11.047 -3.652 -17.281 1 94.12 77 ASP B O 1
ATOM 2871 N N . PRO B 1 78 ? 10.164 -2.854 -15.398 1 92.81 78 PRO B N 1
ATOM 2872 C CA . PRO B 1 78 ? 9.648 -1.688 -16.125 1 92.81 78 PRO B CA 1
ATOM 2873 C C . PRO B 1 78 ? 10.758 -0.858 -16.766 1 92.81 78 PRO B C 1
ATOM 2875 O O . PRO B 1 78 ? 10.539 -0.226 -17.797 1 92.81 78 PRO B O 1
ATOM 2878 N N . LYS B 1 79 ? 11.891 -0.867 -16.203 1 91.06 79 LYS B N 1
ATOM 2879 C CA . LYS B 1 79 ? 12.992 -0.053 -16.719 1 91.06 79 LYS B CA 1
ATOM 2880 C C . LYS B 1 79 ? 13.703 -0.753 -17.859 1 91.06 79 LYS B C 1
ATOM 2882 O O . LYS B 1 79 ? 13.914 -0.16 -18.922 1 91.06 79 LYS B O 1
ATOM 2887 N N . LEU B 1 80 ? 13.984 -2.07 -17.703 1 93.69 80 LEU B N 1
ATOM 2888 C CA . LEU B 1 80 ? 14.781 -2.797 -18.688 1 93.69 80 LEU B CA 1
ATOM 2889 C C . LEU B 1 80 ? 13.906 -3.395 -19.781 1 93.69 80 LEU B C 1
ATOM 2891 O O . LEU B 1 80 ? 14.391 -3.721 -20.859 1 93.69 80 LEU B O 1
ATOM 2895 N N . GLY B 1 81 ? 12.688 -3.621 -19.453 1 96.12 81 GLY B N 1
ATOM 2896 C CA . GLY B 1 81 ? 11.758 -4.148 -20.438 1 96.12 81 GLY B CA 1
ATOM 2897 C C . GLY B 1 81 ? 11.93 -5.633 -20.688 1 96.12 81 GLY B C 1
ATOM 2898 O O . GLY B 1 81 ? 11.586 -6.129 -21.766 1 96.12 81 GLY B O 1
ATOM 2899 N N . VAL B 1 82 ? 12.562 -6.293 -19.688 1 97.62 82 VAL B N 1
ATOM 2900 C CA . VAL B 1 82 ? 12.766 -7.73 -19.844 1 97.62 82 VAL B CA 1
ATOM 2901 C C . VAL B 1 82 ? 12.312 -8.445 -18.578 1 97.62 82 VAL B C 1
ATOM 2903 O O . VAL B 1 82 ? 12.211 -7.836 -17.516 1 97.62 82 VAL B O 1
ATOM 2906 N N . MET B 1 83 ? 12.023 -9.711 -18.734 1 97.25 83 MET B N 1
ATOM 2907 C CA . MET B 1 83 ? 11.562 -10.531 -17.625 1 97.25 83 MET B CA 1
ATOM 2908 C C . MET B 1 83 ? 12.68 -10.734 -16.594 1 97.25 83 MET B C 1
ATOM 2910 O O . MET B 1 83 ? 13.852 -10.812 -16.969 1 97.25 83 MET B O 1
ATOM 2914 N N . LYS B 1 84 ? 12.281 -10.789 -15.328 1 94.62 84 LYS B N 1
ATOM 2915 C CA . LYS B 1 84 ? 13.203 -11.094 -14.242 1 94.62 84 LYS B CA 1
ATOM 2916 C C . LYS B 1 84 ? 12.547 -11.992 -13.195 1 94.62 84 LYS B C 1
ATOM 2918 O O . LYS B 1 84 ? 11.32 -12.047 -13.102 1 94.62 84 LYS B O 1
ATOM 2923 N N . ASN B 1 85 ? 13.297 -12.781 -12.453 1 89.56 85 ASN B N 1
ATOM 2924 C CA . ASN B 1 85 ? 12.875 -13.586 -11.305 1 89.56 85 ASN B CA 1
ATOM 2925 C C . ASN B 1 85 ? 11.891 -14.68 -11.719 1 89.56 85 ASN B C 1
ATOM 2927 O O . ASN B 1 85 ? 10.953 -14.984 -10.984 1 89.56 85 ASN B O 1
ATOM 2931 N N . CYS B 1 86 ? 12.102 -15.195 -12.938 1 92.38 86 CYS B N 1
ATOM 2932 C CA . CYS B 1 86 ? 11.273 -16.312 -13.383 1 92.38 86 CYS B CA 1
ATOM 2933 C C . CYS B 1 86 ? 11.875 -17.641 -12.961 1 92.38 86 CYS B C 1
ATOM 2935 O O . CYS B 1 86 ? 13.07 -17.875 -13.141 1 92.38 86 CYS B O 1
ATOM 2937 N N . ASN B 1 87 ? 11.039 -18.453 -12.398 1 86.88 87 ASN B N 1
ATOM 2938 C CA . ASN B 1 87 ? 11.5 -19.812 -12.148 1 86.88 87 ASN B CA 1
ATOM 2939 C C . ASN B 1 87 ? 11.75 -20.578 -13.445 1 86.88 87 ASN B C 1
ATOM 2941 O O . ASN B 1 87 ? 12.57 -21.484 -13.484 1 86.88 87 ASN B O 1
ATOM 2945 N N . SER B 1 88 ? 10.898 -20.25 -14.43 1 90.69 88 SER B N 1
ATOM 2946 C CA . SER B 1 88 ? 11.227 -20.672 -15.789 1 90.69 88 SER B CA 1
ATOM 2947 C C . SER B 1 88 ? 12.352 -19.812 -16.375 1 90.69 88 SER B C 1
ATOM 2949 O O . SER B 1 88 ? 12.094 -18.812 -17.047 1 90.69 88 SER B O 1
ATOM 2951 N N . THR B 1 89 ? 13.508 -20.188 -16.234 1 91 89 THR B N 1
ATOM 2952 C CA . THR B 1 89 ? 14.695 -19.344 -16.375 1 91 89 THR B CA 1
ATOM 2953 C C . THR B 1 89 ? 14.867 -18.891 -17.812 1 91 89 THR B C 1
ATOM 2955 O O . THR B 1 89 ? 15.508 -17.875 -18.078 1 91 89 THR B O 1
ATOM 2958 N N . SER B 1 90 ? 14.305 -19.641 -18.719 1 93.38 90 SER B N 1
ATOM 2959 C CA . SER B 1 90 ? 14.43 -19.266 -20.125 1 93.38 90 SER B CA 1
ATOM 2960 C C . SER B 1 90 ? 13.727 -17.938 -20.406 1 93.38 90 SER B C 1
ATOM 2962 O O . SER B 1 90 ? 13.984 -17.297 -21.438 1 93.38 90 SER B O 1
ATOM 2964 N N . LEU B 1 91 ? 12.852 -17.547 -19.516 1 96.06 91 LEU B N 1
ATOM 2965 C CA . LEU B 1 91 ? 12.109 -16.297 -19.703 1 96.06 91 LEU B CA 1
ATOM 2966 C C . LEU B 1 91 ? 12.938 -15.102 -19.266 1 96.06 91 LEU B C 1
ATOM 2968 O O . LEU B 1 91 ? 12.695 -13.977 -19.703 1 96.06 91 LEU B O 1
ATOM 2972 N N . ASN B 1 92 ? 13.867 -15.289 -18.359 1 96 92 ASN B N 1
ATOM 2973 C CA . ASN B 1 92 ? 14.641 -14.18 -17.797 1 96 92 ASN B CA 1
ATOM 2974 C C . ASN B 1 92 ? 15.461 -13.477 -18.875 1 96 92 ASN B C 1
ATOM 2976 O O . ASN B 1 92 ? 16.078 -14.125 -19.719 1 96 92 ASN B O 1
ATOM 2980 N N . GLY B 1 93 ? 15.375 -12.18 -18.828 1 97.25 93 GLY B N 1
ATOM 2981 C CA . GLY B 1 93 ? 16.141 -11.383 -19.781 1 97.25 93 GLY B CA 1
ATOM 2982 C C . GLY B 1 93 ? 15.461 -11.227 -21.125 1 97.25 93 GLY B C 1
ATOM 2983 O O . GLY B 1 93 ? 15.984 -10.562 -22.016 1 97.25 93 GLY B O 1
ATOM 2984 N N . LYS B 1 94 ? 14.266 -11.797 -21.297 1 98 94 LYS B N 1
ATOM 2985 C CA . LYS B 1 94 ? 13.57 -11.75 -22.578 1 98 94 LYS B CA 1
ATOM 2986 C C . LYS B 1 94 ? 12.484 -10.672 -22.578 1 98 94 LYS B C 1
ATOM 2988 O O . LYS B 1 94 ? 11.805 -10.477 -21.562 1 98 94 LYS B O 1
ATOM 2993 N N . PRO B 1 95 ? 12.32 -9.984 -23.719 1 98.25 95 PRO B N 1
ATOM 2994 C CA . PRO B 1 95 ? 11.219 -9.031 -23.859 1 98.25 95 PRO B CA 1
ATOM 2995 C C . PRO B 1 95 ? 9.891 -9.711 -24.188 1 98.25 95 PRO B C 1
ATOM 2997 O O . PRO B 1 95 ? 9.352 -9.516 -25.281 1 98.25 95 PRO B O 1
ATOM 3000 N N . LEU B 1 96 ? 9.375 -10.422 -23.25 1 98.12 96 LEU B N 1
ATOM 3001 C CA . LEU B 1 96 ? 8.25 -11.328 -23.453 1 98.12 96 LEU B CA 1
ATOM 3002 C C . LEU B 1 96 ? 7.031 -10.586 -23.984 1 98.12 96 LEU B C 1
ATOM 3004 O O . LEU B 1 96 ? 6.359 -11.062 -24.906 1 98.12 96 LEU B O 1
ATOM 3008 N N . ASP B 1 97 ? 6.746 -9.398 -23.438 1 98 97 ASP B N 1
ATOM 3009 C CA . ASP B 1 97 ? 5.566 -8.648 -23.859 1 98 97 ASP B CA 1
ATOM 3010 C C . ASP B 1 97 ? 5.668 -8.258 -25.328 1 98 97 ASP B C 1
ATOM 3012 O O . ASP B 1 97 ? 4.73 -8.484 -26.094 1 98 97 ASP B O 1
ATOM 3016 N N . LYS B 1 98 ? 6.801 -7.797 -25.734 1 98.31 98 LYS B N 1
ATOM 3017 C CA . LYS B 1 98 ? 7 -7.367 -27.125 1 98.31 98 LYS B CA 1
ATOM 3018 C C . LYS B 1 98 ? 6.961 -8.555 -28.078 1 98.31 98 LYS B C 1
ATOM 3020 O O . LYS B 1 98 ? 6.391 -8.461 -29.172 1 98.31 98 LYS B O 1
ATOM 3025 N N . ASP B 1 99 ? 7.598 -9.602 -27.625 1 98.62 99 ASP B N 1
ATOM 3026 C CA . ASP B 1 99 ? 7.613 -10.797 -28.469 1 98.62 99 ASP B CA 1
ATOM 3027 C C . ASP B 1 99 ? 6.207 -11.367 -28.625 1 98.62 99 ASP B C 1
ATOM 3029 O O . ASP B 1 99 ? 5.824 -11.789 -29.719 1 98.62 99 ASP B O 1
ATOM 3033 N N . LEU B 1 100 ? 5.461 -11.367 -27.578 1 98.56 100 LEU B N 1
ATOM 3034 C CA . LEU B 1 100 ? 4.086 -11.844 -27.641 1 98.56 100 LEU B CA 1
ATOM 3035 C C . LEU B 1 100 ? 3.236 -10.945 -28.531 1 98.56 100 LEU B C 1
ATOM 3037 O O . LEU B 1 100 ? 2.43 -11.438 -29.328 1 98.56 100 LEU B O 1
ATOM 3041 N N . GLU B 1 101 ? 3.418 -9.648 -28.375 1 98.44 101 GLU B N 1
ATOM 3042 C CA . GLU B 1 101 ? 2.674 -8.727 -29.219 1 98.44 101 GLU B CA 1
ATOM 3043 C C . GLU B 1 101 ? 2.975 -8.961 -30.688 1 98.44 101 GLU B C 1
ATOM 3045 O O . GLU B 1 101 ? 2.07 -8.93 -31.531 1 98.44 101 GLU B O 1
ATOM 3050 N N . ARG B 1 102 ? 4.18 -9.18 -30.969 1 98.06 102 ARG B N 1
ATOM 3051 C CA . ARG B 1 102 ? 4.613 -9.406 -32.344 1 98.06 102 ARG B CA 1
ATOM 3052 C C . ARG B 1 102 ? 3.967 -10.664 -32.938 1 98.06 102 ARG B C 1
ATOM 3054 O O . ARG B 1 102 ? 3.439 -10.641 -34.031 1 98.06 102 ARG B O 1
ATOM 3061 N N . ILE B 1 103 ? 3.934 -11.719 -32.219 1 97.81 103 ILE B N 1
ATOM 3062 C CA . ILE B 1 103 ? 3.514 -13 -32.781 1 97.81 103 ILE B CA 1
ATOM 3063 C C . ILE B 1 103 ? 1.992 -13.109 -32.75 1 97.81 103 ILE B C 1
ATOM 3065 O O . ILE B 1 103 ? 1.389 -13.82 -33.562 1 97.81 103 ILE B O 1
ATOM 3069 N N . LEU B 1 104 ? 1.374 -12.453 -31.766 1 97.88 104 LEU B N 1
ATOM 3070 C CA . LEU B 1 104 ? -0.069 -12.578 -31.594 1 97.88 104 LEU B CA 1
ATOM 3071 C C . LEU B 1 104 ? -0.804 -11.461 -32.344 1 97.88 104 LEU B C 1
ATOM 3073 O O . LEU B 1 104 ? -2.002 -11.578 -32.594 1 97.88 104 LEU B O 1
ATOM 3077 N N . GLY B 1 105 ? -0.137 -10.344 -32.562 1 96.94 105 GLY B N 1
ATOM 3078 C CA . GLY B 1 105 ? -0.723 -9.242 -33.312 1 96.94 105 GLY B CA 1
ATOM 3079 C C . GLY B 1 105 ? -1.735 -8.445 -32.5 1 96.94 105 GLY B C 1
ATOM 3080 O O . GLY B 1 105 ? -2.684 -7.895 -33.062 1 96.94 105 GLY B O 1
ATOM 3081 N N . CYS B 1 106 ? -1.663 -8.492 -31.234 1 96.69 106 CYS B N 1
ATOM 3082 C CA . CYS B 1 106 ? -2.562 -7.742 -30.359 1 96.69 106 CYS B CA 1
ATOM 3083 C C . CYS B 1 106 ? -1.83 -7.242 -29.125 1 96.69 106 CYS B C 1
ATOM 3085 O O . CYS B 1 106 ? -0.668 -7.586 -28.891 1 96.69 106 CYS B O 1
ATOM 3087 N N . ASP B 1 107 ? -2.484 -6.336 -28.328 1 96.81 107 ASP B N 1
ATOM 3088 C CA . ASP B 1 107 ? -1.884 -5.785 -27.125 1 96.81 107 ASP B CA 1
ATOM 3089 C C . ASP B 1 107 ? -1.774 -6.848 -26.031 1 96.81 107 ASP B C 1
ATOM 3091 O O . ASP B 1 107 ? -2.648 -7.707 -25.906 1 96.81 107 ASP B O 1
ATOM 3095 N N . VAL B 1 108 ? -0.7 -6.75 -25.297 1 97.62 108 VAL B N 1
ATOM 3096 C CA . VAL B 1 108 ? -0.434 -7.727 -24.234 1 97.62 108 VAL B CA 1
ATOM 3097 C C . VAL B 1 108 ? -0.146 -7.008 -22.922 1 97.62 108 VAL B C 1
ATOM 3099 O O . VAL B 1 108 ? 0.528 -5.977 -22.906 1 97.62 108 VAL B O 1
ATOM 3102 N N . VAL B 1 109 ? -0.707 -7.512 -21.859 1 97 109 VAL B N 1
ATOM 3103 C CA . VAL B 1 109 ? -0.419 -7.02 -20.516 1 97 109 VAL B CA 1
ATOM 3104 C C . VAL B 1 109 ? 0.058 -8.172 -19.625 1 97 109 VAL B C 1
ATOM 3106 O O . VAL B 1 109 ? -0.571 -9.234 -19.594 1 97 109 VAL B O 1
ATOM 3109 N N . LEU B 1 110 ? 1.175 -7.977 -18.969 1 97.69 110 LEU B N 1
ATOM 3110 C CA . LEU B 1 110 ? 1.751 -9.031 -18.141 1 97.69 110 LEU B CA 1
ATOM 3111 C C . LEU B 1 110 ? 1.592 -8.711 -16.656 1 97.69 110 LEU B C 1
ATOM 3113 O O . LEU B 1 110 ? 1.648 -7.543 -16.266 1 97.69 110 LEU B O 1
ATOM 3117 N N . ALA B 1 111 ? 1.439 -9.688 -15.852 1 96.81 111 ALA B N 1
ATOM 3118 C CA . ALA B 1 111 ? 1.52 -9.594 -14.391 1 96.81 111 ALA B CA 1
ATOM 3119 C C . ALA B 1 111 ? 2.016 -10.906 -13.789 1 96.81 111 ALA B C 1
ATOM 3121 O O . ALA B 1 111 ? 1.867 -11.969 -14.391 1 96.81 111 ALA B O 1
ATOM 3122 N N . ASN B 1 112 ? 2.6 -10.836 -12.656 1 94.94 112 ASN B N 1
ATOM 3123 C CA . ASN B 1 112 ? 3.074 -12.055 -12.008 1 94.94 112 ASN B CA 1
ATOM 3124 C C . ASN B 1 112 ? 1.928 -12.844 -11.383 1 94.94 112 ASN B C 1
ATOM 3126 O O . ASN B 1 112 ? 0.782 -12.391 -11.391 1 94.94 112 ASN B O 1
ATOM 3130 N N . ASP B 1 113 ? 2.184 -14.016 -10.906 1 92.5 113 ASP B N 1
ATOM 3131 C CA . ASP B 1 113 ? 1.191 -14.961 -10.414 1 92.5 113 ASP B CA 1
ATOM 3132 C C . ASP B 1 113 ? 0.441 -14.398 -9.211 1 92.5 113 ASP B C 1
ATOM 3134 O O . ASP B 1 113 ? -0.787 -14.477 -9.141 1 92.5 113 ASP B O 1
ATOM 3138 N N . ALA B 1 114 ? 1.121 -13.773 -8.297 1 95.19 114 ALA B N 1
ATOM 3139 C CA . ALA B 1 114 ? 0.474 -13.219 -7.105 1 95.19 114 ALA B CA 1
ATOM 3140 C C . ALA B 1 114 ? -0.486 -12.094 -7.48 1 95.19 114 ALA B C 1
ATOM 3142 O O . ALA B 1 114 ? -1.573 -11.984 -6.906 1 95.19 114 ALA B O 1
ATOM 3143 N N . ASN B 1 115 ? -0.077 -11.258 -8.43 1 97.44 115 ASN B N 1
ATOM 3144 C CA . ASN B 1 115 ? -0.959 -10.203 -8.93 1 97.44 115 ASN B CA 1
ATOM 3145 C C . ASN B 1 115 ? -2.211 -10.781 -9.578 1 97.44 115 ASN B C 1
ATOM 3147 O O . ASN B 1 115 ? -3.322 -10.312 -9.328 1 97.44 115 ASN B O 1
ATOM 3151 N N . CYS B 1 116 ? -2.041 -11.805 -10.383 1 97.31 116 CYS B N 1
ATOM 3152 C CA . CYS B 1 116 ? -3.186 -12.438 -11.031 1 97.31 116 CYS B CA 1
ATOM 3153 C C . CYS B 1 116 ? -4.117 -13.062 -10 1 97.31 116 CYS B C 1
ATOM 3155 O O . CYS B 1 116 ? -5.34 -13 -10.133 1 97.31 116 CYS B O 1
ATOM 3157 N N . PHE B 1 117 ? -3.494 -13.656 -8.992 1 97 117 PHE B N 1
ATOM 3158 C CA . PHE B 1 117 ? -4.297 -14.219 -7.918 1 97 117 PHE B CA 1
ATOM 3159 C C . PHE B 1 117 ? -5.18 -13.148 -7.28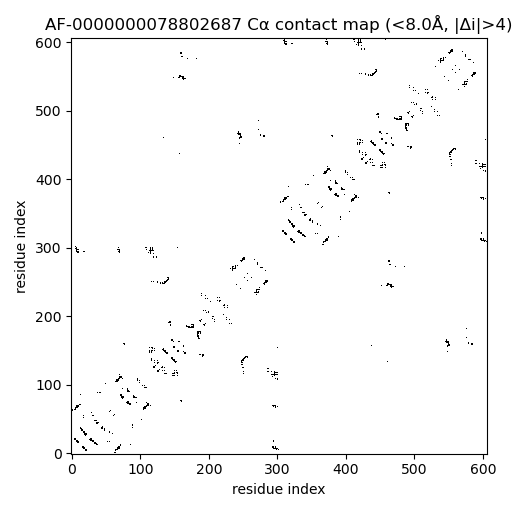1 1 97 117 PHE B C 1
ATOM 3161 O O . PHE B 1 117 ? -6.387 -13.336 -7.133 1 97 117 PHE B O 1
ATOM 3168 N N . ALA B 1 118 ? -4.566 -12.023 -6.91 1 98.31 118 ALA B N 1
ATOM 3169 C CA . ALA B 1 118 ? -5.297 -10.922 -6.281 1 98.31 118 ALA B CA 1
ATOM 3170 C C . ALA B 1 118 ? -6.395 -10.398 -7.203 1 98.31 118 ALA B C 1
ATOM 3172 O O . ALA B 1 118 ? -7.523 -10.164 -6.766 1 98.31 118 ALA B O 1
ATOM 3173 N N . LEU B 1 119 ? -6.094 -10.281 -8.445 1 98.06 119 LEU B N 1
ATOM 3174 C CA . LEU B 1 119 ? -7.051 -9.781 -9.422 1 98.06 119 LEU B CA 1
ATOM 3175 C C . LEU B 1 119 ? -8.227 -10.734 -9.57 1 98.06 119 LEU B C 1
ATOM 3177 O O . LEU B 1 119 ? -9.383 -10.297 -9.625 1 98.06 119 LEU B O 1
ATOM 3181 N N . ALA B 1 120 ? -7.887 -12.016 -9.648 1 97.81 120 ALA B N 1
ATOM 3182 C CA . ALA B 1 120 ? -8.938 -13.023 -9.812 1 97.81 120 ALA B CA 1
ATOM 3183 C C . ALA B 1 120 ? -9.938 -12.953 -8.664 1 97.81 120 ALA B C 1
ATOM 3185 O O . ALA B 1 120 ? -11.148 -12.93 -8.891 1 97.81 120 ALA B O 1
ATOM 3186 N N . GLU B 1 121 ? -9.422 -12.859 -7.484 1 98.06 121 GLU B N 1
ATOM 3187 C CA . GLU B 1 121 ? -10.281 -12.867 -6.309 1 98.06 121 GLU B CA 1
ATOM 3188 C C . GLU B 1 121 ? -11.031 -11.539 -6.168 1 98.06 121 GLU B C 1
ATOM 3190 O O . GLU B 1 121 ? -12.164 -11.508 -5.691 1 98.06 121 GLU B O 1
ATOM 3195 N N . ALA B 1 122 ? -10.477 -10.445 -6.613 1 98 122 ALA B N 1
ATOM 3196 C CA . ALA B 1 122 ? -11.102 -9.125 -6.555 1 98 122 ALA B CA 1
ATOM 3197 C C . ALA B 1 122 ? -12.266 -9.031 -7.535 1 98 122 ALA B C 1
ATOM 3199 O O . ALA B 1 122 ? -13.297 -8.422 -7.23 1 98 122 ALA B O 1
ATOM 3200 N N . HIS B 1 123 ? -12.125 -9.664 -8.68 1 96.5 123 HIS B N 1
ATOM 3201 C CA . HIS B 1 123 ? -13.094 -9.453 -9.742 1 96.5 123 HIS B CA 1
ATOM 3202 C C . HIS B 1 123 ? -14.094 -10.602 -9.82 1 96.5 123 HIS B C 1
ATOM 3204 O O . HIS B 1 123 ? -15.242 -10.406 -10.242 1 96.5 123 HIS B O 1
ATOM 3210 N N . PHE B 1 124 ? -13.594 -11.836 -9.445 1 95.44 124 PHE B N 1
ATOM 3211 C CA . PHE B 1 124 ? -14.43 -12.992 -9.734 1 95.44 124 PHE B CA 1
ATOM 3212 C C . PHE B 1 124 ? -14.586 -13.867 -8.492 1 95.44 124 PHE B C 1
ATOM 3214 O O . PHE B 1 124 ? -15.406 -14.789 -8.477 1 95.44 124 PHE B O 1
ATOM 3221 N N . GLY B 1 125 ? -13.836 -13.617 -7.508 1 97 125 GLY B N 1
ATOM 3222 C CA . GLY B 1 125 ? -13.773 -14.562 -6.406 1 97 125 GLY B CA 1
ATOM 3223 C C . GLY B 1 125 ? -14.328 -14.008 -5.109 1 97 125 GLY B C 1
ATOM 3224 O O . GLY B 1 125 ? -15.375 -13.367 -5.098 1 97 125 GLY B O 1
ATOM 3225 N N . ALA B 1 126 ? -13.617 -14.312 -4.008 1 98.31 126 ALA B N 1
ATOM 3226 C CA . ALA B 1 126 ? -14.117 -14.102 -2.652 1 98.31 126 ALA B CA 1
ATOM 3227 C C . ALA B 1 126 ? -14.336 -12.617 -2.373 1 98.31 126 ALA B C 1
ATOM 3229 O O . ALA B 1 126 ? -15.336 -12.234 -1.76 1 98.31 126 ALA B O 1
ATOM 3230 N N . ALA B 1 127 ? -13.383 -11.773 -2.799 1 98.38 127 ALA B N 1
ATOM 3231 C CA . ALA B 1 127 ? -13.531 -10.352 -2.527 1 98.38 127 ALA B CA 1
ATOM 3232 C C . ALA B 1 127 ? -14.766 -9.781 -3.225 1 98.38 127 ALA B C 1
ATOM 3234 O O . ALA B 1 127 ? -15.516 -9 -2.639 1 98.38 127 ALA B O 1
ATOM 3235 N N . LYS B 1 128 ? -14.945 -10.211 -4.434 1 97 128 LYS B N 1
ATOM 3236 C CA . LYS B 1 128 ? -16.109 -9.758 -5.184 1 97 128 LYS B CA 1
ATOM 3237 C C . LYS B 1 128 ? -17.406 -10.219 -4.516 1 97 128 LYS B C 1
ATOM 3239 O O . LYS B 1 128 ? -18.359 -9.445 -4.395 1 97 128 LYS B O 1
ATOM 3244 N N . ARG B 1 129 ? -17.422 -11.469 -4.152 1 97.88 129 ARG B N 1
ATOM 3245 C CA . ARG B 1 129 ? -18.609 -12.055 -3.549 1 97.88 129 ARG B CA 1
ATOM 3246 C C . ARG B 1 129 ? -18.953 -11.375 -2.229 1 97.88 129 ARG B C 1
ATOM 3248 O O . ARG B 1 129 ? -20.109 -11.031 -1.982 1 97.88 129 ARG B O 1
ATOM 3255 N N . LEU B 1 130 ? -18.031 -11.141 -1.404 1 98.38 130 LEU B N 1
ATOM 3256 C CA . LEU B 1 130 ? -18.266 -10.719 -0.029 1 98.38 130 LEU B CA 1
ATOM 3257 C C . LEU B 1 130 ? -18.344 -9.195 0.063 1 98.38 130 LEU B C 1
ATOM 3259 O O . LEU B 1 130 ? -19.047 -8.656 0.916 1 98.38 130 LEU B O 1
ATOM 3263 N N . LYS B 1 131 ? -17.531 -8.484 -0.745 1 98.25 131 LYS B N 1
ATOM 3264 C CA . LYS B 1 131 ? -17.453 -7.027 -0.747 1 98.25 131 LYS B CA 1
ATOM 3265 C C . LYS B 1 131 ? -17.312 -6.484 -2.166 1 98.25 131 LYS B C 1
ATOM 3267 O O . LYS B 1 131 ? -16.234 -6 -2.543 1 98.25 131 LYS B O 1
ATOM 3272 N N . PRO B 1 132 ? -18.359 -6.406 -2.92 1 97.19 132 PRO B N 1
ATOM 3273 C CA . PRO B 1 132 ? -18.281 -6.027 -4.332 1 97.19 132 PRO B CA 1
ATOM 3274 C C . PRO B 1 132 ? -17.766 -4.605 -4.535 1 97.19 132 PRO B C 1
ATOM 3276 O O . PRO B 1 132 ? -17.234 -4.285 -5.602 1 97.19 132 PRO B O 1
ATOM 3279 N N . ASP B 1 133 ? -17.859 -3.752 -3.512 1 96.25 133 ASP B N 1
ATOM 3280 C CA . ASP B 1 133 ? -17.422 -2.365 -3.639 1 96.25 133 ASP B CA 1
ATOM 3281 C C . ASP B 1 133 ? -16.047 -2.158 -2.98 1 96.25 133 ASP B C 1
ATOM 3283 O O . ASP B 1 133 ? -15.672 -1.028 -2.666 1 96.25 133 ASP B O 1
ATOM 3287 N N . ALA B 1 134 ? -15.312 -3.246 -2.775 1 98.06 134 ALA B N 1
ATOM 3288 C CA . ALA B 1 134 ? -14 -3.129 -2.148 1 98.06 134 ALA B CA 1
ATOM 3289 C C . ALA B 1 134 ? -13.078 -2.223 -2.965 1 98.06 134 ALA B C 1
ATOM 3291 O O . ALA B 1 134 ? -12.938 -2.4 -4.176 1 98.06 134 ALA B O 1
ATOM 3292 N N . GLU B 1 135 ? -12.516 -1.241 -2.297 1 97.94 135 GLU B N 1
ATOM 3293 C CA . GLU B 1 135 ? -11.547 -0.362 -2.941 1 97.94 135 GLU B CA 1
ATOM 3294 C C . GLU B 1 135 ? -10.164 -1.004 -2.986 1 97.94 135 GLU B C 1
ATOM 3296 O O . GLU B 1 135 ? -9.469 -0.93 -4.004 1 97.94 135 GLU B O 1
ATOM 3301 N N . VAL B 1 136 ? -9.797 -1.604 -1.903 1 98.81 136 VAL B N 1
ATOM 3302 C CA . VAL B 1 136 ? -8.461 -2.189 -1.786 1 98.81 136 VAL B CA 1
ATOM 3303 C C . VAL B 1 136 ? -8.578 -3.668 -1.42 1 98.81 136 VAL B C 1
ATOM 3305 O O . VAL B 1 136 ? -9.219 -4.02 -0.426 1 98.81 136 VAL B O 1
ATOM 3308 N N . VAL B 1 137 ? -8.047 -4.562 -2.24 1 98.88 137 VAL B N 1
ATOM 3309 C CA . VAL B 1 137 ? -7.973 -6 -1.997 1 98.88 137 VAL B CA 1
ATOM 3310 C C . VAL B 1 137 ? -6.508 -6.438 -1.946 1 98.88 137 VAL B C 1
ATOM 3312 O O . VAL B 1 137 ? -5.711 -6.059 -2.809 1 98.88 137 VAL B O 1
ATOM 3315 N N . PHE B 1 138 ? -6.145 -7.113 -0.881 1 98.88 138 PHE B N 1
ATOM 3316 C CA . PHE B 1 138 ? -4.809 -7.672 -0.707 1 98.88 138 PHE B CA 1
ATOM 3317 C C . PHE B 1 138 ? -4.844 -9.195 -0.814 1 98.88 138 PHE B C 1
ATOM 3319 O O . PHE B 1 138 ? -5.445 -9.867 0.026 1 98.88 138 PHE B O 1
ATOM 3326 N N . GLY B 1 139 ? -4.242 -9.719 -1.893 1 98.31 139 GLY B N 1
ATOM 3327 C CA . GLY B 1 139 ? -4.152 -11.156 -2.072 1 98.31 139 GLY B CA 1
ATOM 3328 C C . GLY B 1 139 ? -2.816 -11.734 -1.643 1 98.31 139 GLY B C 1
ATOM 3329 O O . GLY B 1 139 ? -1.768 -11.312 -2.135 1 98.31 139 GLY B O 1
ATOM 3330 N N . ILE B 1 140 ? -2.865 -12.664 -0.771 1 97.81 140 ILE B N 1
ATOM 3331 C CA . ILE B 1 140 ? -1.666 -13.328 -0.271 1 97.81 140 ILE B CA 1
ATOM 3332 C C . ILE B 1 140 ? -1.631 -14.773 -0.761 1 97.81 140 ILE B C 1
ATOM 3334 O O . ILE B 1 140 ? -2.652 -15.469 -0.748 1 97.81 140 ILE B O 1
ATOM 3338 N N . ILE B 1 141 ? -0.531 -15.172 -1.264 1 95.19 141 ILE B N 1
ATOM 3339 C CA . ILE B 1 141 ? -0.302 -16.594 -1.541 1 95.19 141 ILE B CA 1
ATOM 3340 C C . ILE B 1 141 ? 0.765 -17.141 -0.594 1 95.19 141 ILE B C 1
ATOM 3342 O O . ILE B 1 141 ? 1.921 -16.703 -0.64 1 95.19 141 ILE B O 1
ATOM 3346 N N . MET B 1 142 ? 0.386 -18.016 0.307 1 94.62 142 MET B N 1
ATOM 3347 C CA . MET B 1 142 ? 1.306 -18.672 1.233 1 94.62 142 MET B CA 1
ATOM 3348 C C . MET B 1 142 ? 1.425 -20.156 0.924 1 94.62 142 MET B C 1
ATOM 3350 O O . MET B 1 142 ? 0.503 -20.922 1.2 1 94.62 142 MET B O 1
ATOM 3354 N N . GLY B 1 143 ? 2.43 -20.578 0.365 1 92.69 143 GLY B N 1
ATOM 3355 C CA . GLY B 1 143 ? 2.756 -21.969 0.05 1 92.69 143 GLY B CA 1
ATOM 3356 C C . GLY B 1 143 ? 4.238 -22.266 0.145 1 92.69 143 GLY B C 1
ATOM 3357 O O . GLY B 1 143 ? 4.844 -22.109 1.206 1 92.69 143 GLY B O 1
ATOM 3358 N N . THR B 1 144 ? 4.809 -22.594 -1.054 1 87.06 144 THR B N 1
ATOM 3359 C CA . THR B 1 144 ? 6.258 -22.75 -1.094 1 87.06 144 THR B CA 1
ATOM 3360 C C . THR B 1 144 ? 6.961 -21.438 -0.792 1 87.06 144 THR B C 1
ATOM 3362 O O . THR B 1 144 ? 8.008 -21.422 -0.135 1 87.06 144 THR B O 1
ATOM 3365 N N . GLY B 1 145 ? 6.41 -20.422 -1.21 1 90.81 145 GLY B N 1
ATOM 3366 C CA . GLY B 1 145 ? 6.832 -19.062 -0.894 1 90.81 145 GLY B CA 1
ATOM 3367 C C . GLY B 1 145 ? 5.711 -18.203 -0.351 1 90.81 145 GLY B C 1
ATOM 3368 O O . GLY B 1 145 ? 4.652 -18.719 0.025 1 90.81 145 GLY B O 1
ATOM 3369 N N . VAL B 1 146 ? 6.02 -16.984 -0.114 1 94.69 146 VAL B N 1
ATOM 3370 C CA . VAL B 1 146 ? 5.016 -16.016 0.302 1 94.69 146 VAL B CA 1
ATOM 3371 C C . VAL B 1 146 ? 5.012 -14.836 -0.668 1 94.69 146 VAL B C 1
ATOM 3373 O O . VAL B 1 146 ? 6.004 -14.109 -0.779 1 94.69 146 VAL B O 1
ATOM 3376 N N . GLY B 1 147 ? 3.975 -14.688 -1.47 1 94.25 147 GLY B N 1
ATOM 3377 C CA . GLY B 1 147 ? 3.762 -13.578 -2.389 1 94.25 147 GLY B CA 1
ATOM 3378 C C . GLY B 1 147 ? 2.432 -12.883 -2.184 1 94.25 147 GLY B C 1
ATOM 3379 O O . GLY B 1 147 ? 1.575 -13.367 -1.443 1 94.25 147 GLY B O 1
ATOM 3380 N N . SER B 1 148 ? 2.332 -11.727 -2.775 1 97.44 148 SER B N 1
ATOM 3381 C CA . SER B 1 148 ? 1.068 -11.008 -2.662 1 97.44 148 SER B CA 1
ATOM 3382 C C . SER B 1 148 ? 0.851 -10.086 -3.854 1 97.44 148 SER B C 1
ATOM 3384 O O . SER B 1 148 ? 1.768 -9.859 -4.648 1 97.44 148 SER B O 1
ATOM 3386 N N . GLY B 1 149 ? -0.339 -9.727 -4.043 1 98.06 149 GLY B N 1
ATOM 3387 C CA . GLY B 1 149 ? -0.757 -8.68 -4.961 1 98.06 149 GLY B CA 1
ATOM 3388 C C . GLY B 1 149 ? -1.716 -7.684 -4.336 1 98.06 149 GLY B C 1
ATOM 3389 O O . GLY B 1 149 ? -2.453 -8.023 -3.408 1 98.06 149 GLY B O 1
ATOM 3390 N N . ILE B 1 150 ? -1.66 -6.469 -4.832 1 98.81 150 ILE B N 1
ATOM 3391 C CA . ILE B 1 150 ? -2.51 -5.398 -4.324 1 98.81 150 ILE B CA 1
ATOM 3392 C C . ILE B 1 150 ? -3.383 -4.852 -5.453 1 98.81 150 ILE B C 1
ATOM 3394 O O . ILE B 1 150 ? -2.871 -4.418 -6.484 1 98.81 150 ILE B O 1
ATOM 3398 N N . VAL B 1 151 ? -4.66 -4.949 -5.262 1 98.75 151 VAL B N 1
ATOM 3399 C CA . VAL B 1 151 ? -5.629 -4.418 -6.215 1 98.75 151 VAL B CA 1
ATOM 3400 C C . VAL B 1 151 ? -6.309 -3.184 -5.625 1 98.75 151 VAL B C 1
ATOM 3402 O O . VAL B 1 151 ? -6.859 -3.238 -4.523 1 98.75 151 VAL B O 1
ATOM 3405 N N . VAL B 1 152 ? -6.219 -2.041 -6.305 1 98.69 152 VAL B N 1
ATOM 3406 C CA . VAL B 1 152 ? -6.867 -0.798 -5.906 1 98.69 152 VAL B CA 1
ATOM 3407 C C . VAL B 1 152 ? -7.836 -0.349 -6.996 1 98.69 152 VAL B C 1
ATOM 3409 O O . VAL B 1 152 ? -7.438 -0.136 -8.148 1 98.69 152 VAL B O 1
ATOM 3412 N N . ASN B 1 153 ? -9.062 -0.235 -6.648 1 97.38 153 ASN B N 1
ATOM 3413 C CA . ASN B 1 153 ? -10.117 0.125 -7.59 1 97.38 153 ASN B CA 1
ATOM 3414 C C . ASN B 1 153 ? -10.094 -0.767 -8.828 1 97.38 153 ASN B C 1
ATOM 3416 O O . ASN B 1 153 ? -10.156 -0.273 -9.953 1 97.38 153 ASN B O 1
ATOM 3420 N N . GLY B 1 154 ? -9.836 -2 -8.594 1 97.06 154 GLY B N 1
ATOM 3421 C CA . GLY B 1 154 ? -9.961 -3.027 -9.617 1 97.06 154 GLY B CA 1
ATOM 3422 C C . GLY B 1 154 ? -8.711 -3.203 -10.453 1 97.06 154 GLY B C 1
ATOM 3423 O O . GLY B 1 154 ? -8.664 -4.051 -11.344 1 97.06 154 GLY B O 1
ATOM 3424 N N . LYS B 1 155 ? -7.668 -2.453 -10.148 1 97.38 155 LYS B N 1
ATOM 3425 C CA . LYS B 1 155 ? -6.418 -2.539 -10.898 1 97.38 155 LYS B CA 1
ATOM 3426 C C . LYS B 1 155 ? -5.258 -2.936 -9.992 1 97.38 155 LYS B C 1
ATOM 3428 O O . LYS B 1 155 ? -5.176 -2.488 -8.844 1 97.38 155 LYS B O 1
ATOM 3433 N N . VAL B 1 156 ? -4.379 -3.73 -10.508 1 97.25 156 VAL B N 1
ATOM 3434 C CA . VAL B 1 156 ? -3.246 -4.191 -9.719 1 97.25 156 VAL B CA 1
ATOM 3435 C C . VAL B 1 156 ? -2.158 -3.119 -9.695 1 97.25 156 VAL B C 1
ATOM 3437 O O . VAL B 1 156 ? -2.016 -2.352 -10.648 1 97.25 156 VAL B O 1
ATOM 3440 N N . ILE B 1 157 ? -1.411 -3.037 -8.625 1 97.38 157 ILE B N 1
ATOM 3441 C CA . ILE B 1 157 ? -0.209 -2.215 -8.531 1 97.38 157 ILE B CA 1
ATOM 3442 C C . ILE B 1 157 ? 1.011 -3.037 -8.945 1 97.38 157 ILE B C 1
ATOM 3444 O O . ILE B 1 157 ? 1.443 -3.926 -8.211 1 97.38 157 ILE B O 1
ATOM 3448 N N . ASN B 1 158 ? 1.52 -2.766 -10.094 1 95.31 158 ASN B N 1
ATOM 3449 C CA . ASN B 1 158 ? 2.76 -3.424 -10.492 1 95.31 158 ASN B CA 1
ATOM 3450 C C . ASN B 1 158 ? 3.971 -2.797 -9.805 1 95.31 158 ASN B C 1
ATOM 3452 O O . ASN B 1 158 ? 4.82 -3.504 -9.266 1 95.31 158 ASN B O 1
ATOM 3456 N N . GLY B 1 159 ? 4 -1.404 -9.852 1 96.44 159 GLY B N 1
ATOM 3457 C CA . GLY B 1 159 ? 5.004 -0.664 -9.102 1 96.44 159 GLY B CA 1
ATOM 3458 C C . GLY B 1 159 ? 6.156 -0.185 -9.961 1 96.44 159 GLY B C 1
ATOM 3459 O O . GLY B 1 159 ? 6.352 -0.672 -11.078 1 96.44 159 GLY B O 1
ATOM 3460 N N . CYS B 1 160 ? 6.941 0.713 -9.391 1 97.19 160 CYS B N 1
ATOM 3461 C CA . CYS B 1 160 ? 8.07 1.389 -10.023 1 97.19 160 CYS B CA 1
ATOM 3462 C C . CYS B 1 160 ? 9.117 0.384 -10.492 1 97.19 160 CYS B C 1
ATOM 3464 O O . CYS B 1 160 ? 9.695 0.534 -11.57 1 97.19 160 CYS B O 1
ATOM 3466 N N . HIS B 1 161 ? 9.344 -0.702 -9.734 1 97 161 HIS B N 1
ATOM 3467 C CA . HIS B 1 161 ? 10.375 -1.697 -10.008 1 97 161 HIS B CA 1
ATOM 3468 C C . HIS B 1 161 ? 9.766 -2.99 -10.539 1 97 161 HIS B C 1
ATOM 3470 O O . HIS B 1 161 ? 10.484 -3.918 -10.906 1 97 161 HIS B O 1
ATOM 3476 N N . GLY B 1 162 ? 8.422 -3.055 -10.586 1 95.81 162 GLY B N 1
ATOM 3477 C CA . GLY B 1 162 ? 7.758 -4.305 -10.906 1 95.81 162 GLY B CA 1
ATOM 3478 C C . GLY B 1 162 ? 7.695 -5.266 -9.727 1 95.81 162 GLY B C 1
ATOM 3479 O O . GLY B 1 162 ? 7.555 -6.477 -9.914 1 95.81 162 GLY B O 1
ATOM 3480 N N . ILE B 1 163 ? 7.824 -4.719 -8.539 1 96.38 163 ILE B N 1
ATOM 3481 C CA . ILE B 1 163 ? 7.883 -5.621 -7.395 1 96.38 163 ILE B CA 1
ATOM 3482 C C . ILE B 1 163 ? 6.734 -5.32 -6.438 1 96.38 163 ILE B C 1
ATOM 3484 O O . ILE B 1 163 ? 6.789 -5.684 -5.258 1 96.38 163 ILE B O 1
ATOM 3488 N N . GLY B 1 164 ? 5.688 -4.547 -6.914 1 97.06 164 GLY B N 1
ATOM 3489 C CA . GLY B 1 164 ? 4.516 -4.348 -6.078 1 97.06 164 GLY B CA 1
ATOM 3490 C C . GLY B 1 164 ? 3.953 -5.641 -5.523 1 97.06 164 GLY B C 1
ATOM 3491 O O . GLY B 1 164 ? 3.666 -6.574 -6.277 1 97.06 164 GLY B O 1
ATOM 3492 N N . GLY B 1 165 ? 3.881 -5.695 -4.141 1 96.88 165 GLY B N 1
ATOM 3493 C CA . GLY B 1 165 ? 3.34 -6.887 -3.504 1 96.88 165 GLY B CA 1
ATOM 3494 C C . GLY B 1 165 ? 4.414 -7.832 -2.994 1 96.88 165 GLY B C 1
ATOM 3495 O O . GLY B 1 165 ? 4.105 -8.844 -2.365 1 96.88 165 GLY B O 1
ATOM 3496 N N . GLU B 1 166 ? 5.668 -7.555 -3.195 1 96.5 166 GLU B N 1
ATOM 3497 C CA . GLU B 1 166 ? 6.723 -8.445 -2.727 1 96.5 166 GLU B CA 1
ATOM 3498 C C . GLU B 1 166 ? 6.973 -8.266 -1.231 1 96.5 166 GLU B C 1
ATOM 3500 O O . GLU B 1 166 ? 8.125 -8.203 -0.791 1 96.5 166 GLU B O 1
ATOM 3505 N N . TRP B 1 167 ? 5.867 -8.227 -0.603 1 94.56 167 TRP B N 1
ATOM 3506 C CA . TRP B 1 167 ? 5.773 -8.062 0.845 1 94.56 167 TRP B CA 1
ATOM 3507 C C . TRP B 1 167 ? 6.457 -9.219 1.569 1 94.56 167 TRP B C 1
ATOM 3509 O O . TRP B 1 167 ? 6.922 -9.062 2.701 1 94.56 167 TRP B O 1
ATOM 3519 N N . GLY B 1 168 ? 6.559 -10.406 1 1 96.69 168 GLY B N 1
ATOM 3520 C CA . GLY B 1 168 ? 7.141 -11.609 1.567 1 96.69 168 GLY B CA 1
ATOM 3521 C C . GLY B 1 168 ? 8.633 -11.492 1.814 1 96.69 168 GLY B C 1
ATOM 3522 O O . GLY B 1 168 ? 9.211 -12.305 2.533 1 96.69 168 GLY B O 1
ATOM 3523 N N . HIS B 1 169 ? 9.234 -10.438 1.302 1 97.19 169 HIS B N 1
ATOM 3524 C CA . HIS B 1 169 ? 10.688 -10.297 1.415 1 97.19 169 HIS B CA 1
ATOM 3525 C C . HIS B 1 169 ? 11.055 -9.164 2.367 1 97.19 169 HIS B C 1
ATOM 3527 O O . HIS B 1 169 ? 12.211 -8.742 2.418 1 97.19 169 HIS B O 1
ATOM 3533 N N . ASN B 1 170 ? 10.086 -8.672 3.064 1 97.38 170 ASN B N 1
ATOM 3534 C CA . ASN B 1 170 ? 10.391 -7.848 4.227 1 97.38 170 ASN B CA 1
ATOM 3535 C C . ASN B 1 170 ? 10.898 -8.688 5.395 1 97.38 170 ASN B C 1
ATOM 3537 O O . ASN B 1 170 ? 10.336 -9.75 5.691 1 97.38 170 ASN B O 1
ATOM 3541 N N . VAL B 1 171 ? 11.914 -8.219 6.043 1 95.69 171 VAL B N 1
ATOM 3542 C CA . VAL B 1 171 ? 12.531 -8.953 7.145 1 95.69 171 VAL B CA 1
ATOM 3543 C C . VAL B 1 171 ? 11.656 -8.852 8.391 1 95.69 171 VAL B C 1
ATOM 3545 O O . VAL B 1 171 ? 11.234 -7.758 8.766 1 95.69 171 VAL B O 1
ATOM 3548 N N . ILE B 1 172 ? 11.359 -9.953 9.008 1 94.62 172 ILE B N 1
ATOM 3549 C CA . ILE B 1 172 ? 10.555 -9.969 10.227 1 94.62 172 ILE B CA 1
ATOM 3550 C C . ILE B 1 172 ? 11.383 -10.508 11.391 1 94.62 172 ILE B C 1
ATOM 3552 O O . ILE B 1 172 ? 11.117 -10.195 12.547 1 94.62 172 ILE B O 1
ATOM 3556 N N . GLU B 1 173 ? 12.336 -11.312 11.133 1 93.44 173 GLU B N 1
ATOM 3557 C CA . GLU B 1 173 ? 13.281 -11.844 12.109 1 93.44 173 GLU B CA 1
ATOM 3558 C C . GLU B 1 173 ? 14.719 -11.508 11.727 1 93.44 173 GLU B C 1
ATOM 3560 O O . GLU B 1 173 ? 15.391 -12.297 11.047 1 93.44 173 GLU B O 1
ATOM 3565 N N . PRO B 1 174 ? 15.094 -10.422 12.414 1 88.25 174 PRO B N 1
ATOM 3566 C CA . PRO B 1 174 ? 16.5 -10.125 12.125 1 88.25 174 PRO B CA 1
ATOM 3567 C C . PRO B 1 174 ? 17.438 -11.266 12.5 1 88.25 174 PRO B C 1
ATOM 3569 O O . PRO B 1 174 ? 17.234 -11.906 13.531 1 88.25 174 PRO B O 1
ATOM 3572 N N . ASN B 1 175 ? 18.266 -11.742 11.75 1 90.25 175 ASN B N 1
ATOM 3573 C CA . ASN B 1 175 ? 19.219 -12.836 11.945 1 90.25 175 ASN B CA 1
ATOM 3574 C C . ASN B 1 175 ? 18.547 -14.195 11.727 1 90.25 175 ASN B C 1
ATOM 3576 O O . ASN B 1 175 ? 19.016 -15.211 12.266 1 90.25 175 ASN B O 1
ATOM 3580 N N . GLY B 1 176 ? 17.438 -14.211 11.148 1 93.94 176 GLY B N 1
ATOM 3581 C CA . GLY B 1 176 ? 16.75 -15.453 10.828 1 93.94 176 GLY B CA 1
ATOM 3582 C C . GLY B 1 176 ? 17.406 -16.219 9.695 1 93.94 176 GLY B C 1
ATOM 3583 O O . GLY B 1 176 ? 18.609 -16.078 9.461 1 93.94 176 GLY B O 1
ATOM 3584 N N . ARG B 1 177 ? 16.688 -17.141 9.109 1 94.56 177 ARG B N 1
ATOM 3585 C CA . ARG B 1 177 ? 17.172 -18.031 8.062 1 94.56 177 ARG B CA 1
ATOM 3586 C C . ARG B 1 177 ? 17.516 -17.25 6.789 1 94.56 177 ARG B C 1
ATOM 3588 O O . ARG B 1 177 ? 16.891 -16.219 6.508 1 94.56 177 ARG B O 1
ATOM 3595 N N . ASP B 1 178 ? 18.375 -17.828 6.02 1 95.62 178 ASP B N 1
ATOM 3596 C CA . ASP B 1 178 ? 18.75 -17.234 4.738 1 95.62 178 ASP B CA 1
ATOM 3597 C C . ASP B 1 178 ? 17.578 -17.266 3.75 1 95.62 178 ASP B C 1
ATOM 3599 O O . ASP B 1 178 ? 16.844 -18.25 3.697 1 95.62 178 ASP B O 1
ATOM 3603 N N . CYS B 1 179 ? 17.484 -16.234 3.102 1 95.06 179 CYS B N 1
ATOM 3604 C CA . CYS B 1 179 ? 16.547 -16.172 1.986 1 95.06 179 CYS B CA 1
ATOM 3605 C C . CYS B 1 179 ? 17.281 -16.094 0.656 1 95.06 179 CYS B C 1
ATOM 3607 O O . CYS B 1 179 ? 18.375 -15.531 0.583 1 95.06 179 CYS B O 1
ATOM 3609 N N . TYR B 1 180 ? 16.734 -16.562 -0.378 1 90.31 180 TYR B N 1
ATOM 3610 C CA . TYR B 1 180 ? 17.391 -16.547 -1.68 1 90.31 180 TYR B CA 1
ATOM 3611 C C . TYR B 1 180 ? 17.594 -15.125 -2.172 1 90.31 180 TYR B C 1
ATOM 3613 O O . TYR B 1 180 ? 18.406 -14.875 -3.064 1 90.31 180 TYR B O 1
ATOM 3621 N N . CYS B 1 181 ? 16.875 -14.164 -1.624 1 91.88 181 CYS B N 1
ATOM 3622 C CA . CYS B 1 181 ? 16.953 -12.781 -2.072 1 91.88 181 CYS B CA 1
ATOM 3623 C C . CYS B 1 181 ? 18.188 -12.094 -1.514 1 91.88 181 CYS B C 1
ATOM 3625 O O . CYS B 1 181 ? 18.438 -10.922 -1.799 1 91.88 181 CYS B O 1
ATOM 3627 N N . GLY B 1 182 ? 18.891 -12.75 -0.683 1 93.25 182 GLY B N 1
ATOM 3628 C CA . GLY B 1 182 ? 20.141 -12.219 -0.132 1 93.25 182 GLY B CA 1
ATOM 3629 C C . GLY B 1 182 ? 19.984 -11.688 1.281 1 93.25 182 GLY B C 1
ATOM 3630 O O . GLY B 1 182 ? 20.969 -11.336 1.929 1 93.25 182 GLY B O 1
ATOM 3631 N N . LYS B 1 183 ? 18.766 -11.695 1.823 1 94.88 183 LYS B N 1
ATOM 3632 C CA . LYS B 1 183 ? 18.516 -11.242 3.191 1 94.88 183 LYS B CA 1
ATOM 3633 C C . LYS B 1 183 ? 18.266 -12.43 4.121 1 94.88 183 LYS B C 1
ATOM 3635 O O . LYS B 1 183 ? 18.219 -13.578 3.674 1 94.88 183 LYS B O 1
ATOM 3640 N N . LYS B 1 184 ? 18.141 -12.07 5.371 1 95.56 184 LYS B N 1
ATOM 3641 C CA . LYS B 1 184 ? 17.828 -13.078 6.379 1 95.56 184 LYS B CA 1
ATOM 3642 C C . LYS B 1 184 ? 16.516 -12.766 7.09 1 95.56 184 LYS B C 1
ATOM 3644 O O . LYS B 1 184 ? 16.266 -11.609 7.441 1 95.56 184 LYS B O 1
ATOM 3649 N N . GLY B 1 185 ? 15.805 -13.789 7.273 1 96.19 185 GLY B N 1
ATOM 3650 C CA . GLY B 1 185 ? 14.633 -13.672 8.133 1 96.19 185 GLY B CA 1
ATOM 3651 C C . GLY B 1 185 ? 13.469 -12.969 7.469 1 96.19 185 GLY B C 1
ATOM 3652 O O . GLY B 1 185 ? 12.688 -12.289 8.133 1 96.19 185 GLY B O 1
ATOM 3653 N N . CYS B 1 186 ? 13.391 -13.117 6.113 1 97.44 186 CYS B N 1
ATOM 3654 C CA . CYS B 1 186 ? 12.227 -12.594 5.41 1 97.44 186 CYS B CA 1
ATOM 3655 C C . CYS B 1 186 ? 10.953 -13.305 5.863 1 97.44 186 CYS B C 1
ATOM 3657 O O . CYS B 1 186 ? 11 -14.445 6.32 1 97.44 186 CYS B O 1
ATOM 3659 N N . LEU B 1 187 ? 9.836 -12.648 5.711 1 97.62 187 LEU B N 1
ATOM 3660 C CA . LEU B 1 187 ? 8.531 -13.227 6.008 1 97.62 187 LEU B CA 1
ATOM 3661 C C . LEU B 1 187 ? 8.398 -14.609 5.371 1 97.62 187 LEU B C 1
ATOM 3663 O O . LEU B 1 187 ? 7.887 -15.539 6 1 97.62 187 LEU B O 1
ATOM 3667 N N . GLU B 1 188 ? 8.852 -14.75 4.168 1 96.88 188 GLU B N 1
ATOM 3668 C CA . GLU B 1 188 ? 8.773 -16 3.426 1 96.88 188 GLU B CA 1
ATOM 3669 C C . GLU B 1 188 ? 9.484 -17.141 4.168 1 96.88 188 GLU B C 1
ATOM 3671 O O . GLU B 1 188 ? 8.984 -18.266 4.223 1 96.88 188 GLU B O 1
ATOM 3676 N N . THR B 1 189 ? 10.625 -16.875 4.758 1 96.44 189 THR B N 1
ATOM 3677 C CA . THR B 1 189 ? 11.406 -17.906 5.43 1 96.44 189 THR B CA 1
ATOM 3678 C C . THR B 1 189 ? 10.742 -18.328 6.734 1 96.44 189 THR B C 1
ATOM 3680 O O . THR B 1 189 ? 11.094 -19.359 7.309 1 96.44 189 THR B O 1
ATOM 3683 N N . VAL B 1 190 ? 9.766 -17.578 7.172 1 96.44 190 VAL B N 1
ATOM 3684 C CA . VAL B 1 190 ? 9.133 -17.844 8.461 1 96.44 190 VAL B CA 1
ATOM 3685 C C . VAL B 1 190 ? 7.75 -18.453 8.234 1 96.44 190 VAL B C 1
ATOM 3687 O O . VAL B 1 190 ? 7.387 -19.438 8.883 1 96.44 190 VAL B O 1
ATOM 3690 N N . MET B 1 191 ? 7.051 -17.938 7.223 1 95.69 191 MET B N 1
ATOM 3691 C CA . MET B 1 191 ? 5.621 -18.219 7.148 1 95.69 191 MET B CA 1
ATOM 3692 C C . MET B 1 191 ? 5.324 -19.203 6.02 1 95.69 191 MET B C 1
ATOM 3694 O O . MET B 1 191 ? 4.211 -19.734 5.922 1 95.69 191 MET B O 1
ATOM 3698 N N . SER B 1 192 ? 6.266 -19.484 5.164 1 96.44 192 SER B N 1
ATOM 3699 C CA . SER B 1 192 ? 6.031 -20.438 4.09 1 96.44 192 SER B CA 1
ATOM 3700 C C . SER B 1 192 ? 5.941 -21.859 4.637 1 96.44 192 SER B C 1
ATOM 3702 O O . SER B 1 192 ? 6.328 -22.125 5.773 1 96.44 192 SER B O 1
ATOM 3704 N N . GLY B 1 193 ? 5.371 -22.75 3.785 1 96.5 193 GLY B N 1
ATOM 3705 C CA . GLY B 1 193 ? 5.352 -24.141 4.18 1 96.5 193 GLY B CA 1
ATOM 3706 C C . GLY B 1 193 ? 6.715 -24.672 4.582 1 96.5 193 GLY B C 1
ATOM 3707 O O . GLY B 1 193 ? 6.875 -25.234 5.668 1 96.5 193 GLY B O 1
ATOM 3708 N N . LYS B 1 194 ? 7.691 -24.375 3.814 1 95.5 194 LYS B N 1
ATOM 3709 C CA . LYS B 1 194 ? 9.055 -24.828 4.086 1 95.5 194 LYS B CA 1
ATOM 3710 C C . LYS B 1 194 ? 9.609 -24.156 5.344 1 95.5 194 LYS B C 1
ATOM 3712 O O . LYS B 1 194 ? 10.375 -24.766 6.094 1 95.5 194 LYS B O 1
ATOM 3717 N N . GLY B 1 195 ? 9.25 -22.906 5.52 1 96.5 195 GLY B N 1
ATOM 3718 C CA . GLY B 1 195 ? 9.68 -22.219 6.727 1 96.5 195 GLY B CA 1
ATOM 3719 C C . GLY B 1 195 ? 9.133 -22.844 7.996 1 96.5 195 GLY B C 1
ATOM 3720 O O . GLY B 1 195 ? 9.867 -23.016 8.969 1 96.5 195 GLY B O 1
ATOM 3721 N N . LEU B 1 196 ? 7.906 -23.219 7.945 1 97.75 196 LEU B N 1
ATOM 3722 C CA . LEU B 1 196 ? 7.258 -23.828 9.102 1 97.75 196 LEU B CA 1
ATOM 3723 C C . LEU B 1 196 ? 7.793 -25.234 9.352 1 97.75 196 LEU B C 1
ATOM 3725 O O . LEU B 1 196 ? 8.031 -25.609 10.5 1 97.75 196 LEU B O 1
ATOM 3729 N N . GLU B 1 197 ? 7.98 -25.953 8.281 1 98.06 197 GLU B N 1
ATOM 3730 C CA . GLU B 1 197 ? 8.586 -27.281 8.406 1 98.06 197 GLU B CA 1
ATOM 3731 C C . GLU B 1 197 ? 9.977 -27.203 9.023 1 98.06 197 GLU B C 1
ATOM 3733 O O . GLU B 1 197 ? 10.312 -27.984 9.914 1 98.06 197 GLU B O 1
ATOM 3738 N N . ALA B 1 198 ? 10.766 -26.25 8.594 1 97.31 198 ALA B N 1
ATOM 3739 C CA . ALA B 1 198 ? 12.117 -26.062 9.117 1 97.31 198 ALA B CA 1
ATOM 3740 C C . ALA B 1 198 ? 12.086 -25.734 10.602 1 97.31 198 ALA B C 1
ATOM 3742 O O . ALA B 1 198 ? 12.93 -26.188 11.375 1 97.31 198 ALA B O 1
ATOM 3743 N N . TYR B 1 199 ? 11.18 -24.922 11.008 1 97.56 199 TYR B N 1
ATOM 3744 C CA . TYR B 1 199 ? 11.055 -24.547 12.406 1 97.56 199 TYR B CA 1
ATOM 3745 C C . TYR B 1 199 ? 10.727 -25.766 13.266 1 97.56 199 TYR B C 1
ATOM 3747 O O . TYR B 1 199 ? 11.336 -25.969 14.32 1 97.56 199 TYR B O 1
ATOM 3755 N N . TYR B 1 200 ? 9.773 -26.547 12.805 1 98.5 200 TYR B N 1
ATOM 3756 C CA . TYR B 1 200 ? 9.422 -27.766 13.523 1 98.5 200 TYR B CA 1
ATOM 3757 C C . TYR B 1 200 ? 10.625 -28.703 13.633 1 98.5 200 TYR B C 1
ATOM 3759 O O . TYR B 1 200 ? 10.852 -29.297 14.688 1 98.5 200 TYR B O 1
ATOM 3767 N N . GLN B 1 201 ? 11.328 -28.812 12.578 1 98.38 201 GLN B N 1
ATOM 3768 C CA . GLN B 1 201 ? 12.531 -29.641 12.578 1 98.38 201 GLN B CA 1
ATOM 3769 C C . GLN B 1 201 ? 13.547 -29.125 13.602 1 98.38 201 GLN B C 1
ATOM 3771 O O . GLN B 1 201 ? 14.195 -29.922 14.281 1 98.38 201 GLN B O 1
ATOM 3776 N N . GLN B 1 202 ? 13.695 -27.906 13.633 1 97.5 202 GLN B N 1
ATOM 3777 C CA . GLN B 1 202 ? 14.609 -27.312 14.602 1 97.5 202 GLN B CA 1
ATOM 3778 C C . GLN B 1 202 ? 14.211 -27.656 16.031 1 97.5 202 GLN B C 1
ATOM 3780 O O . GLN B 1 202 ? 15.07 -27.891 16.875 1 97.5 202 GLN B O 1
ATOM 3785 N N . LEU B 1 203 ? 12.93 -27.719 16.25 1 97.88 203 LEU B N 1
ATOM 3786 C CA . LEU B 1 203 ? 12.414 -27.984 17.594 1 97.88 203 LEU B CA 1
ATOM 3787 C C . LEU B 1 203 ? 12.562 -29.469 17.938 1 97.88 203 LEU B C 1
ATOM 3789 O O . LEU B 1 203 ? 12.82 -29.812 19.094 1 97.88 203 LEU B O 1
ATOM 3793 N N . THR B 1 204 ? 12.422 -30.328 16.938 1 98.25 204 THR B N 1
ATOM 3794 C CA . THR B 1 204 ? 12.18 -31.734 17.281 1 98.25 204 THR B CA 1
ATOM 3795 C C . THR B 1 204 ? 13.273 -32.625 16.703 1 98.25 204 THR B C 1
ATOM 3797 O O . THR B 1 204 ? 13.406 -33.781 17.094 1 98.25 204 THR B O 1
ATOM 3800 N N . GLY B 1 205 ? 13.891 -32.094 15.664 1 97.94 205 GLY B N 1
ATOM 3801 C CA . GLY B 1 205 ? 14.82 -32.938 14.914 1 97.94 205 GLY B CA 1
ATOM 3802 C C . GLY B 1 205 ? 14.156 -33.75 13.844 1 97.94 205 GLY B C 1
ATOM 3803 O O . GLY B 1 205 ? 14.828 -34.438 13.07 1 97.94 205 GLY B O 1
ATOM 3804 N N . GLN B 1 206 ? 12.859 -33.656 13.672 1 97.81 206 GLN B N 1
ATOM 3805 C CA . GLN B 1 206 ? 12.102 -34.469 12.711 1 97.81 206 GLN B CA 1
ATOM 3806 C C . GLN B 1 206 ? 11.703 -33.625 11.492 1 97.81 206 GLN B C 1
ATOM 3808 O O . GLN B 1 206 ? 11.227 -32.5 11.633 1 97.81 206 GLN B O 1
ATOM 3813 N N . ASN B 1 207 ? 11.938 -34.219 10.359 1 97.31 207 ASN B N 1
ATOM 3814 C CA . ASN B 1 207 ? 11.461 -33.625 9.125 1 97.31 207 ASN B CA 1
ATOM 3815 C C . ASN B 1 207 ? 10.062 -34.125 8.758 1 97.31 207 ASN B C 1
ATOM 3817 O O . ASN B 1 207 ? 9.891 -35.281 8.406 1 97.31 207 ASN B O 1
ATOM 3821 N N . LEU B 1 208 ? 9.094 -33.312 8.891 1 97.75 208 LEU B N 1
ATOM 3822 C CA . LEU B 1 208 ? 7.711 -33.656 8.586 1 97.75 208 LEU B CA 1
ATOM 3823 C C . LEU B 1 208 ? 7.078 -32.625 7.648 1 97.75 208 LEU B C 1
ATOM 3825 O O . LEU B 1 208 ? 7.328 -31.438 7.777 1 97.75 208 LEU B O 1
ATOM 3829 N N . PRO B 1 209 ? 6.242 -33.188 6.766 1 97.5 209 PRO B N 1
ATOM 3830 C CA . PRO B 1 209 ? 5.48 -32.219 5.961 1 97.5 209 PRO B CA 1
ATOM 3831 C C . PRO B 1 209 ? 4.48 -31.406 6.789 1 97.5 209 PRO B C 1
ATOM 3833 O O . PRO B 1 209 ? 3.994 -31.891 7.812 1 97.5 209 PRO B O 1
ATOM 3836 N N . LEU B 1 210 ? 4.168 -30.234 6.32 1 97.31 210 LEU B N 1
ATOM 3837 C CA . LEU B 1 210 ? 3.354 -29.281 7.066 1 97.31 210 LEU B CA 1
ATOM 3838 C C . LEU B 1 210 ? 2.006 -29.891 7.434 1 97.31 210 LEU B C 1
ATOM 3840 O O . LEU B 1 210 ? 1.549 -29.766 8.57 1 97.31 210 LEU B O 1
ATOM 3844 N N . PRO B 1 211 ? 1.347 -30.641 6.504 1 97.5 211 PRO B N 1
ATOM 3845 C CA . PRO B 1 211 ? 0.062 -31.219 6.895 1 97.5 211 PRO B CA 1
ATOM 3846 C C . PRO B 1 211 ? 0.177 -32.156 8.102 1 97.5 211 PRO B C 1
ATOM 3848 O O . PRO B 1 211 ? -0.72 -32.188 8.945 1 97.5 211 PRO B O 1
ATOM 3851 N N . GLU B 1 212 ? 1.214 -32.812 8.211 1 98.38 212 GLU B N 1
ATOM 3852 C CA . GLU B 1 212 ? 1.423 -33.719 9.352 1 98.38 212 GLU B CA 1
ATOM 3853 C C . GLU B 1 212 ? 1.684 -32.906 10.625 1 98.38 212 GLU B C 1
ATOM 3855 O O . GLU B 1 212 ? 1.226 -33.281 11.711 1 98.38 212 GLU B O 1
ATOM 3860 N N . ILE B 1 213 ? 2.428 -31.875 10.531 1 98.44 213 ILE B N 1
ATOM 3861 C CA . ILE B 1 213 ? 2.703 -31.016 11.664 1 98.44 213 ILE B CA 1
ATOM 3862 C C . ILE B 1 213 ? 1.395 -30.438 12.203 1 98.44 213 ILE B C 1
ATOM 3864 O O . ILE B 1 213 ? 1.165 -30.406 13.414 1 98.44 213 ILE B O 1
ATOM 3868 N N . VAL B 1 214 ? 0.534 -29.984 11.312 1 98.44 214 VAL B N 1
ATOM 3869 C CA . VAL B 1 214 ? -0.763 -29.422 11.688 1 98.44 214 VAL B CA 1
ATOM 3870 C C . VAL B 1 214 ? -1.596 -30.484 12.406 1 98.44 214 VAL B C 1
ATOM 3872 O O . VAL B 1 214 ? -2.207 -30.203 13.438 1 98.44 214 VAL B O 1
ATOM 3875 N N . ALA B 1 215 ? -1.569 -31.656 11.844 1 98.44 215 ALA B N 1
ATOM 3876 C CA . ALA B 1 215 ? -2.305 -32.75 12.469 1 98.44 215 ALA B CA 1
ATOM 3877 C C . ALA B 1 215 ? -1.797 -33.031 13.883 1 98.44 215 ALA B C 1
ATOM 3879 O O . ALA B 1 215 ? -2.588 -33.25 14.797 1 98.44 215 ALA B O 1
ATOM 3880 N N . LYS B 1 216 ? -0.554 -33.031 14.039 1 98.38 216 LYS B N 1
ATOM 3881 C CA . LYS B 1 216 ? 0.042 -33.25 15.359 1 98.38 216 LYS B CA 1
ATOM 3882 C C . LYS B 1 216 ? -0.345 -32.125 16.328 1 98.38 216 LYS B C 1
ATOM 3884 O O . LYS B 1 216 ? -0.63 -32.406 17.5 1 98.38 216 LYS B O 1
ATOM 3889 N N . ALA B 1 217 ? -0.28 -30.938 15.875 1 98.44 217 ALA B N 1
ATOM 3890 C CA . ALA B 1 217 ? -0.692 -29.812 16.703 1 98.44 217 ALA B CA 1
ATOM 3891 C C . ALA B 1 217 ? -2.123 -29.984 17.203 1 98.44 217 ALA B C 1
ATOM 3893 O O . ALA B 1 217 ? -2.408 -29.781 18.391 1 98.44 217 ALA B O 1
ATOM 3894 N N . ARG B 1 218 ? -2.982 -30.422 16.328 1 98.06 218 ARG B N 1
ATOM 3895 C CA . ARG B 1 218 ? -4.395 -30.594 16.656 1 98.06 218 ARG B CA 1
ATOM 3896 C C . ARG B 1 218 ? -4.578 -31.734 17.656 1 98.06 218 ARG B C 1
ATOM 3898 O O . ARG B 1 218 ? -5.57 -31.766 18.391 1 98.06 218 ARG B O 1
ATOM 3905 N N . LEU B 1 219 ? -3.641 -32.531 17.703 1 98.25 219 LEU B N 1
ATOM 3906 C CA . LEU B 1 219 ? -3.68 -33.656 18.641 1 98.25 219 LEU B CA 1
ATOM 3907 C C . LEU B 1 219 ? -2.949 -33.312 19.922 1 98.25 219 LEU B C 1
ATOM 3909 O O . LEU B 1 219 ? -2.762 -34.156 20.797 1 98.25 219 LEU B O 1
ATOM 3913 N N . GLY B 1 220 ? -2.445 -32.094 20.016 1 98.06 220 GLY B N 1
ATOM 3914 C CA . GLY B 1 220 ? -1.899 -31.609 21.266 1 98.06 220 GLY B CA 1
ATOM 3915 C C . GLY B 1 220 ? -0.385 -31.672 21.328 1 98.06 220 GLY B C 1
ATOM 3916 O O . GLY B 1 220 ? 0.213 -31.438 22.375 1 98.06 220 GLY B O 1
ATOM 3917 N N . ASP B 1 221 ? 0.225 -31.984 20.219 1 98.25 221 ASP B N 1
ATOM 3918 C CA . ASP B 1 221 ? 1.684 -31.969 20.188 1 98.25 221 ASP B CA 1
ATOM 3919 C C . ASP B 1 221 ? 2.225 -30.578 20.484 1 98.25 221 ASP B C 1
ATOM 3921 O O . ASP B 1 221 ? 1.934 -29.625 19.75 1 98.25 221 ASP B O 1
ATOM 3925 N N . GLU B 1 222 ? 3.082 -30.469 21.469 1 98.44 222 GLU B N 1
ATOM 3926 C CA . GLU B 1 222 ? 3.539 -29.172 21.938 1 98.44 222 GLU B CA 1
ATOM 3927 C C . GLU B 1 222 ? 4.344 -28.438 20.859 1 98.44 222 GLU B C 1
ATOM 3929 O O . GLU B 1 222 ? 4.184 -27.234 20.672 1 98.44 222 GLU B O 1
ATOM 3934 N N . ASP B 1 223 ? 5.211 -29.188 20.188 1 98.56 223 ASP B N 1
ATOM 3935 C CA . ASP B 1 223 ? 6.047 -28.562 19.156 1 98.56 223 ASP B CA 1
ATOM 3936 C C . ASP B 1 223 ? 5.219 -28.172 17.938 1 98.56 223 ASP B C 1
ATOM 3938 O O . ASP B 1 223 ? 5.496 -27.156 17.297 1 98.56 223 ASP B O 1
ATOM 3942 N N . GLY B 1 224 ? 4.207 -29.016 17.609 1 98.44 224 GLY B N 1
ATOM 3943 C CA . GLY B 1 224 ? 3.26 -28.625 16.578 1 98.44 224 GLY B CA 1
ATOM 394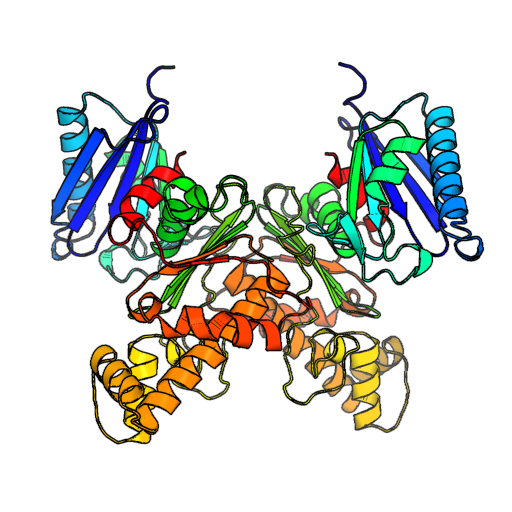4 C C . GLY B 1 224 ? 2.506 -27.344 16.906 1 98.44 224 GLY B C 1
ATOM 3945 O O . GLY B 1 224 ? 2.361 -26.469 16.047 1 98.44 224 GLY B O 1
ATOM 3946 N N . ILE B 1 225 ? 2.1 -27.281 18.172 1 98.56 225 ILE B N 1
ATOM 3947 C CA . ILE B 1 225 ? 1.369 -26.109 18.641 1 98.56 225 ILE B CA 1
ATOM 3948 C C . ILE B 1 225 ? 2.271 -24.875 18.578 1 98.56 225 ILE B C 1
ATOM 3950 O O . ILE B 1 225 ? 1.842 -23.812 18.141 1 98.56 225 ILE B O 1
ATOM 3954 N N . LYS B 1 226 ? 3.498 -25.047 18.953 1 98.5 226 LYS B N 1
ATOM 3955 C CA . LYS B 1 226 ? 4.461 -23.953 18.875 1 98.5 226 LYS B CA 1
ATOM 3956 C C . LYS B 1 226 ? 4.645 -23.484 17.422 1 98.5 226 LYS B C 1
ATOM 3958 O O . LYS B 1 226 ? 4.75 -22.297 17.156 1 98.5 226 LYS B O 1
ATOM 3963 N N . THR B 1 227 ? 4.699 -24.422 16.562 1 98.44 227 THR B N 1
ATOM 3964 C CA . THR B 1 227 ? 4.902 -24.125 15.148 1 98.44 227 THR B CA 1
ATOM 3965 C C . THR B 1 227 ? 3.713 -23.359 14.578 1 98.44 227 THR B C 1
ATOM 3967 O O . THR B 1 227 ? 3.889 -22.344 13.906 1 98.44 227 THR B O 1
ATOM 3970 N N . LEU B 1 228 ? 2.52 -23.766 14.898 1 98.06 228 LEU B N 1
ATOM 3971 C CA . LEU B 1 228 ? 1.323 -23.078 14.43 1 98.06 228 LEU B CA 1
ATOM 3972 C C . LEU B 1 228 ? 1.207 -21.703 15.062 1 98.06 228 LEU B C 1
ATOM 3974 O O . LEU B 1 228 ? 0.801 -20.734 14.406 1 98.06 228 LEU B O 1
ATOM 3978 N N . SER B 1 229 ? 1.565 -21.656 16.328 1 98.25 229 SER B N 1
ATOM 3979 C CA . SER B 1 229 ? 1.526 -20.375 17.016 1 98.25 229 SER B CA 1
ATOM 3980 C C . SER B 1 229 ? 2.475 -19.375 16.375 1 98.25 229 SER B C 1
ATOM 3982 O O . SER B 1 229 ? 2.143 -18.188 16.234 1 98.25 229 SER B O 1
ATOM 3984 N N . ARG B 1 230 ? 3.625 -19.859 15.992 1 97 230 ARG B N 1
ATOM 3985 C CA . ARG B 1 230 ? 4.59 -19.016 15.305 1 97 230 ARG B CA 1
ATOM 3986 C C . ARG B 1 230 ? 4.004 -18.453 14.008 1 97 230 ARG B C 1
ATOM 3988 O O . ARG B 1 230 ? 4.168 -17.266 13.703 1 97 230 ARG B O 1
ATOM 3995 N N . MET B 1 231 ? 3.375 -19.328 13.273 1 97.31 231 MET B N 1
ATOM 3996 C CA . MET B 1 231 ? 2.748 -18.922 12.023 1 97.31 231 MET B CA 1
ATOM 3997 C C . MET B 1 231 ? 1.687 -17.859 12.273 1 97.31 231 MET B C 1
ATOM 3999 O O . MET B 1 231 ? 1.68 -16.812 11.609 1 97.31 231 MET B O 1
ATOM 4003 N N . ILE B 1 232 ? 0.846 -18.062 13.25 1 98.06 232 ILE B N 1
ATOM 4004 C CA . ILE B 1 232 ? -0.292 -17.188 13.539 1 98.06 232 ILE B CA 1
ATOM 4005 C C . ILE B 1 232 ? 0.204 -15.844 14.047 1 98.06 232 ILE B C 1
ATOM 4007 O O . ILE B 1 232 ? -0.282 -14.797 13.617 1 98.06 232 ILE B O 1
ATOM 4011 N N . GLU B 1 233 ? 1.173 -15.867 14.883 1 97.62 233 GLU B N 1
ATOM 4012 C CA . GLU B 1 233 ? 1.722 -14.633 15.453 1 97.62 233 GLU B CA 1
ATOM 4013 C C . GLU B 1 233 ? 2.449 -13.812 14.391 1 97.62 233 GLU B C 1
ATOM 4015 O O . GLU B 1 233 ? 2.311 -12.594 14.344 1 97.62 233 GLU B O 1
ATOM 4020 N N . THR B 1 234 ? 3.232 -14.516 13.602 1 97.44 234 THR B N 1
ATOM 4021 C CA . THR B 1 234 ? 3.934 -13.828 12.523 1 97.44 234 THR B CA 1
ATOM 4022 C C . THR B 1 234 ? 2.943 -13.25 11.516 1 97.44 234 THR B C 1
ATOM 4024 O O . THR B 1 234 ? 3.1 -12.109 11.062 1 97.44 234 THR B O 1
ATOM 4027 N N . PHE B 1 235 ? 1.931 -14.023 11.227 1 98.19 235 PHE B N 1
ATOM 4028 C CA . PHE B 1 235 ? 0.871 -13.555 10.336 1 98.19 235 PHE B CA 1
ATOM 4029 C C . PHE B 1 235 ? 0.207 -12.305 10.898 1 98.19 235 PHE B C 1
ATOM 4031 O O . PHE B 1 235 ? 0.036 -11.312 10.188 1 98.19 235 PHE B O 1
ATOM 4038 N N . GLY B 1 236 ? -0.144 -12.344 12.148 1 98.31 236 GLY B N 1
ATOM 4039 C CA . GLY B 1 236 ? -0.777 -11.211 12.797 1 98.31 236 GLY B CA 1
ATOM 4040 C C . GLY B 1 236 ? 0.047 -9.938 12.711 1 98.31 236 GLY B C 1
ATOM 4041 O O . GLY B 1 236 ? -0.471 -8.883 12.352 1 98.31 236 GLY B O 1
ATOM 4042 N N . LEU B 1 237 ? 1.298 -10.086 13 1 97.19 237 LEU B N 1
ATOM 4043 C CA . LEU B 1 237 ? 2.199 -8.938 12.969 1 97.19 237 LEU B CA 1
ATOM 4044 C C . LEU B 1 237 ? 2.346 -8.398 11.555 1 97.19 237 LEU B C 1
ATOM 4046 O O . LEU B 1 237 ? 2.168 -7.199 11.32 1 97.19 237 LEU B O 1
ATOM 4050 N N . ALA B 1 238 ? 2.639 -9.266 10.625 1 97.75 238 ALA B N 1
ATOM 4051 C CA . ALA B 1 238 ? 2.922 -8.859 9.25 1 97.75 238 ALA B CA 1
ATOM 4052 C C . ALA B 1 238 ? 1.688 -8.258 8.594 1 97.75 238 ALA B C 1
ATOM 4054 O O . ALA B 1 238 ? 1.782 -7.234 7.906 1 97.75 238 ALA B O 1
ATOM 4055 N N . VAL B 1 239 ? 0.554 -8.82 8.805 1 98.5 239 VAL B N 1
ATOM 4056 C CA . VAL B 1 239 ? -0.686 -8.367 8.188 1 98.5 239 VAL B CA 1
ATOM 4057 C C . VAL B 1 239 ? -1.139 -7.062 8.828 1 98.5 239 VAL B C 1
ATOM 4059 O O . VAL B 1 239 ? -1.669 -6.18 8.148 1 98.5 239 VAL B O 1
ATOM 4062 N N . SER B 1 240 ? -0.94 -6.902 10.133 1 98.38 240 SER B N 1
ATOM 4063 C CA . SER B 1 240 ? -1.286 -5.637 10.773 1 98.38 240 SER B CA 1
ATOM 4064 C C . SER B 1 240 ? -0.525 -4.477 10.148 1 98.38 240 SER B C 1
ATOM 4066 O O . SER B 1 240 ? -1.065 -3.375 10.008 1 98.38 240 SER B O 1
ATOM 4068 N N . GLN B 1 241 ? 0.704 -4.715 9.797 1 98 241 GLN B N 1
ATOM 4069 C CA . GLN B 1 241 ? 1.511 -3.67 9.172 1 98 241 GLN B CA 1
ATOM 4070 C C . GLN B 1 241 ? 0.951 -3.283 7.809 1 98 241 GLN B C 1
ATOM 4072 O O . GLN B 1 241 ? 1.001 -2.113 7.418 1 98 241 GLN B O 1
ATOM 4077 N N . ILE B 1 242 ? 0.402 -4.25 7.094 1 98.62 242 ILE B N 1
ATOM 4078 C CA . ILE B 1 242 ? -0.253 -3.996 5.816 1 98.62 242 ILE B CA 1
ATOM 4079 C C . ILE B 1 242 ? -1.524 -3.18 6.039 1 98.62 242 ILE B C 1
ATOM 4081 O O . ILE B 1 242 ? -1.775 -2.201 5.336 1 98.62 242 ILE B O 1
ATOM 4085 N N . ILE B 1 243 ? -2.262 -3.555 7.086 1 98.69 243 ILE B N 1
ATOM 4086 C CA . ILE B 1 243 ? -3.508 -2.852 7.367 1 98.69 243 ILE B CA 1
ATOM 4087 C C . ILE B 1 243 ? -3.205 -1.421 7.809 1 98.69 243 ILE B C 1
ATOM 4089 O O . ILE B 1 243 ? -3.846 -0.473 7.348 1 98.69 243 ILE B O 1
ATOM 4093 N N . ASN B 1 244 ? -2.193 -1.218 8.578 1 98.12 244 ASN B N 1
ATOM 4094 C CA . ASN B 1 244 ? -1.81 0.122 9.016 1 98.12 244 ASN B CA 1
ATOM 4095 C C . ASN B 1 244 ? -1.314 0.968 7.844 1 98.12 244 ASN B C 1
ATOM 4097 O O . ASN B 1 244 ? -1.292 2.197 7.93 1 98.12 244 ASN B O 1
ATOM 4101 N N . THR B 1 245 ? -0.937 0.333 6.754 1 98 245 THR B N 1
ATOM 4102 C CA . THR B 1 245 ? -0.341 1.042 5.625 1 98 245 THR B CA 1
ATOM 4103 C C . THR B 1 245 ? -1.376 1.284 4.531 1 98 245 THR B C 1
ATOM 4105 O O . THR B 1 245 ? -1.653 2.432 4.176 1 98 245 THR B O 1
ATOM 4108 N N . ILE B 1 246 ? -2.045 0.179 4.094 1 98.56 246 ILE B N 1
ATOM 4109 C CA . ILE B 1 246 ? -2.926 0.365 2.943 1 98.56 246 ILE B CA 1
ATOM 4110 C C . ILE B 1 246 ? -4.371 0.079 3.348 1 98.56 246 ILE B C 1
ATOM 4112 O O . ILE B 1 246 ? -5.297 0.32 2.57 1 98.56 246 ILE B O 1
ATOM 4116 N N . ASP B 1 247 ? -4.648 -0.496 4.477 1 98.62 247 ASP B N 1
ATOM 4117 C CA . ASP B 1 247 ? -5.957 -0.633 5.109 1 98.62 247 ASP B CA 1
ATOM 4118 C C . ASP B 1 247 ? -6.965 -1.261 4.148 1 98.62 247 ASP B C 1
ATOM 4120 O O . ASP B 1 247 ? -8.016 -0.676 3.877 1 98.62 247 ASP B O 1
ATOM 4124 N N . PRO B 1 248 ? -6.645 -2.506 3.695 1 98.88 248 PRO B N 1
ATOM 4125 C CA . PRO B 1 248 ? -7.504 -3.152 2.701 1 98.88 248 PRO B CA 1
ATOM 4126 C C . PRO B 1 248 ? -8.891 -3.492 3.25 1 98.88 248 PRO B C 1
ATOM 4128 O O . PRO B 1 248 ? -9.047 -3.678 4.461 1 98.88 248 PRO B O 1
ATOM 4131 N N . ASP B 1 249 ? -9.852 -3.604 2.32 1 98.75 249 ASP B N 1
ATOM 4132 C CA . ASP B 1 249 ? -11.195 -4.066 2.641 1 98.75 249 ASP B CA 1
ATOM 4133 C C . ASP B 1 249 ? -11.219 -5.574 2.873 1 98.75 249 ASP B C 1
ATOM 4135 O O . ASP B 1 249 ? -11.898 -6.059 3.781 1 98.75 249 ASP B O 1
ATOM 4139 N N . VAL B 1 250 ? -10.461 -6.246 2.02 1 98.88 250 VAL B N 1
ATOM 4140 C CA . VAL B 1 250 ? -10.445 -7.703 2.035 1 98.88 250 VAL B CA 1
ATOM 4141 C C . VAL B 1 250 ? -9.008 -8.203 1.859 1 98.88 250 VAL B C 1
ATOM 4143 O O . VAL B 1 250 ? -8.258 -7.68 1.032 1 98.88 250 VAL B O 1
ATOM 4146 N N . ILE B 1 251 ? -8.656 -9.133 2.646 1 98.81 251 ILE B N 1
ATOM 4147 C CA . ILE B 1 251 ? -7.441 -9.922 2.48 1 98.81 251 ILE B CA 1
ATOM 4148 C C . ILE B 1 251 ? -7.809 -11.367 2.139 1 98.81 251 ILE B C 1
ATOM 4150 O O . ILE B 1 251 ? -8.469 -12.047 2.924 1 98.81 251 ILE B O 1
ATOM 4154 N N . VAL B 1 252 ? -7.422 -11.789 0.942 1 98.62 252 VAL B N 1
ATOM 4155 C CA . VAL B 1 252 ? -7.648 -13.164 0.516 1 98.62 252 VAL B CA 1
ATOM 4156 C C . VAL B 1 252 ? -6.352 -13.961 0.646 1 98.62 252 VAL B C 1
ATOM 4158 O O . VAL B 1 252 ? -5.309 -13.555 0.135 1 98.62 252 VAL B O 1
ATOM 4161 N N . VAL B 1 253 ? -6.426 -15.102 1.347 1 97.94 253 VAL B N 1
ATOM 4162 C CA . VAL B 1 253 ? -5.211 -15.867 1.618 1 97.94 253 VAL B CA 1
ATOM 4163 C C . VAL B 1 253 ? -5.277 -17.219 0.902 1 97.94 253 VAL B C 1
ATOM 4165 O O . VAL B 1 253 ? -6.008 -18.109 1.322 1 97.94 253 VAL B O 1
ATOM 4168 N N . GLY B 1 254 ? -4.465 -17.25 -0.171 1 96.69 254 GLY B N 1
ATOM 4169 C CA . GLY B 1 254 ? -4.363 -18.516 -0.906 1 96.69 254 GLY B CA 1
ATOM 4170 C C . GLY B 1 254 ? -3.123 -19.312 -0.554 1 96.69 254 GLY B C 1
ATOM 4171 O O . GLY B 1 254 ? -2.426 -18.984 0.411 1 96.69 254 GLY B O 1
ATOM 4172 N N . GLY B 1 255 ? -2.912 -20.438 -1.317 1 93.94 255 GLY B N 1
ATOM 4173 C CA . GLY B 1 255 ? -1.776 -21.312 -1.086 1 93.94 255 GLY B CA 1
ATOM 4174 C C . GLY B 1 255 ? -2.062 -22.406 -0.068 1 93.94 255 GLY B C 1
ATOM 4175 O O . GLY B 1 255 ? -3.045 -22.328 0.672 1 93.94 255 GLY B O 1
ATOM 4176 N N . GLY B 1 256 ? -1.166 -23.344 -0.043 1 93.69 256 GLY B N 1
ATOM 4177 C CA . GLY B 1 256 ? -1.346 -24.469 0.846 1 93.69 256 GLY B CA 1
ATOM 4178 C C . GLY B 1 256 ? -1.439 -24.078 2.309 1 93.69 256 GLY B C 1
ATOM 4179 O O . GLY B 1 256 ? -2.26 -24.625 3.051 1 93.69 256 GLY B O 1
ATOM 4180 N N . VAL B 1 257 ? -0.629 -23.172 2.768 1 95.25 257 VAL B N 1
ATOM 4181 C CA . VAL B 1 257 ? -0.632 -22.703 4.148 1 95.25 257 VAL B CA 1
ATOM 4182 C C . VAL B 1 257 ? -1.929 -21.953 4.438 1 95.25 257 VAL B C 1
ATOM 4184 O O . VAL B 1 257 ? -2.457 -22.016 5.551 1 95.25 257 VAL B O 1
ATOM 4187 N N . GLY B 1 258 ? -2.463 -21.25 3.418 1 95.56 258 GLY B N 1
ATOM 4188 C CA . GLY B 1 258 ? -3.699 -20.5 3.551 1 95.56 258 GLY B CA 1
ATOM 4189 C C . GLY B 1 258 ? -4.902 -21.391 3.834 1 95.56 258 GLY B C 1
ATOM 4190 O O . GLY B 1 258 ? -5.965 -20.891 4.219 1 95.56 258 GLY B O 1
ATOM 4191 N N . ASN B 1 259 ? -4.742 -22.688 3.703 1 95 259 ASN B N 1
ATOM 4192 C CA . ASN B 1 259 ? -5.848 -23.609 3.939 1 95 259 ASN B CA 1
ATOM 4193 C C . ASN B 1 259 ? -5.945 -24 5.414 1 95 259 ASN B C 1
ATOM 4195 O O . ASN B 1 259 ? -6.902 -24.656 5.82 1 95 259 ASN B O 1
ATOM 4199 N N . ILE B 1 260 ? -5.043 -23.625 6.219 1 97.12 260 ILE B N 1
ATOM 4200 C CA . ILE B 1 260 ? -5.031 -23.969 7.637 1 97.12 260 ILE B CA 1
ATOM 4201 C C . ILE B 1 260 ? -6.062 -23.125 8.383 1 97.12 260 ILE B C 1
ATOM 4203 O O . ILE B 1 260 ? -5.91 -21.906 8.5 1 97.12 260 ILE B O 1
ATOM 4207 N N . ASP B 1 261 ? -7.051 -23.734 9.008 1 97.81 261 ASP B N 1
ATOM 4208 C CA . ASP B 1 261 ? -8.219 -23.078 9.586 1 97.81 261 ASP B CA 1
ATOM 4209 C C . ASP B 1 261 ? -7.824 -22.188 10.758 1 97.81 261 ASP B C 1
ATOM 4211 O O . ASP B 1 261 ? -8.438 -21.141 10.992 1 97.81 261 ASP B O 1
ATOM 4215 N N . GLU B 1 262 ? -6.816 -22.578 11.445 1 97.81 262 GLU B N 1
ATOM 4216 C CA . GLU B 1 262 ? -6.379 -21.875 12.641 1 97.81 262 GLU B CA 1
ATOM 4217 C C . GLU B 1 262 ? -5.961 -20.438 12.305 1 97.81 262 GLU B C 1
ATOM 4219 O O . GLU B 1 262 ? -6.047 -19.547 13.148 1 97.81 262 GLU B O 1
ATOM 4224 N N . LEU B 1 263 ? -5.566 -20.266 11.078 1 97.44 263 LEU B N 1
ATOM 4225 C CA . LEU B 1 263 ? -5.188 -18.938 10.617 1 97.44 263 LEU B CA 1
ATOM 4226 C C . LEU B 1 263 ? -6.367 -17.969 10.711 1 97.44 263 LEU B C 1
ATOM 4228 O O . LEU B 1 263 ? -6.199 -16.812 11.117 1 97.44 263 LEU B O 1
ATOM 4232 N N . TYR B 1 264 ? -7.512 -18.406 10.391 1 98.19 264 TYR B N 1
ATOM 4233 C CA . TYR B 1 264 ? -8.703 -17.562 10.359 1 98.19 264 TYR B CA 1
ATOM 4234 C C . TYR B 1 264 ? -9.367 -17.5 11.727 1 98.19 264 TYR B C 1
ATOM 4236 O O . TYR B 1 264 ? -10.031 -16.516 12.055 1 98.19 264 TYR B O 1
ATOM 4244 N N . GLU B 1 265 ? -9.203 -18.516 12.5 1 98.12 265 GLU B N 1
ATOM 4245 C CA . GLU B 1 265 ? -9.781 -18.578 13.836 1 98.12 265 GLU B CA 1
ATOM 4246 C C . GLU B 1 265 ? -9.008 -17.688 14.805 1 98.12 265 GLU B C 1
ATOM 4248 O O . GLU B 1 265 ? -9.602 -17 15.641 1 98.12 265 GLU B O 1
ATOM 4253 N N . GLN B 1 266 ? -7.691 -17.703 14.695 1 98.25 266 GLN B N 1
ATOM 4254 C CA . GLN B 1 266 ? -6.844 -17.031 15.672 1 98.25 266 GLN B CA 1
ATOM 4255 C C . GLN B 1 266 ? -6.16 -15.805 15.07 1 98.25 266 GLN B C 1
ATOM 4257 O O . GLN B 1 266 ? -5.664 -14.945 15.789 1 98.25 266 GLN B O 1
ATOM 4262 N N . GLY B 1 267 ? -6.125 -15.703 13.758 1 97.88 267 GLY B N 1
ATOM 4263 C CA . GLY B 1 267 ? -5.445 -14.633 13.047 1 97.88 267 GLY B CA 1
ATOM 4264 C C . GLY B 1 267 ? -5.965 -13.258 13.406 1 97.88 267 GLY B C 1
ATOM 4265 O O . GLY B 1 267 ? -5.184 -12.344 13.688 1 97.88 267 GLY B O 1
ATOM 4266 N N . PRO B 1 268 ? -7.277 -13.102 13.438 1 98.38 268 PRO B N 1
ATOM 4267 C CA . PRO B 1 268 ? -7.84 -11.781 13.734 1 98.38 268 PRO B CA 1
ATOM 4268 C C . PRO B 1 268 ? -7.367 -11.234 15.078 1 98.38 268 PRO B C 1
ATOM 4270 O O . PRO B 1 268 ? -7.02 -10.055 15.18 1 98.38 268 PRO B O 1
ATOM 4273 N N . LYS B 1 269 ? -7.336 -12.07 16.094 1 98.31 269 LYS B N 1
ATOM 4274 C CA . LYS B 1 269 ? -6.855 -11.633 17.391 1 98.31 269 LYS B CA 1
ATOM 4275 C C . LYS B 1 269 ? -5.379 -11.25 17.344 1 98.31 269 LYS B C 1
ATOM 4277 O O . LYS B 1 269 ? -4.969 -10.25 17.938 1 98.31 269 LYS B O 1
ATOM 4282 N N . ALA B 1 270 ? -4.582 -12.055 16.656 1 98.38 270 ALA B N 1
ATOM 4283 C CA . ALA B 1 270 ? -3.158 -11.773 16.5 1 98.38 270 ALA B CA 1
ATOM 4284 C C . ALA B 1 270 ? -2.934 -10.453 15.766 1 98.38 270 ALA B C 1
ATOM 4286 O O . ALA B 1 270 ? -2.014 -9.703 16.094 1 98.38 270 ALA B O 1
ATOM 4287 N N . ILE B 1 271 ? -3.766 -10.156 14.781 1 98.56 271 ILE B N 1
ATOM 4288 C CA . ILE B 1 271 ? -3.676 -8.914 14.023 1 98.56 271 ILE B CA 1
ATOM 4289 C C . ILE B 1 271 ? -4.02 -7.73 14.922 1 98.56 271 ILE B C 1
ATOM 4291 O O . ILE B 1 271 ? -3.285 -6.738 14.969 1 98.56 271 ILE B O 1
ATOM 4295 N N . LEU B 1 272 ? -5.098 -7.855 15.641 1 97.94 272 LEU B N 1
ATOM 4296 C CA . LEU B 1 272 ? -5.617 -6.766 16.453 1 97.94 272 LEU B CA 1
ATOM 4297 C C . LEU B 1 272 ? -4.574 -6.309 17.469 1 97.94 272 LEU B C 1
ATOM 4299 O O . LEU B 1 272 ? -4.496 -5.117 17.797 1 97.94 272 LEU B O 1
ATOM 4303 N N . ALA B 1 273 ? -3.748 -7.184 17.922 1 96.12 273 ALA B N 1
ATOM 4304 C CA . ALA B 1 273 ? -2.74 -6.895 18.938 1 96.12 273 ALA B CA 1
ATOM 4305 C C . ALA B 1 273 ? -1.733 -5.863 18.438 1 96.12 273 ALA B C 1
ATOM 4307 O O . ALA B 1 273 ? -1.085 -5.184 19.234 1 96.12 273 ALA B O 1
ATOM 4308 N N . HIS B 1 274 ? -1.608 -5.711 17.125 1 96.5 274 HIS B N 1
ATOM 4309 C CA . HIS B 1 274 ? -0.598 -4.828 16.547 1 96.5 274 HIS B CA 1
ATOM 4310 C C . HIS B 1 274 ? -1.24 -3.713 15.734 1 96.5 274 HIS B C 1
ATOM 4312 O O . HIS B 1 274 ? -0.54 -2.871 15.164 1 96.5 274 HIS B O 1
ATOM 4318 N N . LEU B 1 275 ? -2.541 -3.703 15.68 1 96.94 275 LEU B N 1
ATOM 4319 C CA . LEU B 1 275 ? -3.279 -2.799 14.805 1 96.94 275 LEU B CA 1
ATOM 4320 C C . LEU B 1 275 ? -3.402 -1.415 15.43 1 96.94 275 LEU B C 1
ATOM 4322 O O . LEU B 1 275 ? -3.666 -1.293 16.625 1 96.94 275 LEU B O 1
ATOM 4326 N N . PHE B 1 276 ? -3.188 -0.41 14.656 1 96.38 276 PHE B N 1
ATOM 4327 C CA . PHE B 1 276 ? -3.383 0.957 15.125 1 96.38 276 PHE B CA 1
ATOM 4328 C C . PHE B 1 276 ? -4.848 1.211 15.453 1 96.38 276 PHE B C 1
ATOM 4330 O O . PHE B 1 276 ? -5.16 1.977 16.359 1 96.38 276 PHE B O 1
ATOM 4337 N N . ASN B 1 277 ? -5.738 0.609 14.789 1 95.38 277 ASN B N 1
ATOM 4338 C CA . ASN B 1 277 ? -7.176 0.737 14.992 1 95.38 277 ASN B CA 1
ATOM 4339 C C . ASN B 1 277 ? -7.676 -0.221 16.062 1 95.38 277 ASN B C 1
ATOM 4341 O O . ASN B 1 277 ? -7.23 -1.368 16.141 1 95.38 277 ASN B O 1
ATOM 4345 N N . PRO B 1 278 ? -8.625 0.181 16.828 1 93.69 278 PRO B N 1
ATOM 4346 C CA . PRO B 1 278 ? -9.062 -0.643 17.969 1 93.69 278 PRO B CA 1
ATOM 4347 C C . PRO B 1 278 ? -9.922 -1.832 17.531 1 93.69 278 PRO B C 1
ATOM 4349 O O . PRO B 1 278 ? -10.164 -2.74 18.328 1 93.69 278 PRO B O 1
ATOM 4352 N N . GLU B 1 279 ? -10.406 -1.822 16.328 1 95.81 279 GLU B N 1
ATOM 4353 C CA . GLU B 1 279 ? -11.211 -2.912 15.781 1 95.81 279 GLU B CA 1
ATOM 4354 C C . GLU B 1 279 ? -10.672 -3.367 14.43 1 95.81 279 GLU B C 1
ATOM 4356 O O . GLU B 1 279 ? -10.062 -2.582 13.695 1 95.81 279 GLU B O 1
ATOM 4361 N N . LEU B 1 280 ? -10.898 -4.641 14.195 1 98.19 280 LEU B N 1
ATOM 4362 C CA . LEU B 1 280 ? -10.539 -5.191 12.898 1 98.19 280 LEU B CA 1
ATOM 4363 C C . LEU B 1 280 ? -11.781 -5.414 12.039 1 98.19 280 LEU B C 1
ATOM 4365 O O . LEU B 1 280 ? -12.586 -6.297 12.328 1 98.19 280 LEU B O 1
ATOM 4369 N N . ASN B 1 281 ? -11.867 -4.617 10.969 1 97.88 281 ASN B N 1
ATOM 4370 C CA . ASN B 1 281 ? -13.023 -4.715 10.086 1 97.88 281 ASN B CA 1
ATOM 4371 C C . ASN B 1 281 ? -12.648 -5.312 8.734 1 97.88 281 ASN B C 1
ATOM 4373 O O . ASN B 1 281 ? -13.523 -5.699 7.957 1 97.88 281 ASN B O 1
ATOM 4377 N N . THR B 1 282 ? -11.344 -5.414 8.43 1 98.56 282 THR B N 1
ATOM 4378 C CA . THR B 1 282 ? -10.883 -6.074 7.215 1 98.56 282 THR B CA 1
ATOM 4379 C C . THR B 1 282 ? -11.305 -7.543 7.203 1 98.56 282 THR B C 1
ATOM 4381 O O . THR B 1 282 ? -11.125 -8.25 8.195 1 98.56 282 THR B O 1
ATOM 4384 N N . LEU B 1 283 ? -11.836 -8 6.109 1 98.62 283 LEU B N 1
ATOM 4385 C CA . LEU B 1 283 ? -12.18 -9.414 5.98 1 98.62 283 LEU B CA 1
ATOM 4386 C C . LEU B 1 283 ? -10.945 -10.234 5.617 1 98.62 283 LEU B C 1
ATOM 4388 O O . LEU B 1 283 ? -10.203 -9.875 4.699 1 98.62 283 LEU B O 1
ATOM 4392 N N . ILE B 1 284 ? -10.672 -11.227 6.359 1 98.69 284 ILE B N 1
ATOM 4393 C CA . ILE B 1 284 ? -9.633 -12.211 6.059 1 98.69 284 ILE B CA 1
ATOM 4394 C C . ILE B 1 284 ? -10.273 -13.531 5.648 1 98.69 284 ILE B C 1
ATOM 4396 O O . ILE B 1 284 ? -10.891 -14.211 6.473 1 98.69 284 ILE B O 1
ATOM 4400 N N . VAL B 1 285 ? -10.047 -13.922 4.316 1 98.38 285 VAL B N 1
ATOM 4401 C CA . VAL B 1 285 ? -10.891 -15.008 3.836 1 98.38 285 VAL B CA 1
ATOM 4402 C C . VAL B 1 285 ? -10.07 -15.938 2.941 1 98.38 285 VAL B C 1
ATOM 4404 O O . VAL B 1 285 ? -9.016 -15.555 2.439 1 98.38 285 VAL B O 1
ATOM 4407 N N . LYS B 1 286 ? -10.547 -17.188 2.791 1 98 286 LYS B N 1
ATOM 4408 C CA . LYS B 1 286 ? -10.023 -18.125 1.812 1 98 286 LYS B CA 1
ATOM 4409 C C . LYS B 1 286 ? -10.469 -17.766 0.399 1 98 286 LYS B C 1
ATOM 4411 O O . LYS B 1 286 ? -11.492 -17.094 0.217 1 98 286 LYS B O 1
ATOM 4416 N N . PRO B 1 287 ? -9.711 -18.141 -0.562 1 97.88 287 PRO B N 1
ATOM 4417 C CA . PRO B 1 287 ? -10.109 -17.844 -1.939 1 97.88 287 PRO B CA 1
ATOM 4418 C C . PRO B 1 287 ? -11.258 -18.719 -2.424 1 97.88 287 PRO B C 1
ATOM 4420 O O . PRO B 1 287 ? -11.492 -19.797 -1.867 1 97.88 287 PRO B O 1
ATOM 4423 N N . ASP B 1 288 ? -11.984 -18.188 -3.377 1 97.31 288 ASP B N 1
ATOM 4424 C CA . ASP B 1 288 ? -13.047 -18.969 -4.016 1 97.31 288 ASP B CA 1
ATOM 4425 C C . ASP B 1 288 ? -12.508 -19.734 -5.219 1 97.31 288 ASP B C 1
ATOM 4427 O O . ASP B 1 288 ? -12.977 -20.844 -5.516 1 97.31 288 ASP B O 1
ATOM 4431 N N . LEU B 1 289 ? -11.5 -19.172 -5.965 1 93.5 289 LEU B N 1
ATOM 4432 C CA . LEU B 1 289 ? -11.195 -19.656 -7.309 1 93.5 289 LEU B CA 1
ATOM 4433 C C . LEU B 1 289 ? -10.062 -20.672 -7.277 1 93.5 289 LEU B C 1
ATOM 4435 O O . LEU B 1 289 ? -9.906 -21.469 -8.211 1 93.5 289 LEU B O 1
ATOM 4439 N N . GLY B 1 290 ? -9.281 -20.703 -6.238 1 80.56 290 GLY B N 1
ATOM 4440 C CA . GLY B 1 290 ? -8.234 -21.703 -6.137 1 80.56 290 GLY B CA 1
ATOM 4441 C C . GLY B 1 290 ? -7.328 -21.75 -7.352 1 80.56 290 GLY B C 1
ATOM 4442 O O . GLY B 1 290 ? -6.789 -20.719 -7.77 1 80.56 290 GLY B O 1
ATOM 4443 N N . ASP B 1 291 ? -7.336 -22.938 -8.023 1 76.94 291 ASP B N 1
ATOM 4444 C CA . ASP B 1 291 ? -6.449 -23.219 -9.148 1 76.94 291 ASP B CA 1
ATOM 4445 C C . ASP B 1 291 ? -6.793 -22.344 -10.352 1 76.94 291 ASP B C 1
ATOM 4447 O O . ASP B 1 291 ? -5.973 -22.188 -11.258 1 76.94 291 ASP B O 1
ATOM 4451 N N . SER B 1 292 ? -7.91 -21.781 -10.375 1 83.88 292 SER B N 1
ATOM 4452 C CA . SER B 1 292 ? -8.344 -20.984 -11.516 1 83.88 292 SER B CA 1
ATOM 4453 C C . SER B 1 292 ? -7.934 -19.516 -11.359 1 83.88 292 SER B C 1
ATOM 4455 O O . SER B 1 292 ? -8.102 -18.719 -12.281 1 83.88 292 SER B O 1
ATOM 4457 N N . ALA B 1 293 ? -7.32 -19.219 -10.297 1 91.62 293 ALA B N 1
ATOM 4458 C CA . ALA B 1 293 ? -7.023 -17.812 -10.016 1 91.62 293 ALA B CA 1
ATOM 4459 C C . ALA B 1 293 ? -6.016 -17.25 -11.016 1 91.62 293 ALA B C 1
ATOM 4461 O O . ALA B 1 293 ? -6.082 -16.078 -11.375 1 91.62 293 ALA B O 1
ATOM 4462 N N . GLY B 1 294 ? -5.168 -18.094 -11.484 1 93.81 294 GLY B N 1
ATOM 4463 C CA . GLY B 1 294 ? -4.148 -17.609 -12.406 1 93.81 294 GLY B CA 1
ATOM 4464 C C . GLY B 1 294 ? -4.719 -17.109 -13.711 1 93.81 294 GLY B C 1
ATOM 4465 O O . GLY B 1 294 ? -4.516 -15.945 -14.078 1 93.81 294 GLY B O 1
ATOM 4466 N N . VAL B 1 295 ? -5.539 -17.984 -14.367 1 96.56 295 VAL B N 1
ATOM 4467 C CA . VAL B 1 295 ? -6.012 -17.656 -15.711 1 96.56 295 VAL B CA 1
ATOM 4468 C C . VAL B 1 295 ? -7.105 -16.594 -15.625 1 96.56 295 VAL B C 1
ATOM 4470 O O . VAL B 1 295 ? -7.176 -15.703 -16.484 1 96.56 295 VAL B O 1
ATOM 4473 N N . PHE B 1 296 ? -7.934 -16.562 -14.633 1 96.88 296 PHE B N 1
ATOM 4474 C CA . PHE B 1 296 ? -8.969 -15.555 -14.461 1 96.88 296 PHE B CA 1
ATOM 4475 C C . PHE B 1 296 ? -8.352 -14.211 -14.102 1 96.88 296 PHE B C 1
ATOM 4477 O O . PHE B 1 296 ? -8.82 -13.164 -14.547 1 96.88 296 PHE B O 1
ATOM 4484 N N . GLY B 1 297 ? -7.309 -14.273 -13.25 1 97.81 297 GLY B N 1
ATOM 4485 C CA . GLY B 1 297 ? -6.574 -13.062 -12.945 1 97.81 297 GLY B CA 1
ATOM 4486 C C . GLY B 1 297 ? -5.938 -12.422 -14.164 1 97.81 297 GLY B C 1
ATOM 4487 O O . GLY B 1 297 ? -5.969 -11.203 -14.32 1 97.81 297 GLY B O 1
ATOM 4488 N N . ALA B 1 298 ? -5.383 -13.281 -14.984 1 97.88 298 ALA B N 1
ATOM 4489 C CA . ALA B 1 298 ? -4.789 -12.797 -16.234 1 97.88 298 ALA B CA 1
ATOM 4490 C C . ALA B 1 298 ? -5.836 -12.117 -17.109 1 97.88 298 ALA B C 1
ATOM 4492 O O . ALA B 1 298 ? -5.578 -11.062 -17.688 1 97.88 298 ALA B O 1
ATOM 4493 N N . ALA B 1 299 ? -7.008 -12.688 -17.172 1 97.12 299 ALA B N 1
ATOM 4494 C CA . ALA B 1 299 ? -8.094 -12.094 -17.938 1 97.12 299 ALA B CA 1
ATOM 4495 C C . ALA B 1 299 ? -8.508 -10.742 -17.359 1 97.12 299 ALA B C 1
ATOM 4497 O O . ALA B 1 299 ? -8.766 -9.789 -18.109 1 97.12 299 ALA B O 1
ATOM 4498 N N . ALA B 1 300 ? -8.438 -10.648 -16.078 1 96.38 300 ALA B N 1
ATOM 4499 C CA . ALA B 1 300 ? -8.867 -9.43 -15.398 1 96.38 300 ALA B CA 1
ATOM 4500 C C . ALA B 1 300 ? -7.895 -8.281 -15.656 1 96.38 300 ALA B C 1
ATOM 4502 O O . ALA B 1 300 ? -8.234 -7.113 -15.453 1 96.38 300 ALA B O 1
ATOM 4503 N N . LEU B 1 301 ? -6.695 -8.602 -16.094 1 96.88 301 LEU B N 1
ATOM 4504 C CA . LEU B 1 301 ? -5.699 -7.586 -16.406 1 96.88 301 LEU B CA 1
ATOM 4505 C C . LEU B 1 301 ? -6.188 -6.684 -17.547 1 96.88 301 LEU B C 1
ATOM 4507 O O . LEU B 1 301 ? -5.734 -5.543 -17.672 1 96.88 301 LEU B O 1
ATOM 4511 N N . VAL B 1 302 ? -7.027 -7.223 -18.391 1 94.81 302 VAL B N 1
ATOM 4512 C CA . VAL B 1 302 ? -7.449 -6.457 -19.562 1 94.81 302 VAL B CA 1
ATOM 4513 C C . VAL B 1 302 ? -8.945 -6.148 -19.469 1 94.81 302 VAL B C 1
ATOM 4515 O O . VAL B 1 302 ? -9.602 -5.91 -20.484 1 94.81 302 VAL B O 1
ATOM 4518 N N . LYS B 1 303 ? -9.469 -6.27 -18.219 1 89.56 303 LYS B N 1
ATOM 4519 C CA . LYS B 1 303 ? -10.844 -5.855 -17.938 1 89.56 303 LYS B CA 1
ATOM 4520 C C . LYS B 1 303 ? -10.969 -4.332 -17.922 1 89.56 303 LYS B C 1
ATOM 4522 O O . LYS B 1 303 ? -10.086 -3.643 -17.406 1 89.56 303 LYS B O 1
#

Radius of gyration: 25.48 Å; Cα contacts (8 Å, |Δi|>4): 1479; chains: 2; bounding box: 58×71×63 Å